Protein AF-A0AAD2CRP2-F1 (afdb_monomer_lite)

Foldseek 3Di:
DDDDDDDPDPDDDPDPPPPDPQDDEDEFQWQLAKAKEFCVLVCVLCVQLQDPPVVVLVLLLVLLLLLLLCLVVLLVLLVVVCVVVVPFFQLQQLLEEEEALEDQCVNVVDPVVLVPDDPVSNVSSVVSSLSLLLSLLLLQVSLSVSLQHQEYEYEAADPCSLVSPVSSVVSSCVSQVVQFDPPPQDQPPLDVVWSKTWGGGNVRYIYMYGYQDDCVQQPDPVDRGRSQSSLVVLLVCLLVVVDDPSSVCRNQNDPDPDSSPSRQYYHYHHSRIRIRRASVCSSVVVVCVVVSYHYDRFAFYFQAACQSPVPCCVVDQLSHHYCPDPPSVQEQAAECSCVVDPDDPGQNTWGWQPPDQQLDDVVCPPDDFHDDPPDQSQQRQSPDPPPDPVLVPDDSRVSNCRSRVSQNPFHWYDYPSTSRGITGATSVRTHIDRHHDDHD

Radius of gyration: 23.15 Å; chains: 1; bounding box: 62×54×62 Å

Sequence (440 aa):
MTSTKNFLQLKPPPDVAGIQTATRPSMTKDWTDFSVEHLSNIWSLFNLTRNEDEGMLEEVILNLYSYMRLAKRRKSLYSAYDKVHKHQGDIVMKRTIAMIAFQPMIAAVDKDAMETLSDEEARKLQERADLLTTYSLAVTIASLYQVGFGRIIVVGYRDEDELGVRGAFELIHNAFPDEAPSTNGSATILQEGIHAFQLALNGTTEVAYTRIYDEKWVFTRHVPVSMVRGSIVGMQKALKGELNATMTLAWLGQNHADITKYWKYVYLSEPDTILNTKPWLLPSIRHQLDQGHSFYPHRINPVPHQADFPTTFKEHPGMFLPKDIHPFSNISTLDPLSHFGRHGSFADACCDGGDVLPGRTKEFGTGRFPCRDGYWWFFCGFDHHEDNETYAQMDRKQLARDEHKRLLEYPMIRFRDGSGMVWASNERGRRCFPSNGPCS

Secondary structure (DSSP, 8-state):
----------PPPS--TT----PPPB--SBSTTEEEEETHHHHHHTTTTT-S-HHHHHHHHHHHHHHHHHHHHHHHHHHHHHHHSTTSSHHHHHTEEEEEE---GGGGS-HHHHHTS-HHHHHHHHHHHHHHHHHHHHHHHHHHHHHT-SEEEEEE-SSTHHHHHHHHHHHHHHH-GGGS-SS-------BTTB--EEEEETTTEEEEEEE---GGGT--SS-S--HHHHHHHHHHHHHTT-S-HHHHHHHH-S--TTHHHH--EEEEE-TTEEEEE-GGGHHHHHHHHHTT--B--EEEEE--BTTT-TTGGGTSTTSSB-TTSTTTT-EEEE-TTGGGSS--S-B-EEEE-TT--GGGSGGGTSSS-PPPTTS-GGGTTTTS-TT-HHHHTS-HHHHHHHHTGGGTTSPEEEETTSSS--EEEETT-PBEEEESS---

Organism: NCBI:txid2856

Structure (mmCIF, N/CA/C/O backbone):
data_AF-A0AAD2CRP2-F1
#
_entry.id   AF-A0AAD2CRP2-F1
#
loop_
_atom_site.group_PDB
_atom_site.id
_atom_site.type_symbol
_atom_site.label_atom_id
_atom_site.label_alt_id
_atom_site.label_comp_id
_atom_site.label_asym_id
_atom_site.label_entity_id
_atom_site.label_seq_id
_atom_site.pdbx_PDB_ins_code
_atom_site.Cartn_x
_atom_site.Cartn_y
_atom_site.Cartn_z
_atom_site.occupancy
_atom_site.B_iso_or_equiv
_atom_site.auth_seq_id
_atom_site.auth_comp_id
_atom_site.auth_asym_id
_atom_site.auth_atom_id
_atom_site.pdbx_PDB_model_num
ATOM 1 N N . MET A 1 1 ? 34.495 -30.996 15.000 1.00 27.97 1 MET A N 1
ATOM 2 C CA . MET A 1 1 ? 33.770 -32.227 15.377 1.00 27.97 1 MET A CA 1
ATOM 3 C C . MET A 1 1 ? 32.842 -31.886 16.532 1.00 27.97 1 MET A C 1
ATOM 5 O O . MET A 1 1 ? 33.337 -31.349 17.509 1.00 27.97 1 MET A O 1
ATOM 9 N N . THR A 1 2 ? 31.530 -32.067 16.308 1.00 25.47 2 THR A N 1
ATOM 10 C CA . THR A 1 2 ? 30.432 -32.372 17.265 1.00 25.47 2 THR A CA 1
ATOM 11 C C . THR A 1 2 ? 30.591 -31.876 18.717 1.00 25.47 2 THR A C 1
ATOM 13 O O . THR A 1 2 ? 31.530 -32.257 19.393 1.00 25.47 2 THR A O 1
ATOM 16 N N . SER A 1 3 ? 29.653 -31.138 19.322 1.00 24.08 3 SER A N 1
ATOM 17 C CA . SER A 1 3 ? 28.280 -31.613 19.515 1.00 24.08 3 SER A CA 1
ATOM 18 C C . SER A 1 3 ? 27.369 -30.564 20.188 1.00 24.08 3 SER A C 1
ATOM 20 O O . SER A 1 3 ? 27.741 -29.955 21.184 1.00 24.08 3 SER A O 1
ATOM 22 N N . THR A 1 4 ? 26.153 -30.449 19.640 1.00 25.59 4 THR A N 1
ATOM 23 C CA . THR A 1 4 ? 24.838 -30.169 20.266 1.00 25.59 4 THR A CA 1
ATOM 24 C C . THR A 1 4 ? 24.600 -28.934 21.149 1.00 25.59 4 THR A C 1
ATOM 26 O O . THR A 1 4 ? 24.877 -28.898 22.343 1.00 25.59 4 THR A O 1
ATOM 29 N N . LYS A 1 5 ? 23.882 -27.989 20.525 1.00 28.08 5 LYS A N 1
ATOM 30 C CA . LYS A 1 5 ? 23.044 -26.936 21.108 1.00 28.08 5 LYS A CA 1
ATOM 31 C C . LYS A 1 5 ? 21.917 -27.546 21.959 1.00 28.08 5 LYS A C 1
ATOM 33 O O . LYS A 1 5 ? 21.096 -28.286 21.424 1.00 28.08 5 LYS A O 1
ATOM 38 N N . ASN A 1 6 ? 21.822 -27.157 23.229 1.00 25.47 6 ASN A N 1
ATOM 39 C CA . ASN A 1 6 ? 20.598 -27.302 24.019 1.00 25.47 6 ASN A CA 1
ATOM 40 C C . ASN A 1 6 ? 19.747 -26.043 23.828 1.00 25.47 6 ASN A C 1
ATOM 42 O O . ASN A 1 6 ? 20.056 -24.979 24.361 1.00 25.47 6 ASN A O 1
ATOM 46 N N . PHE A 1 7 ? 18.690 -26.165 23.027 1.00 28.80 7 PHE A N 1
ATOM 47 C CA . PHE A 1 7 ? 17.638 -25.161 22.931 1.00 28.80 7 PHE A CA 1
ATOM 48 C C . PHE A 1 7 ? 16.761 -25.242 24.183 1.00 28.80 7 PHE A C 1
ATOM 50 O O . PHE A 1 7 ? 16.160 -26.278 24.464 1.00 28.80 7 PHE A O 1
ATOM 57 N N . LEU A 1 8 ? 16.664 -24.134 24.917 1.00 27.03 8 LEU A N 1
ATOM 58 C CA . LEU A 1 8 ? 15.617 -23.924 25.911 1.00 27.03 8 LEU A CA 1
ATOM 59 C C . LEU A 1 8 ? 14.268 -23.870 25.183 1.00 27.03 8 LEU A C 1
ATOM 61 O O . LEU A 1 8 ? 13.890 -22.846 24.618 1.00 27.03 8 LEU A O 1
ATOM 65 N N . GLN A 1 9 ? 13.551 -24.994 25.186 1.00 28.11 9 GLN A N 1
ATOM 66 C CA . GLN A 1 9 ? 12.112 -25.006 24.958 1.00 28.11 9 GLN A CA 1
ATOM 67 C C . GLN A 1 9 ? 11.457 -24.247 26.115 1.00 28.11 9 GLN A C 1
ATOM 69 O O . GLN A 1 9 ? 11.437 -24.722 27.251 1.00 28.11 9 GLN A O 1
ATOM 74 N N . LEU A 1 10 ? 10.928 -23.059 25.829 1.00 28.72 10 LEU A N 1
ATOM 75 C CA . LEU A 1 10 ? 9.980 -22.400 26.717 1.00 28.72 10 LEU A CA 1
ATOM 76 C C . LEU A 1 10 ? 8.738 -23.294 26.789 1.00 28.72 10 LEU A C 1
ATOM 78 O O . LEU A 1 10 ? 7.988 -23.402 25.819 1.00 28.72 10 LEU A O 1
ATOM 82 N N . LYS A 1 11 ? 8.547 -23.979 27.921 1.00 29.41 11 LYS A N 1
ATOM 83 C CA . LYS A 1 11 ? 7.285 -24.663 28.203 1.00 29.41 11 LYS A CA 1
ATOM 84 C C . LYS A 1 11 ? 6.182 -23.601 28.290 1.00 29.41 11 LYS A C 1
ATOM 86 O O . LYS A 1 11 ? 6.356 -22.641 29.045 1.00 29.41 11 LYS A O 1
ATOM 91 N N . PRO A 1 12 ? 5.069 -23.745 27.553 1.00 34.44 12 PRO A N 1
ATOM 92 C CA . PRO A 1 12 ? 3.901 -22.916 27.798 1.00 34.44 12 PRO A CA 1
ATOM 93 C C . PRO A 1 12 ? 3.378 -23.182 29.222 1.00 34.44 12 PRO A C 1
ATOM 95 O O . PRO A 1 12 ? 3.581 -24.283 29.750 1.00 34.44 12 PRO A O 1
ATOM 98 N N . PRO A 1 13 ? 2.745 -22.186 29.864 1.00 34.62 13 PRO A N 1
ATOM 99 C CA . PRO A 1 13 ? 2.169 -22.358 31.191 1.00 34.62 13 PRO A CA 1
ATOM 100 C C . PRO A 1 13 ? 1.115 -23.478 31.169 1.00 34.62 13 PRO A C 1
ATOM 102 O O . PRO A 1 13 ? 0.398 -23.613 30.172 1.00 34.62 13 PRO A O 1
ATOM 105 N N . PRO A 1 14 ? 1.026 -24.294 32.233 1.00 36.53 14 PRO A N 1
ATOM 106 C CA . PRO A 1 14 ? 0.013 -25.327 32.319 1.00 36.53 14 PRO A CA 1
ATOM 107 C C . PRO A 1 14 ? -1.358 -24.683 32.562 1.00 36.53 14 PRO A C 1
ATOM 109 O O . PRO A 1 14 ? -1.481 -23.715 33.309 1.00 36.53 14 PRO A O 1
ATOM 112 N N . ASP A 1 15 ? -2.365 -25.261 31.915 1.00 40.38 15 ASP A N 1
ATOM 113 C CA . ASP A 1 15 ? -3.795 -25.094 32.179 1.00 40.38 15 ASP A CA 1
ATOM 114 C C . ASP A 1 15 ? -4.454 -23.762 31.784 1.00 40.38 15 ASP A C 1
ATOM 116 O O . ASP A 1 15 ? -4.953 -22.993 32.602 1.00 40.38 15 ASP A O 1
ATOM 120 N N . VAL A 1 16 ? -4.618 -23.586 30.468 1.00 42.09 16 VAL A N 1
ATOM 121 C CA . VAL A 1 16 ? -5.858 -23.020 29.906 1.00 42.09 16 VAL A CA 1
ATOM 122 C C . VAL A 1 16 ? -6.463 -24.060 28.962 1.00 42.09 16 VAL A C 1
ATOM 124 O O . VAL A 1 16 ? -6.240 -24.053 27.751 1.00 42.09 16 VAL A O 1
ATOM 127 N N . ALA A 1 17 ? -7.195 -25.013 29.536 1.00 39.88 17 ALA A N 1
ATOM 128 C CA . ALA A 1 17 ? -7.989 -25.979 28.788 1.00 39.88 17 ALA A CA 1
ATOM 129 C C . ALA A 1 17 ? -9.096 -25.234 28.019 1.00 39.88 17 ALA A C 1
ATOM 131 O O . ALA A 1 17 ? -10.108 -24.844 28.595 1.00 39.88 17 ALA A O 1
ATOM 132 N N . GLY A 1 18 ? -8.878 -24.986 26.724 1.00 40.91 18 GLY A N 1
ATOM 133 C CA . GLY A 1 18 ? -9.879 -24.378 25.841 1.00 40.91 18 GLY A CA 1
ATOM 134 C C . GLY A 1 18 ? -9.344 -23.494 24.714 1.00 40.91 18 GLY A C 1
ATOM 135 O O . GLY A 1 18 ? -10.121 -23.122 23.838 1.00 40.91 18 GLY A O 1
ATOM 136 N N . ILE A 1 19 ? -8.046 -23.172 24.675 1.00 42.56 19 ILE A N 1
ATOM 137 C CA . ILE A 1 19 ? -7.482 -22.451 23.526 1.00 42.56 19 ILE A CA 1
ATOM 138 C C . ILE A 1 19 ? -7.372 -23.445 22.367 1.00 42.56 19 ILE A C 1
ATOM 140 O O . ILE A 1 19 ? -6.447 -24.256 22.322 1.00 42.56 19 ILE A O 1
ATOM 144 N N . GLN A 1 20 ? -8.343 -23.401 21.446 1.00 46.31 20 GLN A N 1
ATOM 145 C CA . GLN A 1 20 ? -8.204 -23.976 20.108 1.00 46.31 20 GLN A CA 1
ATOM 146 C C . GLN A 1 20 ? -6.807 -23.624 19.597 1.00 46.31 20 GLN A C 1
ATOM 148 O O . GLN A 1 20 ? -6.437 -22.450 19.560 1.00 46.31 20 GLN A O 1
ATOM 153 N N . THR A 1 21 ? -6.007 -24.643 19.279 1.00 51.44 21 THR A N 1
ATOM 154 C CA . THR A 1 21 ? -4.661 -24.474 18.730 1.00 51.44 21 THR A CA 1
ATOM 155 C C . THR A 1 21 ? -4.714 -23.435 17.620 1.00 51.44 21 THR A C 1
ATOM 157 O O . THR A 1 21 ? -5.424 -23.645 16.635 1.00 51.44 21 THR A O 1
ATOM 160 N N . ALA A 1 22 ? -4.001 -22.321 17.809 1.00 50.31 22 ALA A N 1
ATOM 161 C CA . ALA A 1 22 ? -3.897 -21.260 16.821 1.00 50.31 22 ALA A CA 1
ATOM 162 C C . ALA A 1 22 ? -3.621 -21.876 15.440 1.00 50.31 22 ALA A C 1
ATOM 164 O O . ALA A 1 22 ? -2.746 -22.724 15.256 1.00 50.31 22 ALA A O 1
ATOM 165 N N . THR A 1 23 ? -4.489 -21.513 14.515 1.00 59.53 23 THR A N 1
ATOM 166 C CA . THR A 1 23 ? -4.805 -22.189 13.259 1.00 59.53 23 THR A CA 1
ATOM 167 C C . THR A 1 23 ? -3.724 -22.039 12.196 1.00 59.53 23 THR A C 1
ATOM 169 O O . THR A 1 23 ? -2.934 -21.096 12.222 1.00 59.53 23 THR A O 1
ATOM 172 N N . ARG A 1 24 ? -3.731 -22.948 11.214 1.00 74.06 24 ARG A N 1
ATOM 173 C CA . ARG A 1 24 ? -2.799 -22.944 10.081 1.00 74.06 24 ARG A CA 1
ATOM 174 C C . ARG A 1 24 ? -2.904 -21.627 9.289 1.00 74.06 24 ARG A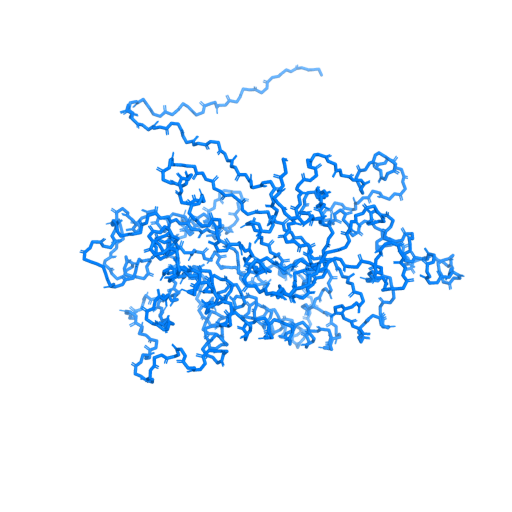 C 1
ATOM 176 O O . ARG A 1 24 ? -4.010 -21.277 8.873 1.00 74.06 24 ARG A O 1
ATOM 183 N N . PRO A 1 25 ? -1.787 -20.922 9.041 1.00 76.56 25 PRO A N 1
ATOM 184 C CA . PRO A 1 25 ? -1.784 -19.768 8.151 1.00 76.56 25 PRO A CA 1
ATOM 185 C C . PRO A 1 25 ? -2.217 -20.210 6.751 1.00 76.56 25 PRO A C 1
ATOM 187 O O . PRO A 1 25 ? -1.784 -21.260 6.273 1.00 76.56 25 PRO A O 1
ATOM 190 N N . SER A 1 26 ? -3.076 -19.421 6.109 1.00 80.56 26 SER A N 1
ATOM 191 C CA . SER A 1 26 ? -3.585 -19.718 4.769 1.00 80.56 26 SER A CA 1
ATOM 192 C C . SER A 1 26 ? -3.388 -18.529 3.831 1.00 80.56 26 SER A C 1
ATOM 194 O O . SER A 1 26 ? -3.547 -17.373 4.224 1.00 80.56 26 SER A O 1
ATOM 196 N N . MET A 1 27 ? -3.046 -18.835 2.581 1.00 83.69 27 MET A N 1
ATOM 197 C CA . MET A 1 27 ? -3.067 -17.908 1.448 1.00 83.69 27 MET A CA 1
ATOM 198 C C . MET A 1 27 ? -4.070 -18.435 0.422 1.00 83.69 27 MET A C 1
ATOM 200 O O . MET A 1 27 ? -4.317 -19.641 0.347 1.00 83.69 27 MET A O 1
ATOM 204 N N . THR A 1 28 ? -4.653 -17.544 -0.370 1.00 88.00 28 THR A N 1
ATOM 205 C CA . THR A 1 28 ? -5.584 -17.910 -1.443 1.00 88.00 28 THR A CA 1
ATOM 206 C C . THR A 1 28 ? -4.829 -18.521 -2.625 1.00 88.00 28 THR A C 1
ATOM 208 O O . THR A 1 28 ? -3.653 -18.233 -2.833 1.00 88.00 28 THR A O 1
ATOM 211 N N . LYS A 1 29 ? -5.482 -19.380 -3.415 1.00 89.69 29 LYS A N 1
ATOM 212 C CA . LYS A 1 29 ? -4.886 -19.893 -4.663 1.00 89.69 29 LYS A CA 1
ATOM 213 C C . LYS A 1 29 ? -4.864 -18.843 -5.770 1.00 89.69 29 LYS A C 1
ATOM 215 O O . LYS A 1 29 ? -3.994 -18.882 -6.628 1.00 89.69 29 LYS A O 1
ATOM 220 N N . ASP A 1 30 ? -5.831 -17.939 -5.774 1.00 90.94 30 ASP A N 1
ATOM 221 C CA . ASP A 1 30 ? -5.848 -16.784 -6.660 1.00 90.94 30 ASP A CA 1
ATOM 222 C C . ASP A 1 30 ? -5.192 -15.608 -5.929 1.00 90.94 30 ASP A C 1
ATOM 224 O O . ASP A 1 30 ? -5.463 -15.388 -4.753 1.00 90.94 30 ASP A O 1
ATOM 228 N N . TRP A 1 31 ? -4.302 -14.856 -6.562 1.00 89.31 31 TRP A N 1
ATOM 229 C CA . TRP A 1 31 ? -3.693 -13.693 -5.914 1.00 89.31 31 TRP A CA 1
ATOM 230 C C . TRP A 1 31 ? -4.610 -12.476 -5.954 1.00 89.31 31 TRP A C 1
ATOM 232 O O . TRP A 1 31 ? -4.573 -11.644 -5.054 1.00 89.31 31 TRP A O 1
ATOM 242 N N . THR A 1 32 ? -5.475 -12.384 -6.963 1.00 89.25 32 THR A N 1
ATOM 243 C CA . THR A 1 32 ? -6.431 -11.272 -7.092 1.00 89.25 32 THR A CA 1
ATOM 244 C C . THR A 1 32 ? -7.510 -11.294 -6.009 1.00 89.25 32 THR A C 1
ATOM 246 O O . THR A 1 32 ? -8.129 -10.273 -5.716 1.00 89.25 32 THR A O 1
ATOM 249 N N . ASP A 1 33 ? -7.700 -12.455 -5.386 1.00 89.44 33 ASP A N 1
ATOM 250 C CA . ASP A 1 33 ? -8.566 -12.667 -4.236 1.00 89.44 33 ASP A CA 1
ATOM 251 C C . ASP A 1 33 ? -8.145 -11.797 -3.042 1.00 89.44 33 ASP A C 1
ATOM 253 O O . ASP A 1 33 ? -8.988 -11.142 -2.422 1.00 89.44 33 ASP A O 1
ATOM 257 N N . PHE A 1 34 ? -6.845 -11.772 -2.726 1.00 91.19 34 PHE A N 1
ATOM 258 C CA . PHE A 1 34 ? -6.292 -11.030 -1.595 1.00 91.19 34 PHE A CA 1
ATOM 259 C C . PHE A 1 34 ? -4.776 -10.829 -1.764 1.00 91.19 34 PHE A C 1
ATOM 261 O O . PHE A 1 34 ? -3.977 -11.731 -1.499 1.00 91.19 34 PHE A O 1
ATOM 268 N N . SER A 1 35 ? -4.369 -9.638 -2.203 1.00 93.19 35 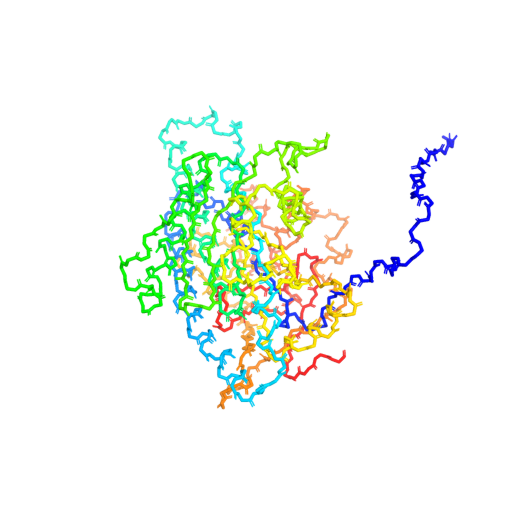SER A N 1
ATOM 269 C CA . SER A 1 35 ? -2.964 -9.279 -2.433 1.00 93.19 35 SER A CA 1
ATOM 270 C C . SER A 1 35 ? -2.665 -7.838 -2.042 1.00 93.19 35 SER A C 1
ATOM 272 O O . SER A 1 35 ? -3.563 -7.002 -1.975 1.00 93.19 35 SER A O 1
ATOM 274 N N . VAL A 1 36 ? -1.393 -7.550 -1.792 1.00 93.81 36 VAL A N 1
ATOM 275 C CA . VAL A 1 36 ? -0.888 -6.208 -1.512 1.00 93.81 36 VAL A CA 1
ATOM 276 C C . VAL A 1 36 ? 0.255 -5.865 -2.456 1.00 93.81 36 VAL A C 1
ATOM 278 O O . VAL A 1 36 ? 1.204 -6.639 -2.589 1.00 93.81 36 VAL A O 1
ATOM 281 N N . GLU A 1 37 ? 0.165 -4.705 -3.100 1.00 92.38 37 GLU A N 1
ATOM 282 C CA . GLU A 1 37 ? 1.287 -4.098 -3.824 1.00 92.38 37 GLU A CA 1
ATOM 283 C C . GLU A 1 37 ? 2.139 -3.303 -2.829 1.00 92.38 37 GLU A C 1
ATOM 285 O O . GLU A 1 37 ? 1.606 -2.427 -2.149 1.00 92.38 37 GLU A O 1
ATOM 290 N N . HIS A 1 38 ? 3.437 -3.609 -2.735 1.00 90.88 38 HIS A N 1
ATOM 291 C CA . HIS A 1 38 ? 4.385 -2.873 -1.886 1.00 90.88 38 HIS A CA 1
ATOM 292 C C . HIS A 1 38 ? 5.100 -1.778 -2.680 1.00 90.88 38 HIS A C 1
ATOM 294 O O . HIS A 1 38 ? 5.911 -2.068 -3.564 1.00 90.88 38 HIS A O 1
ATOM 300 N N . LEU A 1 39 ? 4.822 -0.522 -2.339 1.00 90.69 39 LEU A N 1
ATOM 301 C CA . LEU A 1 39 ? 5.328 0.642 -3.059 1.00 90.69 39 LEU A CA 1
ATOM 302 C C . LEU A 1 39 ? 6.786 0.977 -2.714 1.00 90.69 39 LEU A C 1
ATOM 304 O O . LEU A 1 39 ? 7.516 1.438 -3.590 1.00 90.69 39 LEU A O 1
ATOM 308 N N . SER A 1 40 ? 7.254 0.686 -1.491 1.00 87.50 40 SER A N 1
ATOM 309 C CA . SER A 1 40 ? 8.659 0.910 -1.084 1.00 87.50 40 SER A CA 1
ATOM 310 C C . SER A 1 40 ? 9.690 0.261 -1.992 1.00 87.50 40 SER A C 1
ATOM 312 O O . SER A 1 40 ? 10.787 0.795 -2.154 1.00 87.50 40 SER A O 1
ATOM 314 N N . ASN A 1 41 ? 9.330 -0.837 -2.652 1.00 83.00 41 ASN A N 1
ATOM 315 C CA . ASN A 1 41 ? 10.204 -1.492 -3.616 1.00 83.00 41 ASN A CA 1
ATOM 316 C C . ASN A 1 41 ? 10.496 -0.603 -4.828 1.00 83.00 41 ASN A C 1
ATOM 318 O O . ASN A 1 41 ? 11.616 -0.609 -5.330 1.00 83.00 41 ASN A O 1
ATOM 322 N N . ILE A 1 42 ? 9.519 0.192 -5.262 1.00 82.12 42 ILE A N 1
ATOM 323 C CA . ILE A 1 42 ? 9.672 1.147 -6.365 1.00 82.12 42 ILE A CA 1
ATOM 324 C C . ILE A 1 42 ? 10.467 2.357 -5.914 1.00 82.12 42 ILE A C 1
ATOM 326 O O . ILE A 1 42 ? 11.377 2.789 -6.617 1.00 82.12 42 ILE A O 1
ATOM 330 N N . TRP A 1 43 ? 10.178 2.859 -4.712 1.00 87.69 43 TRP A N 1
ATOM 331 C CA . TRP A 1 43 ? 10.901 3.991 -4.134 1.00 87.69 43 TRP A CA 1
ATOM 332 C C . TRP A 1 43 ? 12.392 3.682 -4.015 1.00 87.69 43 TRP A C 1
ATOM 334 O O . TRP A 1 43 ? 13.226 4.495 -4.408 1.00 87.69 43 TRP A O 1
ATOM 344 N N . SER A 1 44 ? 12.710 2.486 -3.511 1.00 83.56 44 SER A N 1
ATOM 345 C CA . SER A 1 44 ? 14.077 2.000 -3.355 1.00 83.56 44 SER A CA 1
ATOM 346 C C . SER A 1 44 ? 14.757 1.760 -4.695 1.00 83.56 44 SER A C 1
ATOM 348 O O . SER A 1 44 ? 15.916 2.127 -4.843 1.00 83.56 44 SER A O 1
ATOM 350 N N . LEU A 1 45 ? 14.063 1.138 -5.650 1.00 79.19 45 LEU A N 1
ATOM 351 C CA . LEU A 1 45 ? 14.622 0.829 -6.964 1.00 79.19 45 LEU A CA 1
ATOM 352 C C . LEU A 1 45 ? 15.063 2.093 -7.696 1.00 79.19 45 LEU A C 1
ATOM 354 O O . LEU A 1 45 ? 16.170 2.170 -8.210 1.00 79.19 45 LEU A O 1
ATOM 358 N N . PHE A 1 46 ? 14.175 3.075 -7.751 1.00 81.50 46 PHE A N 1
ATOM 359 C CA . PHE A 1 46 ? 14.438 4.317 -8.458 1.00 81.50 46 PHE A CA 1
ATOM 360 C C . PHE A 1 46 ? 15.203 5.333 -7.621 1.00 81.50 46 PHE A C 1
ATOM 362 O O . PHE A 1 46 ? 15.474 6.440 -8.090 1.00 81.50 46 PHE A O 1
ATOM 369 N N . ASN A 1 47 ? 15.523 4.963 -6.378 1.00 84.50 47 ASN A N 1
ATOM 370 C CA . ASN A 1 47 ? 16.171 5.818 -5.406 1.00 84.50 47 ASN A CA 1
ATOM 371 C C . ASN A 1 47 ? 15.478 7.190 -5.321 1.00 84.50 47 ASN A C 1
ATOM 373 O O . ASN A 1 47 ? 16.149 8.212 -5.256 1.00 84.50 47 ASN A O 1
ATOM 377 N N . LEU A 1 48 ? 14.137 7.233 -5.361 1.00 85.56 48 LEU A N 1
ATOM 378 C CA . LEU A 1 48 ? 13.362 8.477 -5.557 1.00 85.56 48 LEU A CA 1
ATOM 379 C C . LEU A 1 48 ? 13.608 9.537 -4.482 1.00 85.56 48 LEU A C 1
ATOM 381 O O . LEU A 1 48 ? 13.341 10.718 -4.682 1.00 85.56 48 LEU A O 1
ATOM 385 N N . THR A 1 49 ? 14.107 9.120 -3.324 1.00 82.88 49 THR A N 1
ATOM 386 C CA . THR A 1 49 ? 14.506 10.037 -2.263 1.00 82.88 49 THR A CA 1
ATOM 387 C C . THR A 1 49 ? 15.755 10.830 -2.672 1.00 82.88 49 THR A C 1
ATOM 389 O O . THR A 1 49 ? 15.791 12.044 -2.480 1.00 82.88 49 THR A O 1
ATOM 392 N N . ARG A 1 50 ? 16.746 10.190 -3.308 1.00 81.88 50 ARG A N 1
ATOM 393 C CA . ARG A 1 50 ? 18.033 10.802 -3.693 1.00 81.88 50 ARG A CA 1
ATOM 394 C C . ARG A 1 50 ? 18.154 11.158 -5.178 1.00 81.88 50 ARG A C 1
ATOM 396 O O . ARG A 1 50 ? 19.001 11.968 -5.521 1.00 81.88 50 ARG A O 1
ATOM 403 N N . ASN A 1 51 ? 17.350 10.563 -6.053 1.00 78.62 51 ASN A N 1
ATOM 404 C CA . ASN A 1 51 ? 17.459 10.728 -7.501 1.00 78.62 51 ASN A CA 1
ATOM 405 C C . ASN A 1 51 ? 17.112 12.161 -7.913 1.00 78.62 51 ASN A C 1
ATOM 407 O O . ASN A 1 51 ? 16.016 12.632 -7.633 1.00 78.62 51 ASN A O 1
ATOM 411 N N . GLU A 1 52 ? 18.025 12.875 -8.561 1.00 81.00 52 GLU A N 1
ATOM 412 C CA . GLU A 1 52 ? 17.809 14.267 -8.965 1.00 81.00 52 GLU A CA 1
ATOM 413 C C . GLU A 1 52 ? 16.710 14.443 -10.028 1.00 81.00 52 GLU A C 1
ATOM 415 O O . GLU A 1 52 ? 16.208 15.556 -10.176 1.00 81.00 52 GLU A O 1
ATOM 420 N N . ASP A 1 53 ? 16.280 13.367 -10.696 1.00 83.94 53 ASP A N 1
ATOM 421 C CA . ASP A 1 53 ? 15.158 13.374 -11.640 1.00 83.94 53 ASP A CA 1
ATOM 422 C C . ASP A 1 53 ? 13.814 13.629 -10.927 1.00 83.94 53 ASP A C 1
ATOM 424 O O . ASP A 1 53 ? 13.148 12.719 -10.424 1.00 83.94 53 ASP A O 1
ATOM 428 N N . GLU A 1 54 ? 13.399 14.900 -10.896 1.00 87.81 54 GLU A N 1
ATOM 429 C CA . GLU A 1 54 ? 12.080 15.311 -10.394 1.00 87.81 54 GLU A CA 1
ATOM 430 C C . GLU A 1 54 ? 10.929 14.743 -11.238 1.00 87.81 54 GLU A C 1
ATOM 432 O O . GLU A 1 54 ? 9.844 14.501 -10.710 1.00 87.81 54 GLU A O 1
ATOM 437 N N . GLY A 1 55 ? 11.148 14.491 -12.533 1.00 87.88 55 GLY A N 1
ATOM 438 C CA . GLY A 1 55 ? 10.108 14.016 -13.442 1.00 87.88 55 GLY A CA 1
ATOM 439 C C . GLY A 1 55 ? 9.600 12.630 -13.056 1.00 87.88 55 GLY A C 1
ATOM 440 O O . GLY A 1 55 ? 8.392 12.386 -13.066 1.00 87.88 55 GLY A O 1
ATOM 441 N N . MET A 1 56 ? 10.502 11.739 -12.635 1.00 86.69 56 MET A N 1
ATOM 442 C CA . MET A 1 56 ? 10.119 10.409 -12.159 1.00 86.69 56 MET A CA 1
ATOM 443 C C . MET A 1 56 ? 9.293 10.473 -10.866 1.00 86.69 56 MET A C 1
ATOM 445 O O . MET A 1 56 ? 8.298 9.757 -10.721 1.00 86.69 56 MET A O 1
ATOM 449 N N . LEU A 1 57 ? 9.682 11.343 -9.929 1.00 90.69 57 LEU A N 1
ATOM 450 C CA . LEU A 1 57 ? 8.948 11.552 -8.680 1.00 90.69 57 LEU A CA 1
ATOM 451 C C . LEU A 1 57 ? 7.544 12.118 -8.946 1.00 90.69 57 LEU A C 1
ATOM 453 O O . LEU A 1 57 ? 6.564 11.629 -8.380 1.00 90.69 57 LEU A O 1
ATOM 457 N N . GLU A 1 58 ? 7.430 13.110 -9.830 1.00 91.31 58 GLU A N 1
ATOM 458 C CA . GLU A 1 58 ? 6.148 13.687 -10.239 1.00 91.31 58 GLU A CA 1
ATOM 459 C C . GLU A 1 58 ? 5.228 12.643 -10.886 1.00 91.31 58 GLU A C 1
ATOM 461 O O . GLU A 1 58 ? 4.058 12.534 -10.511 1.00 91.31 58 GLU A O 1
ATOM 466 N N . GLU A 1 59 ? 5.743 11.830 -11.812 1.00 89.44 59 GLU A N 1
ATOM 467 C CA . GLU A 1 59 ? 4.969 10.782 -12.488 1.00 89.44 59 GLU A CA 1
ATOM 468 C C . GLU A 1 59 ? 4.444 9.732 -11.498 1.00 89.44 59 GLU A C 1
ATOM 470 O O . GLU A 1 59 ? 3.266 9.355 -11.529 1.00 89.44 59 GLU A O 1
ATOM 475 N N . VAL A 1 60 ? 5.287 9.322 -10.550 1.00 90.56 60 VAL A N 1
ATOM 476 C CA . VAL A 1 60 ? 4.893 8.464 -9.430 1.00 90.56 60 VAL A CA 1
ATOM 477 C C . VAL A 1 60 ? 3.739 9.078 -8.636 1.00 90.56 60 VAL A C 1
ATOM 479 O O . VAL A 1 60 ? 2.720 8.420 -8.412 1.00 90.56 60 VAL A O 1
ATOM 482 N N . ILE A 1 61 ? 3.875 10.337 -8.219 1.00 93.69 61 ILE A N 1
ATOM 483 C CA . ILE A 1 61 ? 2.872 11.030 -7.404 1.00 93.69 61 ILE A CA 1
ATOM 484 C C . ILE A 1 61 ? 1.545 11.145 -8.157 1.00 93.69 61 ILE A C 1
ATOM 486 O O . ILE A 1 61 ? 0.480 10.900 -7.582 1.00 93.69 61 ILE A O 1
ATOM 490 N N . LEU A 1 62 ? 1.593 11.452 -9.453 1.00 91.69 62 LEU A N 1
ATOM 491 C CA . LEU A 1 62 ? 0.413 11.531 -10.312 1.00 91.69 62 LEU A CA 1
ATOM 492 C C . LEU A 1 62 ? -0.305 10.181 -10.437 1.00 91.69 62 LEU A C 1
ATOM 494 O O . LEU A 1 62 ? -1.541 10.140 -10.384 1.00 91.69 62 LEU A O 1
ATOM 498 N N . ASN A 1 63 ? 0.440 9.079 -10.548 1.00 90.62 63 ASN A N 1
ATOM 499 C CA . ASN A 1 63 ? -0.124 7.728 -10.575 1.00 90.62 63 ASN A CA 1
ATOM 500 C C . ASN A 1 63 ? -0.815 7.382 -9.245 1.00 90.62 63 ASN A C 1
ATOM 502 O O . ASN A 1 63 ? -1.971 6.943 -9.240 1.00 90.62 63 ASN A O 1
ATOM 506 N N . LEU A 1 64 ? -0.167 7.667 -8.110 1.00 93.50 64 LEU A N 1
ATOM 507 C CA . LEU A 1 64 ? -0.751 7.473 -6.778 1.00 93.50 64 LEU A CA 1
ATOM 508 C C . LEU A 1 64 ? -2.013 8.326 -6.571 1.00 93.50 64 LEU A C 1
ATOM 510 O O . LEU A 1 64 ? -3.037 7.840 -6.084 1.00 93.50 64 LEU A O 1
ATOM 514 N N . TYR A 1 65 ? -1.982 9.592 -6.984 1.00 93.12 65 TYR A N 1
ATOM 515 C CA . TYR A 1 65 ? -3.136 10.482 -6.882 1.00 93.12 65 TYR A CA 1
ATOM 516 C C . TYR A 1 65 ? -4.309 10.009 -7.750 1.00 93.12 65 TYR A C 1
ATOM 518 O O . TYR A 1 65 ? -5.462 9.985 -7.305 1.00 93.12 65 TYR A O 1
ATOM 526 N N . SER A 1 66 ? -4.017 9.556 -8.970 1.00 91.88 66 SER A N 1
ATOM 527 C CA . SER A 1 66 ? -5.010 8.967 -9.872 1.00 91.88 66 SER A CA 1
ATOM 528 C C . SER A 1 66 ? -5.655 7.722 -9.260 1.00 91.88 66 SER A C 1
ATOM 530 O O . SER A 1 66 ? -6.881 7.583 -9.302 1.00 91.88 66 SER A O 1
ATOM 532 N N . TYR A 1 67 ? -4.861 6.865 -8.610 1.00 93.00 67 TYR A N 1
ATOM 533 C CA . TYR A 1 67 ? -5.365 5.708 -7.874 1.00 93.00 67 TYR A CA 1
ATOM 534 C C . TYR A 1 67 ? -6.368 6.103 -6.780 1.00 93.00 67 TYR A C 1
ATOM 536 O O . TYR A 1 67 ? -7.469 5.544 -6.727 1.00 93.00 67 TYR A O 1
ATOM 544 N N . MET A 1 68 ? -6.045 7.102 -5.945 1.00 93.88 68 MET A N 1
ATOM 545 C CA . MET A 1 68 ? -6.952 7.565 -4.883 1.00 93.88 68 MET A CA 1
ATOM 546 C C . MET A 1 68 ? -8.304 8.002 -5.444 1.00 93.88 68 MET A C 1
ATOM 548 O O . MET A 1 68 ? -9.348 7.599 -4.933 1.00 93.88 68 MET A O 1
ATOM 552 N N . ARG A 1 69 ? -8.314 8.757 -6.548 1.00 90.44 69 ARG A N 1
ATOM 553 C CA . ARG A 1 69 ? -9.564 9.200 -7.188 1.00 90.44 69 ARG A CA 1
ATOM 554 C C . ARG A 1 69 ? -10.409 8.030 -7.699 1.00 90.44 69 ARG A C 1
ATOM 556 O O . ARG A 1 69 ? -11.640 8.086 -7.639 1.00 90.44 69 ARG A O 1
ATOM 563 N N . LEU A 1 70 ? -9.774 6.956 -8.171 1.00 89.62 70 LEU A N 1
ATOM 564 C CA . LEU A 1 70 ? -10.466 5.743 -8.619 1.00 89.62 70 LEU A CA 1
ATOM 565 C C . LEU A 1 70 ? -11.034 4.913 -7.458 1.00 89.62 70 LEU A C 1
ATOM 567 O O . LEU A 1 70 ? -12.065 4.257 -7.637 1.00 89.62 70 LEU A O 1
ATOM 571 N N . ALA A 1 71 ? -10.432 4.972 -6.268 1.00 88.38 71 ALA A N 1
ATOM 572 C CA . ALA A 1 71 ? -10.879 4.213 -5.097 1.00 88.38 71 ALA A CA 1
ATOM 573 C C . ALA A 1 71 ? -12.346 4.509 -4.724 1.00 88.38 71 ALA A C 1
ATOM 575 O O . ALA A 1 71 ? -13.106 3.596 -4.389 1.00 88.38 71 ALA A O 1
ATOM 576 N N . LYS A 1 72 ? -12.805 5.760 -4.894 1.00 83.81 72 LYS A N 1
ATOM 577 C CA . LYS A 1 72 ? -14.219 6.142 -4.701 1.00 83.81 72 LYS A CA 1
ATOM 578 C C . LYS A 1 72 ? -15.155 5.363 -5.622 1.00 83.81 72 LYS A C 1
ATOM 580 O O . LYS A 1 72 ? -16.169 4.814 -5.184 1.00 83.81 72 LYS A O 1
ATOM 585 N N . ARG A 1 73 ? -14.807 5.287 -6.909 1.00 84.25 73 ARG A N 1
ATOM 586 C CA . ARG A 1 73 ? -15.582 4.532 -7.899 1.00 84.25 73 ARG A CA 1
ATOM 587 C C . ARG A 1 73 ? -15.646 3.059 -7.506 1.00 84.25 73 ARG A C 1
ATOM 589 O O . ARG A 1 73 ? -16.726 2.474 -7.566 1.00 84.25 73 ARG A O 1
ATOM 596 N N . ARG A 1 74 ? -14.543 2.472 -7.033 1.00 83.44 74 ARG A N 1
ATOM 597 C CA . ARG A 1 74 ? -14.542 1.076 -6.572 1.00 83.44 74 ARG A CA 1
ATOM 598 C C . ARG A 1 74 ? -15.425 0.861 -5.359 1.00 83.44 74 ARG A C 1
ATOM 600 O O . ARG A 1 74 ? -16.232 -0.060 -5.394 1.00 83.44 74 ARG A O 1
ATOM 607 N N . LYS A 1 75 ? -15.380 1.741 -4.355 1.00 84.12 75 LYS A N 1
ATOM 608 C CA . LYS A 1 75 ? -16.278 1.640 -3.193 1.00 84.12 75 LYS A CA 1
ATOM 609 C C . LYS A 1 75 ? -17.748 1.546 -3.613 1.00 84.12 75 LYS A C 1
ATOM 611 O O . LYS A 1 75 ? -18.507 0.756 -3.049 1.00 84.12 75 LYS A O 1
ATOM 616 N N . SER A 1 76 ? -18.152 2.308 -4.634 1.00 83.50 76 SER A N 1
ATOM 617 C CA . SER A 1 76 ? -19.518 2.240 -5.168 1.00 83.50 76 SER A CA 1
ATOM 618 C C . SER A 1 76 ? -19.856 0.872 -5.780 1.00 83.50 76 SER A C 1
ATOM 620 O O . SER A 1 76 ? -20.958 0.371 -5.562 1.00 83.50 76 SER A O 1
ATOM 622 N N . LEU A 1 77 ? -18.902 0.228 -6.464 1.00 82.25 77 LEU A N 1
ATOM 623 C CA . LEU A 1 77 ? -19.059 -1.118 -7.028 1.00 82.25 77 LEU A CA 1
ATOM 624 C C . LEU A 1 77 ? -19.138 -2.185 -5.929 1.00 82.25 77 LEU A C 1
ATOM 626 O O . LEU A 1 77 ? -20.021 -3.039 -5.972 1.00 82.25 77 LEU A O 1
ATOM 630 N N . TYR A 1 78 ? -18.286 -2.087 -4.904 1.00 81.56 78 TYR A N 1
ATOM 631 C CA . TYR A 1 78 ? -18.345 -2.948 -3.717 1.00 81.56 78 TYR A CA 1
ATOM 632 C C . TYR A 1 78 ? -19.698 -2.823 -3.006 1.00 81.56 78 TYR A C 1
ATOM 634 O O . TYR A 1 78 ? -20.350 -3.822 -2.707 1.00 81.56 78 TYR A O 1
ATOM 642 N N . SER A 1 79 ? -20.169 -1.589 -2.815 1.00 81.50 79 SER A N 1
ATOM 643 C CA . SER A 1 79 ? -21.470 -1.316 -2.196 1.00 81.50 79 SER A CA 1
ATOM 644 C C . SER A 1 79 ? -22.633 -1.835 -3.048 1.00 81.50 79 SER A C 1
ATOM 646 O O . SER A 1 79 ? -23.640 -2.299 -2.516 1.00 81.50 79 SER A O 1
ATOM 648 N N . ALA A 1 80 ? -22.526 -1.754 -4.377 1.00 81.81 80 ALA A N 1
ATOM 649 C CA . ALA A 1 80 ? -23.531 -2.289 -5.288 1.00 81.81 80 ALA A CA 1
ATOM 650 C C . ALA A 1 80 ? -23.594 -3.821 -5.221 1.00 81.81 80 ALA A C 1
ATOM 652 O O . ALA A 1 80 ? -24.693 -4.371 -5.157 1.00 81.81 80 ALA A O 1
ATOM 653 N N . TYR A 1 81 ? -22.443 -4.503 -5.170 1.00 77.69 81 TYR A N 1
ATOM 654 C CA . TYR A 1 81 ? -22.395 -5.951 -4.960 1.00 77.69 81 TYR A CA 1
ATOM 655 C C . TYR A 1 81 ? -23.112 -6.348 -3.676 1.00 77.69 81 TYR A C 1
ATOM 657 O O . TYR A 1 81 ? -23.977 -7.222 -3.702 1.00 77.69 81 TYR A O 1
ATOM 665 N N . ASP A 1 82 ? -22.798 -5.677 -2.571 1.00 74.69 82 ASP A N 1
ATOM 666 C CA . ASP A 1 82 ? -23.366 -6.016 -1.273 1.00 74.69 82 ASP A CA 1
ATOM 667 C C . ASP A 1 82 ? -24.889 -5.790 -1.225 1.00 74.69 82 ASP A C 1
ATOM 669 O O . ASP A 1 82 ? -25.642 -6.656 -0.775 1.00 74.69 82 ASP A O 1
ATOM 673 N N . LYS A 1 83 ? -25.379 -4.703 -1.842 1.00 81.19 83 LYS A N 1
ATOM 674 C CA . LYS A 1 83 ? -26.822 -4.453 -2.017 1.00 81.19 83 LYS A CA 1
ATOM 675 C C . LYS A 1 83 ? -27.545 -5.544 -2.806 1.00 81.19 83 LYS A C 1
ATOM 677 O O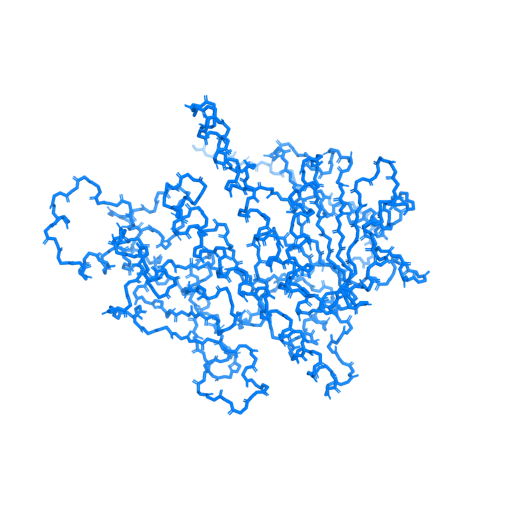 . LYS A 1 83 ? -28.745 -5.726 -2.597 1.00 81.19 83 LYS A O 1
ATOM 682 N N . VAL A 1 84 ? -26.861 -6.226 -3.724 1.00 80.44 84 VAL A N 1
ATOM 683 C CA . VAL A 1 84 ? -27.417 -7.360 -4.481 1.00 80.44 84 VAL A CA 1
ATOM 684 C C . VAL A 1 84 ? -27.348 -8.646 -3.652 1.00 80.44 84 VAL A C 1
ATOM 686 O O . VAL A 1 84 ? -28.299 -9.423 -3.649 1.00 80.44 84 VAL A O 1
ATOM 689 N N . HIS A 1 85 ? -26.283 -8.838 -2.875 1.00 74.38 85 HIS A N 1
ATOM 690 C CA . HIS A 1 85 ? -25.998 -10.066 -2.123 1.00 74.38 85 HIS A CA 1
ATOM 691 C C . HIS A 1 85 ? -26.349 -9.939 -0.631 1.00 74.38 85 HIS A C 1
ATOM 693 O O . HIS A 1 85 ? -25.629 -10.476 0.210 1.00 74.38 85 HIS A O 1
ATOM 699 N N . LYS A 1 86 ? -27.469 -9.247 -0.347 1.00 61.69 86 LYS A N 1
ATOM 700 C CA . LYS A 1 86 ? -27.972 -8.596 0.894 1.00 61.69 86 LYS A CA 1
ATOM 701 C C . LYS A 1 86 ? -27.667 -9.154 2.301 1.00 61.69 86 LYS A C 1
ATOM 703 O O . LYS A 1 86 ? -28.144 -8.561 3.264 1.00 61.69 86 LYS A O 1
ATOM 708 N N . HIS A 1 87 ? -26.912 -10.230 2.502 1.00 55.38 87 HIS A N 1
ATOM 709 C CA . HIS A 1 87 ? -26.766 -10.873 3.811 1.00 55.38 87 HIS A CA 1
ATOM 710 C C . HIS A 1 87 ? -25.374 -11.422 4.174 1.00 55.38 87 HIS A C 1
ATOM 712 O O . HIS A 1 87 ? -25.262 -12.035 5.236 1.00 55.38 87 HIS A O 1
ATOM 718 N N . GLN A 1 88 ? -24.311 -11.242 3.375 1.00 55.34 88 GLN A N 1
ATOM 719 C CA . GLN A 1 88 ? -23.070 -12.011 3.620 1.00 55.34 88 GLN A CA 1
ATOM 720 C C . GLN A 1 88 ? -21.745 -11.222 3.663 1.00 55.34 88 GLN A C 1
ATOM 722 O O . GLN A 1 88 ? -20.906 -11.558 4.505 1.00 55.34 88 GLN A O 1
ATOM 727 N N . GLY A 1 89 ? -21.549 -10.182 2.840 1.00 51.34 89 GLY A N 1
ATOM 728 C CA . GLY A 1 89 ? -20.241 -9.522 2.657 1.00 51.34 89 GLY A CA 1
ATOM 729 C C . GLY A 1 89 ? -19.962 -8.332 3.584 1.00 51.34 89 GLY A C 1
ATOM 730 O O . GLY A 1 89 ? -18.915 -8.300 4.232 1.00 51.34 89 GLY A O 1
ATOM 731 N N . ASP A 1 90 ? -20.911 -7.397 3.705 1.00 55.75 90 ASP A N 1
ATOM 732 C CA . ASP A 1 90 ? -20.733 -6.094 4.376 1.00 55.75 90 ASP A CA 1
ATOM 733 C C . ASP A 1 90 ? -20.227 -6.185 5.823 1.00 55.75 90 ASP A C 1
ATOM 735 O O . ASP A 1 90 ? -19.526 -5.311 6.326 1.00 55.75 90 ASP A O 1
ATOM 739 N N . ILE A 1 91 ? -20.591 -7.257 6.526 1.00 66.06 91 ILE A N 1
ATOM 740 C CA . ILE A 1 91 ? -20.345 -7.379 7.966 1.00 66.06 91 ILE A CA 1
ATOM 741 C C . ILE A 1 91 ? -18.864 -7.610 8.272 1.00 66.06 91 ILE A C 1
ATOM 743 O O . ILE A 1 91 ? -18.435 -7.225 9.357 1.00 66.06 91 ILE A O 1
ATOM 747 N N . VAL A 1 92 ? -18.090 -8.227 7.366 1.00 85.56 92 VAL A N 1
ATOM 748 C CA . VAL A 1 92 ? -16.674 -8.524 7.651 1.00 85.56 92 VAL A CA 1
ATOM 749 C C . VAL A 1 92 ? -15.922 -7.232 7.816 1.00 85.56 92 VAL A C 1
ATOM 751 O O . VAL A 1 92 ? -15.504 -6.902 8.917 1.00 85.56 92 VAL A O 1
ATOM 754 N N . MET A 1 93 ? -15.813 -6.483 6.721 1.00 90.12 93 MET A N 1
ATOM 755 C CA . MET A 1 93 ? -14.933 -5.332 6.653 1.00 90.12 93 MET A CA 1
ATOM 756 C C . MET A 1 93 ? -15.452 -4.209 7.550 1.00 90.12 93 MET A C 1
ATOM 758 O O . MET A 1 93 ? -14.660 -3.622 8.284 1.00 90.12 93 MET A O 1
ATOM 762 N N . LYS A 1 94 ? -16.777 -4.024 7.665 1.00 90.25 94 LYS A N 1
ATOM 763 C CA . LYS A 1 94 ? -17.372 -3.078 8.628 1.00 90.25 94 LYS A CA 1
ATOM 764 C C . LYS A 1 94 ? -17.082 -3.399 10.096 1.00 90.25 94 LYS A C 1
ATOM 766 O O . LYS A 1 94 ? -17.154 -2.496 10.927 1.00 90.25 94 LYS A O 1
ATOM 771 N N . ARG A 1 95 ? -16.780 -4.658 10.435 1.00 92.88 95 ARG A N 1
ATOM 772 C CA . ARG A 1 95 ? -16.367 -5.092 11.784 1.00 92.88 95 ARG A CA 1
ATOM 773 C C . ARG A 1 95 ? -14.878 -5.424 11.873 1.00 92.88 95 ARG A C 1
ATOM 775 O O . ARG A 1 95 ? -14.457 -6.071 12.838 1.00 92.88 95 ARG A O 1
ATOM 782 N N . THR A 1 96 ? -14.093 -4.958 10.907 1.00 95.12 96 THR A N 1
ATOM 783 C CA . THR A 1 96 ? -12.638 -5.062 10.910 1.00 95.12 96 THR A CA 1
ATOM 784 C C . THR A 1 96 ? -12.014 -3.697 11.164 1.00 95.12 96 THR A C 1
ATOM 786 O O . THR A 1 96 ? -12.376 -2.712 10.516 1.00 95.12 96 THR A O 1
ATOM 789 N N . ILE A 1 97 ? -11.031 -3.661 12.065 1.00 97.25 97 ILE A N 1
ATOM 790 C CA . ILE A 1 97 ? -10.094 -2.542 12.167 1.00 97.25 97 ILE A CA 1
ATOM 791 C C . ILE A 1 97 ? -8.880 -2.851 11.292 1.00 97.25 97 ILE A C 1
ATOM 793 O O . ILE A 1 97 ? -8.202 -3.854 11.514 1.00 97.25 97 ILE A O 1
ATOM 797 N N . ALA A 1 98 ? -8.576 -1.988 10.328 1.00 97.75 98 ALA A N 1
ATOM 798 C CA . ALA A 1 98 ? -7.273 -1.973 9.681 1.00 97.75 98 ALA A CA 1
ATOM 799 C C . ALA A 1 98 ? -6.305 -1.108 10.493 1.00 97.75 98 ALA A C 1
ATOM 801 O O . ALA A 1 98 ? -6.590 0.052 10.771 1.00 97.75 98 ALA A O 1
ATOM 802 N N . MET A 1 99 ? -5.159 -1.665 10.860 1.00 98.06 99 MET A N 1
ATOM 803 C CA . MET A 1 99 ? -4.055 -0.958 11.492 1.00 98.06 99 MET A CA 1
ATOM 804 C C . MET A 1 99 ? -2.929 -0.801 10.485 1.00 98.06 99 MET A C 1
ATOM 806 O O . MET A 1 99 ? -2.477 -1.782 9.898 1.00 98.06 99 MET A O 1
ATOM 810 N N . ILE A 1 100 ? -2.456 0.424 10.320 1.00 98.38 100 ILE A N 1
ATOM 811 C CA . ILE A 1 100 ? -1.277 0.754 9.535 1.00 98.38 100 ILE A CA 1
ATOM 812 C C . ILE A 1 100 ? -0.165 1.042 10.537 1.00 98.38 100 ILE A C 1
ATOM 814 O O . ILE A 1 100 ? -0.204 2.062 11.226 1.00 98.38 100 ILE A O 1
ATOM 818 N N . ALA A 1 101 ? 0.798 0.128 10.652 1.00 97.38 101 ALA A N 1
ATOM 819 C CA . ALA A 1 101 ? 1.974 0.325 11.492 1.00 97.38 101 ALA A CA 1
ATOM 820 C C . ALA A 1 101 ? 2.885 1.357 10.815 1.00 97.38 101 ALA A C 1
ATOM 822 O O . ALA A 1 101 ? 3.676 1.014 9.938 1.00 97.38 101 ALA A O 1
ATOM 823 N N . PHE A 1 102 ? 2.719 2.628 11.172 1.00 96.50 102 PHE A N 1
ATOM 824 C CA . PHE A 1 102 ? 3.325 3.736 10.452 1.00 96.50 102 PHE A CA 1
ATOM 825 C C . PHE A 1 102 ? 4.808 3.855 10.776 1.00 96.50 102 PHE A C 1
ATOM 827 O O . PHE A 1 102 ? 5.205 3.995 11.930 1.00 96.50 102 PHE A O 1
ATOM 834 N N . GLN A 1 103 ? 5.624 3.809 9.731 1.00 92.31 103 GLN A N 1
ATOM 835 C CA . GLN A 1 103 ? 7.048 4.074 9.799 1.00 92.31 103 GLN A CA 1
ATOM 836 C C . GLN A 1 103 ? 7.404 4.952 8.593 1.00 92.31 103 GLN A C 1
ATOM 838 O O . GLN A 1 103 ? 7.347 4.457 7.465 1.00 92.31 103 GLN A O 1
ATOM 843 N N . PRO A 1 104 ? 7.718 6.244 8.794 1.00 89.25 104 PRO A N 1
ATOM 844 C CA . PRO A 1 104 ? 8.005 7.146 7.684 1.00 89.25 104 PRO A CA 1
ATOM 845 C C . PRO A 1 104 ? 9.269 6.705 6.940 1.00 89.25 104 PRO A C 1
ATOM 847 O O . PRO A 1 104 ? 10.204 6.195 7.563 1.00 89.25 104 PRO A O 1
ATOM 850 N N . MET A 1 105 ? 9.330 6.925 5.622 1.00 84.19 105 MET A N 1
ATOM 851 C CA . MET A 1 105 ? 10.457 6.476 4.788 1.00 84.19 105 MET A CA 1
ATOM 852 C C . MET A 1 105 ? 11.790 7.057 5.225 1.00 84.19 105 MET A C 1
ATOM 854 O O . MET A 1 105 ? 12.812 6.392 5.086 1.00 84.19 105 MET A O 1
ATOM 858 N N . ILE A 1 106 ? 11.800 8.256 5.807 1.00 74.62 106 ILE A N 1
ATOM 859 C CA . ILE A 1 106 ? 13.050 8.824 6.298 1.00 74.62 106 ILE A CA 1
ATOM 860 C C . ILE A 1 106 ? 13.682 7.995 7.418 1.00 74.62 106 ILE A C 1
ATOM 862 O O . ILE A 1 106 ? 14.895 7.969 7.568 1.00 74.62 106 ILE A O 1
ATOM 866 N N . ALA A 1 107 ? 12.886 7.219 8.157 1.00 59.62 107 ALA A N 1
ATOM 867 C CA . ALA A 1 107 ? 13.419 6.256 9.112 1.00 59.62 107 ALA A CA 1
ATOM 868 C C . ALA A 1 107 ? 14.309 5.183 8.461 1.00 59.62 107 ALA A C 1
ATOM 870 O O . ALA A 1 107 ? 15.079 4.539 9.170 1.00 59.62 107 ALA A O 1
ATOM 871 N N . ALA A 1 108 ? 14.140 4.954 7.157 1.00 60.72 108 ALA A N 1
ATOM 872 C CA . ALA A 1 108 ? 14.921 4.026 6.351 1.00 60.72 108 ALA A CA 1
ATOM 873 C C . ALA A 1 108 ? 16.050 4.720 5.571 1.00 60.72 108 ALA A C 1
ATOM 875 O O . ALA A 1 108 ? 16.902 4.030 5.015 1.00 60.72 108 ALA A O 1
ATOM 876 N N . VAL A 1 109 ? 16.077 6.057 5.527 1.00 71.00 109 VAL A N 1
ATOM 877 C CA . VAL A 1 109 ? 17.225 6.788 4.993 1.00 71.00 109 VAL A CA 1
ATOM 878 C C . VAL A 1 109 ? 18.370 6.610 5.983 1.00 71.00 109 VAL A C 1
ATOM 880 O O . VAL A 1 109 ? 18.238 6.901 7.171 1.00 71.00 109 VAL A O 1
ATOM 883 N N . ASP A 1 110 ? 19.478 6.078 5.479 1.00 71.38 110 ASP A N 1
ATOM 884 C CA . ASP A 1 110 ? 20.698 5.863 6.244 1.00 71.38 110 ASP A CA 1
ATOM 885 C C . ASP A 1 110 ? 21.132 7.171 6.925 1.00 71.38 110 ASP A C 1
ATOM 887 O O . ASP A 1 110 ? 21.432 8.159 6.247 1.00 71.38 110 ASP A O 1
ATOM 891 N N . LYS A 1 111 ? 21.113 7.187 8.264 1.00 77.88 111 LYS A N 1
ATOM 892 C CA . LYS A 1 111 ? 21.487 8.362 9.062 1.00 77.88 111 LYS A CA 1
ATOM 893 C C . LYS A 1 111 ? 22.916 8.789 8.761 1.00 77.88 111 LYS A C 1
ATOM 895 O O . LYS A 1 111 ? 23.165 9.983 8.636 1.00 77.88 111 LYS A O 1
ATOM 900 N N . ASP A 1 112 ? 23.802 7.820 8.552 1.00 77.44 112 ASP A N 1
ATOM 901 C CA . ASP A 1 112 ? 25.206 8.074 8.250 1.00 77.44 112 ASP A CA 1
ATOM 902 C C . ASP A 1 112 ? 25.333 8.775 6.890 1.00 77.44 112 ASP A C 1
ATOM 904 O O . ASP A 1 112 ? 26.154 9.670 6.711 1.00 77.44 112 ASP A O 1
ATOM 908 N N . ALA A 1 113 ? 24.458 8.443 5.933 1.00 78.81 113 ALA A N 1
ATOM 909 C CA . ALA A 1 113 ? 24.420 9.141 4.656 1.00 78.81 113 ALA A CA 1
ATOM 910 C C . ALA A 1 113 ? 23.916 10.584 4.800 1.00 78.81 113 ALA A C 1
ATOM 912 O O . ALA A 1 113 ? 24.460 11.467 4.145 1.00 78.81 113 ALA A O 1
ATOM 913 N N . MET A 1 114 ? 22.924 10.845 5.662 1.00 83.19 114 MET A N 1
ATOM 914 C CA . MET A 1 114 ? 22.454 12.215 5.912 1.00 83.19 114 MET A CA 1
ATOM 915 C C . MET A 1 114 ? 23.537 13.108 6.522 1.00 83.19 114 MET A C 1
ATOM 917 O O . MET A 1 114 ? 23.614 14.275 6.158 1.00 83.19 114 MET A O 1
ATOM 921 N N . GLU A 1 115 ? 24.394 12.569 7.393 1.00 87.94 115 GLU A N 1
ATOM 922 C CA . GLU A 1 115 ? 25.490 13.327 8.020 1.00 87.94 115 GLU A CA 1
ATOM 923 C C . GLU A 1 115 ? 26.560 13.796 7.018 1.00 87.94 115 GLU A C 1
ATOM 925 O O . GLU A 1 115 ? 27.307 14.730 7.304 1.00 87.94 115 GLU A O 1
ATOM 930 N N . THR A 1 116 ? 26.636 13.166 5.840 1.00 90.38 116 THR A N 1
ATOM 931 C CA . THR A 1 116 ? 27.596 13.529 4.782 1.00 90.38 116 THR A CA 1
ATOM 932 C C . THR A 1 116 ? 27.065 14.533 3.761 1.00 90.38 116 THR A C 1
ATOM 934 O O . THR A 1 116 ? 27.846 15.044 2.959 1.00 90.38 116 THR A O 1
ATOM 937 N N . LEU A 1 117 ? 25.759 14.806 3.771 1.00 91.75 117 LEU A N 1
ATOM 938 C CA . LEU A 1 117 ? 25.117 15.723 2.833 1.00 91.75 117 LEU A CA 1
ATOM 939 C C . LEU A 1 117 ? 25.250 17.173 3.304 1.00 91.75 117 LEU A C 1
ATOM 941 O O . LEU A 1 117 ? 25.318 17.451 4.501 1.00 91.75 117 LEU A O 1
ATOM 945 N N . SER A 1 118 ? 25.242 18.113 2.361 1.00 94.06 118 SER A N 1
ATOM 946 C CA . SER A 1 118 ? 25.022 19.518 2.704 1.00 94.06 118 SER A CA 1
ATOM 947 C C . SER A 1 118 ? 23.623 19.719 3.301 1.00 94.06 118 SER A C 1
ATOM 949 O O . SER A 1 118 ? 22.699 18.956 3.010 1.00 94.06 118 SER A O 1
ATOM 951 N N . ASP A 1 119 ? 23.437 20.778 4.095 1.00 92.88 119 ASP A N 1
ATOM 952 C CA . ASP A 1 119 ? 22.137 21.098 4.708 1.00 92.88 119 ASP A CA 1
ATOM 953 C C . ASP A 1 119 ? 21.001 21.174 3.671 1.00 92.88 119 ASP A C 1
ATOM 955 O O . ASP A 1 119 ? 19.877 20.744 3.933 1.00 92.88 119 ASP A O 1
ATOM 959 N N . GLU A 1 120 ? 21.294 21.684 2.470 1.00 94.00 120 GLU A N 1
ATOM 960 C CA . GLU A 1 120 ? 20.316 21.798 1.387 1.00 94.00 120 GLU A CA 1
ATOM 961 C C . GLU A 1 120 ? 19.953 20.436 0.780 1.00 94.00 120 GLU A C 1
ATOM 963 O O . GLU A 1 120 ? 18.775 20.150 0.563 1.00 94.00 120 GLU A O 1
ATOM 968 N N . GLU A 1 121 ? 20.936 19.563 0.552 1.00 91.62 121 GLU A N 1
ATOM 969 C CA . GLU A 1 121 ? 20.697 18.199 0.065 1.00 91.62 121 GLU A CA 1
ATOM 970 C C . GLU A 1 121 ? 19.933 17.364 1.097 1.00 91.62 121 GLU A C 1
ATOM 972 O O . GLU A 1 121 ? 18.993 16.651 0.743 1.00 91.62 121 GLU A O 1
ATOM 977 N N . ALA A 1 122 ? 20.290 17.485 2.379 1.00 90.81 122 ALA A N 1
ATOM 978 C CA . ALA A 1 122 ? 19.596 16.821 3.476 1.00 90.81 122 ALA A CA 1
ATOM 979 C C . ALA A 1 122 ? 18.134 17.286 3.579 1.00 90.81 122 ALA A C 1
ATOM 981 O O . ALA A 1 122 ? 17.232 16.456 3.722 1.00 90.81 122 ALA A O 1
ATOM 982 N N . ARG A 1 123 ? 17.882 18.596 3.441 1.00 91.62 123 ARG A N 1
ATOM 983 C CA . ARG A 1 123 ? 16.530 19.171 3.414 1.00 91.62 123 ARG A CA 1
ATOM 984 C C . ARG A 1 123 ? 15.724 18.665 2.221 1.00 91.62 123 ARG A C 1
ATOM 986 O O . ARG A 1 123 ? 14.598 18.209 2.402 1.00 91.62 123 ARG A O 1
ATOM 993 N N . LYS A 1 124 ? 16.300 18.673 1.017 1.00 91.69 124 LYS A N 1
ATOM 994 C CA . LYS A 1 124 ? 15.639 18.159 -0.192 1.00 91.69 124 LYS A CA 1
ATOM 995 C C . LYS A 1 124 ? 15.305 16.668 -0.067 1.00 91.69 124 LYS A C 1
ATOM 997 O O . LYS A 1 124 ? 14.211 16.235 -0.430 1.00 91.69 124 LYS A O 1
ATOM 1002 N N . LEU A 1 125 ? 16.230 15.881 0.481 1.00 90.62 125 LEU A N 1
ATOM 1003 C CA . LEU A 1 125 ? 16.041 14.456 0.741 1.00 90.62 125 LEU A CA 1
ATOM 1004 C C . LEU A 1 125 ? 14.895 14.204 1.734 1.00 90.62 125 LEU A C 1
ATOM 1006 O O . LEU A 1 125 ? 14.058 13.330 1.497 1.00 90.62 125 LEU A O 1
ATOM 1010 N N . GLN A 1 126 ? 14.842 14.988 2.814 1.00 90.94 126 GLN A N 1
ATOM 1011 C CA . GLN A 1 126 ? 13.759 14.971 3.800 1.00 90.94 126 GLN A CA 1
ATOM 1012 C C . GLN A 1 126 ? 12.410 15.296 3.150 1.00 90.94 126 GLN A C 1
ATOM 1014 O O . GLN A 1 126 ? 11.478 14.503 3.266 1.00 90.94 126 GLN A O 1
ATOM 1019 N N . GLU A 1 127 ? 12.319 16.409 2.415 1.00 92.38 127 GLU A N 1
ATOM 1020 C CA . GLU A 1 127 ? 11.085 16.856 1.754 1.00 92.38 127 GLU A CA 1
ATOM 1021 C C . GLU A 1 127 ? 10.521 15.772 0.822 1.00 92.38 127 GLU A C 1
ATOM 1023 O O . GLU A 1 127 ? 9.323 15.481 0.839 1.00 92.38 127 GLU A O 1
ATOM 1028 N N . ARG A 1 128 ? 11.388 15.101 0.057 1.00 93.06 128 ARG A N 1
ATOM 1029 C CA . ARG A 1 128 ? 10.989 13.997 -0.828 1.00 93.06 128 ARG A CA 1
ATOM 1030 C C . ARG A 1 128 ? 10.554 12.749 -0.071 1.00 93.06 128 ARG A C 1
ATOM 1032 O O . ARG A 1 128 ? 9.567 12.118 -0.450 1.00 93.06 128 ARG A O 1
ATOM 1039 N N . ALA A 1 129 ? 11.270 12.378 0.990 1.00 92.38 129 ALA A N 1
ATOM 1040 C CA . ALA A 1 129 ? 10.900 11.240 1.827 1.00 92.38 129 ALA A CA 1
ATOM 1041 C C . ALA A 1 129 ? 9.539 11.463 2.509 1.00 92.38 129 ALA A C 1
ATOM 1043 O O . ALA A 1 129 ? 8.719 10.539 2.562 1.00 92.38 129 ALA A O 1
ATOM 1044 N N . ASP A 1 130 ? 9.272 12.683 2.972 1.00 93.56 130 ASP A N 1
ATOM 1045 C CA . ASP A 1 130 ? 7.993 13.072 3.566 1.00 93.56 130 ASP A CA 1
ATOM 1046 C C . ASP A 1 130 ? 6.872 13.052 2.531 1.00 93.56 130 ASP A C 1
ATOM 1048 O O . ASP A 1 130 ? 5.801 12.493 2.787 1.00 93.56 130 ASP A O 1
ATOM 1052 N N . LEU A 1 131 ? 7.128 13.569 1.328 1.00 94.75 131 LEU A N 1
ATOM 1053 C CA . LEU A 1 131 ? 6.179 13.553 0.220 1.00 94.75 131 LEU A CA 1
ATOM 1054 C C . LEU A 1 131 ? 5.786 12.119 -0.161 1.00 94.75 131 LEU A C 1
ATOM 1056 O O . LEU A 1 131 ? 4.602 11.774 -0.161 1.00 94.75 131 LEU A O 1
ATOM 1060 N N . LEU A 1 132 ? 6.771 11.250 -0.404 1.00 94.31 132 LEU A N 1
ATOM 1061 C CA . LEU A 1 132 ? 6.539 9.842 -0.728 1.00 94.31 132 LEU A CA 1
ATOM 1062 C C . LEU A 1 132 ? 5.808 9.110 0.405 1.00 94.31 132 LEU A C 1
ATOM 1064 O O . LEU A 1 132 ? 4.899 8.321 0.134 1.00 94.31 132 LEU A O 1
ATOM 1068 N N . THR A 1 133 ? 6.159 9.379 1.668 1.00 95.31 133 THR A N 1
ATOM 1069 C CA . THR A 1 133 ? 5.485 8.807 2.849 1.00 95.31 133 THR A CA 1
ATOM 1070 C C . THR A 1 133 ? 4.021 9.220 2.899 1.00 95.31 133 THR A C 1
ATOM 1072 O O . THR A 1 133 ? 3.143 8.373 3.071 1.00 95.31 133 THR A O 1
ATOM 1075 N N . THR A 1 134 ? 3.754 10.507 2.694 1.00 96.38 134 THR A N 1
ATOM 1076 C CA . THR A 1 134 ? 2.416 11.097 2.735 1.00 96.38 134 THR A CA 1
ATOM 1077 C C . THR A 1 134 ? 1.519 10.491 1.656 1.00 96.38 134 THR A C 1
ATOM 1079 O O . THR A 1 134 ? 0.425 10.007 1.955 1.00 96.38 134 THR A O 1
ATOM 1082 N N . TYR A 1 135 ? 1.992 10.439 0.407 1.00 96.88 135 TYR A N 1
ATOM 1083 C CA . TYR A 1 135 ? 1.225 9.860 -0.698 1.00 96.88 135 TYR A CA 1
ATOM 1084 C C . TYR A 1 135 ? 1.053 8.345 -0.569 1.00 96.88 135 TYR A C 1
ATOM 1086 O O . TYR A 1 135 ? -0.044 7.847 -0.821 1.00 96.88 135 TYR A O 1
ATOM 1094 N N . SER A 1 136 ? 2.089 7.618 -0.133 1.00 96.50 136 SER A N 1
ATOM 1095 C CA . SER A 1 136 ? 2.019 6.169 0.121 1.00 96.50 136 SER A CA 1
ATOM 1096 C C . SER A 1 136 ? 0.964 5.840 1.177 1.00 96.50 136 SER A C 1
ATOM 1098 O O . SER A 1 136 ? 0.112 4.967 0.975 1.00 96.50 136 SER A O 1
ATOM 1100 N N . LEU A 1 137 ? 0.962 6.588 2.284 1.00 97.75 137 LEU A N 1
ATOM 1101 C CA . LEU A 1 137 ? -0.016 6.404 3.346 1.00 97.75 137 LEU A CA 1
ATOM 1102 C C . LEU A 1 137 ? -1.429 6.721 2.850 1.00 97.75 137 LEU A C 1
ATOM 1104 O O . LEU A 1 137 ? -2.362 5.965 3.123 1.00 97.75 137 LEU A O 1
ATOM 1108 N N . ALA A 1 138 ? -1.587 7.800 2.082 1.00 97.00 138 ALA A N 1
ATOM 1109 C CA . ALA A 1 138 ? -2.871 8.181 1.514 1.00 97.00 138 ALA A CA 1
ATOM 1110 C C . ALA A 1 138 ? -3.431 7.079 0.592 1.00 97.00 138 ALA A C 1
ATOM 1112 O O . ALA A 1 138 ? -4.565 6.638 0.786 1.00 97.00 138 ALA A O 1
ATOM 1113 N N . VAL A 1 139 ? -2.643 6.535 -0.345 1.00 96.69 139 VAL A N 1
ATOM 1114 C CA . VAL A 1 139 ? -3.118 5.429 -1.204 1.00 96.69 139 VAL A CA 1
ATOM 1115 C C . VAL A 1 139 ? -3.387 4.143 -0.429 1.00 96.69 139 VAL A C 1
ATOM 1117 O O . VAL A 1 139 ? -4.341 3.434 -0.759 1.00 96.69 139 VAL A O 1
ATOM 1120 N N . THR A 1 140 ? -2.619 3.867 0.627 1.00 97.50 140 THR A N 1
ATOM 1121 C CA . THR A 1 140 ? -2.877 2.745 1.538 1.00 97.50 140 THR A CA 1
ATOM 1122 C C . THR A 1 140 ? -4.255 2.905 2.178 1.00 97.50 140 THR A C 1
ATOM 1124 O O . THR A 1 140 ? -5.098 2.012 2.060 1.00 97.50 140 THR A O 1
ATOM 1127 N N . ILE A 1 141 ? -4.545 4.074 2.763 1.00 97.19 141 ILE A N 1
ATOM 1128 C CA . ILE A 1 141 ? -5.856 4.402 3.347 1.00 97.19 141 ILE A CA 1
ATOM 1129 C C . ILE A 1 141 ? -6.962 4.294 2.290 1.00 97.19 141 ILE A C 1
ATOM 1131 O O . ILE A 1 141 ? -7.990 3.672 2.553 1.00 97.19 141 ILE A O 1
ATOM 1135 N N . ALA A 1 142 ? -6.757 4.831 1.083 1.00 95.56 142 ALA A N 1
ATOM 1136 C CA . ALA A 1 142 ? -7.727 4.747 -0.010 1.00 95.56 142 ALA A CA 1
ATOM 1137 C C . ALA A 1 142 ? -8.028 3.291 -0.406 1.00 95.56 142 ALA A C 1
ATOM 1139 O O . ALA A 1 142 ? -9.188 2.935 -0.634 1.00 95.56 142 ALA A O 1
ATOM 1140 N N . SER A 1 143 ? -7.000 2.435 -0.448 1.00 95.75 143 SER A N 1
ATOM 1141 C CA . SER A 1 143 ? -7.130 1.014 -0.785 1.00 95.75 143 SER A CA 1
ATOM 1142 C C . SER A 1 143 ? -7.904 0.214 0.268 1.00 95.75 143 SER A C 1
ATOM 1144 O O . SER A 1 143 ? -8.635 -0.713 -0.072 1.00 95.75 143 SER A O 1
ATOM 1146 N N . LEU A 1 144 ? -7.816 0.604 1.539 1.00 95.56 144 LEU A N 1
ATOM 1147 C CA . LEU A 1 144 ? -8.604 0.014 2.621 1.00 95.56 144 LEU A CA 1
ATOM 1148 C C . LEU A 1 144 ? -10.030 0.584 2.622 1.00 95.56 144 LEU A C 1
ATOM 1150 O O . LEU A 1 144 ? -11.013 -0.147 2.737 1.00 95.56 144 LEU A O 1
ATOM 1154 N N . TYR A 1 145 ? -10.171 1.890 2.406 1.00 93.69 145 TYR A N 1
ATOM 1155 C CA . TYR A 1 145 ? -11.466 2.560 2.325 1.00 93.69 145 TYR A CA 1
ATOM 1156 C C . TYR A 1 145 ? -12.367 1.954 1.240 1.00 93.69 145 TYR A C 1
ATOM 1158 O O . TYR A 1 145 ? -13.540 1.677 1.498 1.00 93.69 145 TYR A O 1
ATOM 1166 N N . GLN A 1 146 ? -11.828 1.689 0.044 1.00 91.06 146 GLN A N 1
ATOM 1167 C CA . GLN A 1 146 ? -12.608 1.100 -1.054 1.00 91.06 146 GLN A CA 1
ATOM 1168 C C . GLN A 1 146 ? -13.126 -0.313 -0.752 1.00 91.06 146 GLN A C 1
ATOM 1170 O O . GLN A 1 146 ? -14.187 -0.680 -1.252 1.00 91.06 146 GLN A O 1
ATOM 1175 N N . VAL A 1 147 ? -12.404 -1.084 0.071 1.00 90.75 147 VAL A N 1
ATOM 1176 C CA . VAL A 1 147 ? -12.785 -2.445 0.487 1.00 90.75 147 VAL A CA 1
ATOM 1177 C C . VAL A 1 147 ? -13.866 -2.415 1.574 1.00 90.75 147 VAL A C 1
ATOM 1179 O O . VAL A 1 147 ? -14.560 -3.407 1.789 1.00 90.75 147 VAL A O 1
ATOM 1182 N N . GLY A 1 148 ? -14.062 -1.264 2.224 1.00 90.94 148 GLY A N 1
ATOM 1183 C CA . GLY A 1 148 ? -15.129 -1.054 3.199 1.00 90.94 148 GLY A CA 1
ATOM 1184 C C . GLY A 1 148 ? -14.742 -1.418 4.629 1.00 90.94 148 GLY A C 1
ATOM 1185 O O . GLY A 1 148 ? -15.603 -1.849 5.396 1.00 90.94 148 GLY A O 1
ATOM 1186 N N . PHE A 1 149 ? -13.465 -1.265 5.001 1.00 94.00 149 PHE A N 1
ATOM 1187 C CA . PHE A 1 149 ? -13.063 -1.366 6.407 1.00 94.00 149 PHE A CA 1
ATOM 1188 C C . PHE A 1 149 ? -13.867 -0.374 7.259 1.00 94.00 149 PHE A C 1
ATOM 1190 O O . PHE A 1 149 ? -14.044 0.784 6.877 1.00 94.00 149 PHE A O 1
ATOM 1197 N N . GLY A 1 150 ? -14.366 -0.824 8.411 1.00 92.94 150 GLY A N 1
ATOM 1198 C CA . GLY A 1 150 ? -15.158 0.015 9.315 1.00 92.94 150 GLY A CA 1
ATOM 1199 C C . GLY A 1 150 ? -14.305 1.068 10.016 1.00 92.94 150 GLY A C 1
ATOM 1200 O O . GLY A 1 150 ? -14.758 2.188 10.248 1.00 92.94 150 GLY A O 1
ATOM 1201 N N . ARG A 1 151 ? -13.046 0.728 10.306 1.00 95.19 151 ARG A N 1
ATOM 1202 C CA . ARG A 1 151 ? -12.064 1.646 10.879 1.00 95.19 151 ARG A CA 1
ATOM 1203 C C . ARG A 1 151 ? -10.686 1.409 10.279 1.00 95.19 151 ARG A C 1
ATOM 1205 O O . ARG A 1 151 ? -10.268 0.264 10.132 1.00 95.19 151 ARG A O 1
ATOM 1212 N N . ILE A 1 152 ? -9.976 2.488 9.985 1.00 97.38 152 ILE A N 1
ATOM 1213 C CA . ILE A 1 152 ? -8.575 2.505 9.573 1.00 97.38 152 ILE A CA 1
ATOM 1214 C C . ILE A 1 152 ? -7.821 3.348 10.597 1.00 97.38 152 ILE A C 1
ATOM 1216 O O . ILE A 1 152 ? -8.180 4.497 10.834 1.00 97.38 152 ILE A O 1
ATOM 1220 N N . ILE A 1 153 ? -6.792 2.788 11.218 1.00 97.31 153 ILE A N 1
ATOM 1221 C CA . ILE A 1 153 ? -5.984 3.478 12.220 1.00 97.31 153 ILE A CA 1
ATOM 1222 C C . ILE A 1 153 ? -4.546 3.498 11.758 1.00 97.31 153 ILE A C 1
ATOM 1224 O O . ILE A 1 153 ? -3.957 2.449 11.507 1.00 97.31 153 ILE A O 1
ATOM 1228 N N . VAL A 1 154 ? -3.972 4.687 11.707 1.00 98.00 154 VAL A N 1
ATOM 1229 C CA . VAL A 1 154 ? -2.545 4.887 11.525 1.00 98.00 154 VAL A CA 1
ATOM 1230 C C . VAL A 1 154 ? -1.896 4.941 12.900 1.00 98.00 154 VAL A C 1
ATOM 1232 O O . VAL A 1 154 ? -2.260 5.773 13.729 1.00 98.00 154 VAL A O 1
ATOM 1235 N N . VAL A 1 155 ? -0.974 4.019 13.160 1.00 97.75 155 VAL A N 1
ATOM 1236 C CA . VAL A 1 155 ? -0.316 3.874 14.458 1.00 97.75 155 VAL A CA 1
ATOM 1237 C C . VAL A 1 155 ? 1.104 4.415 14.355 1.00 97.75 155 VAL A C 1
ATOM 1239 O O . VAL A 1 155 ? 1.963 3.758 13.768 1.00 97.75 155 VAL A O 1
ATOM 1242 N N . GLY A 1 156 ? 1.336 5.596 14.924 1.00 96.31 156 GLY A N 1
ATOM 1243 C CA . GLY A 1 156 ? 2.654 6.226 15.028 1.00 96.31 156 GLY A CA 1
ATOM 1244 C C . GLY A 1 156 ? 3.321 5.981 16.379 1.00 96.31 156 GLY A C 1
ATOM 1245 O O . GLY A 1 156 ? 2.727 5.435 17.314 1.00 96.31 156 GLY A O 1
ATOM 1246 N N . TYR A 1 157 ? 4.579 6.387 16.486 1.00 94.38 157 TYR A N 1
ATOM 1247 C CA . TYR A 1 157 ? 5.350 6.338 17.729 1.00 94.38 157 TYR A CA 1
ATOM 1248 C C . TYR A 1 157 ? 5.973 7.691 18.064 1.00 94.38 157 TYR A C 1
ATOM 1250 O O . TYR A 1 157 ? 6.021 8.058 19.237 1.00 94.38 157 TYR A O 1
ATOM 1258 N N . ARG A 1 158 ? 6.413 8.437 17.051 1.00 91.69 158 ARG A N 1
ATOM 1259 C CA . ARG A 1 158 ? 7.087 9.722 17.227 1.00 91.69 158 ARG A CA 1
ATOM 1260 C C . ARG A 1 158 ? 6.089 10.871 17.191 1.00 91.69 158 ARG A C 1
ATOM 1262 O O . ARG A 1 158 ? 4.957 10.711 16.736 1.00 91.69 158 ARG A O 1
ATOM 1269 N N . ASP A 1 159 ? 6.528 12.031 17.651 1.00 88.38 159 ASP A N 1
ATOM 1270 C CA . ASP A 1 159 ? 5.702 13.239 17.638 1.00 88.38 159 ASP A CA 1
ATOM 1271 C C . ASP A 1 159 ? 5.561 13.783 16.217 1.00 88.38 159 ASP A C 1
ATOM 1273 O O . ASP A 1 159 ? 4.485 14.223 15.815 1.00 88.38 159 ASP A O 1
ATOM 1277 N N . GLU A 1 160 ? 6.616 13.656 15.415 1.00 90.31 160 GLU A N 1
ATOM 1278 C CA . GLU A 1 160 ? 6.652 14.136 14.035 1.00 90.31 160 GLU A CA 1
ATOM 1279 C C . GLU A 1 160 ? 5.789 13.282 13.095 1.00 90.31 160 GLU A C 1
ATOM 1281 O O . GLU A 1 160 ? 5.345 13.775 12.056 1.00 90.31 160 GLU A O 1
ATOM 1286 N N . ASP A 1 161 ? 5.495 12.027 13.471 1.00 92.94 161 ASP A N 1
ATOM 1287 C CA . ASP A 1 161 ? 4.644 11.126 12.684 1.00 92.94 161 ASP A CA 1
ATOM 1288 C C . ASP A 1 161 ? 3.270 11.769 12.425 1.00 92.94 161 ASP A C 1
ATOM 1290 O O . ASP A 1 161 ? 2.703 11.629 11.341 1.00 92.94 161 ASP A O 1
ATOM 1294 N N . GLU A 1 162 ? 2.754 12.533 13.393 1.00 91.38 162 GLU A N 1
ATOM 1295 C CA . GLU A 1 162 ? 1.462 13.208 13.297 1.00 91.38 162 GLU A CA 1
ATOM 1296 C C . GLU A 1 162 ? 1.367 14.132 12.071 1.00 91.38 162 GLU A C 1
ATOM 1298 O O . GLU A 1 162 ? 0.326 14.162 11.410 1.00 91.38 162 GLU A O 1
ATOM 1303 N N . LEU A 1 163 ? 2.440 14.854 11.734 1.00 90.25 163 LEU A N 1
ATOM 1304 C CA . LEU A 1 163 ? 2.448 15.804 10.618 1.00 90.25 163 LEU A CA 1
ATOM 1305 C C . LEU A 1 163 ? 2.300 15.089 9.270 1.00 90.25 163 LEU A C 1
ATOM 1307 O O . LEU A 1 163 ? 1.444 15.463 8.465 1.00 90.25 163 LEU A O 1
ATOM 1311 N N . GLY A 1 164 ? 3.065 14.015 9.054 1.00 92.38 164 GLY A N 1
ATOM 1312 C CA . GLY A 1 164 ? 2.967 13.207 7.834 1.00 92.38 164 GLY A CA 1
ATOM 1313 C C . GLY A 1 164 ? 1.600 12.529 7.692 1.00 92.38 164 GLY A C 1
ATOM 1314 O O . GLY A 1 164 ? 1.022 12.484 6.603 1.00 92.38 164 GLY A O 1
ATOM 1315 N N . VAL A 1 165 ? 1.025 12.057 8.805 1.00 95.12 165 VAL A N 1
ATOM 1316 C CA . VAL A 1 165 ? -0.313 11.445 8.802 1.00 95.12 165 VAL A CA 1
ATOM 1317 C C . VAL A 1 165 ? -1.406 12.476 8.508 1.00 95.12 165 VAL A C 1
ATOM 1319 O O . VAL A 1 165 ? -2.329 12.176 7.747 1.00 95.12 165 VAL A O 1
ATOM 1322 N N . ARG A 1 166 ? -1.302 13.699 9.046 1.00 92.81 166 ARG A N 1
ATOM 1323 C CA . ARG A 1 166 ? -2.233 14.798 8.734 1.00 92.81 166 ARG A CA 1
ATOM 1324 C C . ARG A 1 166 ? -2.222 15.127 7.242 1.00 92.81 166 ARG A C 1
ATOM 1326 O O . ARG A 1 166 ? -3.294 15.149 6.639 1.00 92.81 166 ARG A O 1
ATOM 1333 N N . GLY A 1 167 ? -1.041 15.259 6.635 1.00 93.88 167 GLY A N 1
ATOM 1334 C CA . GLY A 1 167 ? -0.919 15.475 5.189 1.00 93.88 167 GLY A CA 1
ATOM 1335 C C . GLY A 1 167 ? -1.593 14.368 4.368 1.00 93.88 167 GLY A C 1
ATOM 1336 O O . GLY A 1 167 ? -2.306 14.643 3.402 1.00 93.88 167 GLY A O 1
ATOM 1337 N N . ALA A 1 168 ? -1.459 13.104 4.786 1.00 96.06 168 ALA A N 1
ATOM 1338 C CA . ALA A 1 168 ? -2.102 11.986 4.097 1.00 96.06 168 ALA A CA 1
ATOM 1339 C C . ALA A 1 168 ? -3.635 12.038 4.218 1.00 96.06 168 ALA A C 1
ATOM 1341 O O . ALA A 1 168 ? -4.351 11.728 3.264 1.00 96.06 168 ALA A O 1
ATOM 1342 N N . PHE A 1 169 ? -4.158 12.456 5.375 1.00 93.88 169 PHE A N 1
ATOM 1343 C CA . PHE A 1 169 ? -5.600 12.605 5.587 1.00 93.88 169 PHE A CA 1
ATOM 1344 C C . PHE A 1 169 ? -6.170 13.755 4.754 1.00 93.88 169 PHE A C 1
ATOM 1346 O O . PHE A 1 169 ? -7.263 13.617 4.205 1.00 93.88 169 PHE A O 1
ATOM 1353 N N . GLU A 1 170 ? -5.430 14.854 4.605 1.00 92.12 170 GLU A N 1
ATOM 1354 C CA . GLU A 1 170 ? -5.799 15.972 3.731 1.00 92.12 170 GLU A CA 1
ATOM 1355 C C . GLU A 1 170 ? -5.847 15.550 2.258 1.00 92.12 170 GLU A C 1
ATOM 1357 O O . GLU A 1 170 ? -6.818 15.856 1.564 1.00 92.12 170 GLU A O 1
ATOM 1362 N N . LEU A 1 171 ? -4.866 14.775 1.779 1.00 94.31 171 LEU A N 1
ATOM 1363 C CA . LEU A 1 171 ? -4.900 14.212 0.423 1.00 94.31 171 LEU A CA 1
ATOM 1364 C C . LEU A 1 171 ? -6.141 13.342 0.197 1.00 94.31 171 LEU A C 1
ATOM 1366 O O . LEU A 1 171 ? -6.799 13.459 -0.837 1.00 94.31 171 LEU A O 1
ATOM 1370 N N . ILE A 1 172 ? -6.486 12.501 1.174 1.00 92.38 172 ILE A N 1
ATOM 1371 C CA . ILE A 1 172 ? -7.675 11.645 1.130 1.00 92.38 172 ILE A CA 1
ATOM 1372 C C . ILE A 1 172 ? -8.960 12.472 1.122 1.00 92.38 172 ILE A C 1
ATOM 1374 O O . ILE A 1 172 ? -9.850 12.219 0.311 1.00 92.38 172 ILE A O 1
ATOM 1378 N N . HIS A 1 173 ? -9.043 13.488 1.976 1.00 88.50 173 HIS A N 1
ATOM 1379 C CA . HIS A 1 173 ? -10.163 14.421 2.008 1.00 88.50 173 HIS A CA 1
ATOM 1380 C C . HIS A 1 173 ? -10.351 15.117 0.652 1.00 88.50 173 HIS A C 1
ATOM 1382 O O . HIS A 1 173 ? -11.451 15.126 0.101 1.00 88.50 173 HIS A O 1
ATOM 1388 N N . ASN A 1 174 ? -9.259 15.605 0.061 1.00 90.25 174 ASN A N 1
ATOM 1389 C CA . ASN A 1 174 ? -9.264 16.273 -1.239 1.00 90.25 174 ASN A CA 1
ATOM 1390 C C . ASN A 1 174 ? -9.585 15.322 -2.401 1.00 90.25 174 ASN A C 1
ATOM 1392 O O . ASN A 1 174 ? -10.198 15.734 -3.385 1.00 90.25 174 ASN A O 1
ATOM 1396 N N . ALA A 1 175 ? -9.193 14.049 -2.310 1.00 90.38 175 ALA A N 1
ATOM 1397 C CA . ALA A 1 175 ? -9.552 13.031 -3.296 1.00 90.38 175 ALA A CA 1
ATOM 1398 C C . ALA A 1 175 ? -11.041 12.635 -3.215 1.00 90.38 175 ALA A C 1
ATOM 1400 O O . ALA A 1 175 ? -11.609 12.161 -4.206 1.00 90.38 175 ALA A O 1
ATOM 1401 N N . PHE A 1 176 ? -11.684 12.855 -2.062 1.00 88.38 176 PHE A N 1
ATOM 1402 C CA . PHE A 1 176 ? -13.072 12.491 -1.779 1.00 88.38 176 PHE A CA 1
ATOM 1403 C C . PHE A 1 176 ? -13.920 13.684 -1.287 1.00 88.38 176 PHE A C 1
ATOM 1405 O O . PHE A 1 176 ? -14.554 13.582 -0.235 1.00 88.38 176 PHE A O 1
ATOM 1412 N N . PRO A 1 177 ? -14.017 14.790 -2.051 1.00 82.88 177 PRO A N 1
ATOM 1413 C CA . PRO A 1 177 ? -14.625 16.033 -1.565 1.00 82.88 177 PRO A CA 1
ATOM 1414 C C . PRO A 1 177 ? -16.106 15.872 -1.187 1.00 82.88 177 PRO A C 1
ATOM 1416 O O . PRO A 1 177 ? -16.566 16.481 -0.229 1.00 82.88 177 PRO A O 1
ATOM 1419 N N . ASP A 1 178 ? -16.845 15.002 -1.884 1.00 82.25 178 ASP A N 1
ATOM 1420 C CA . ASP A 1 178 ? -18.267 14.750 -1.587 1.00 82.25 178 ASP A CA 1
ATOM 1421 C C . ASP A 1 178 ? -18.492 13.807 -0.388 1.00 82.25 178 ASP A C 1
ATOM 1423 O O . ASP A 1 178 ? -19.625 13.635 0.050 1.00 82.25 178 ASP A O 1
ATOM 1427 N N . GLU A 1 179 ? -17.440 13.140 0.098 1.00 76.31 179 GLU A N 1
ATOM 1428 C CA . GLU A 1 179 ? -17.505 12.200 1.231 1.00 76.31 179 GLU A CA 1
ATOM 1429 C C . GLU A 1 179 ? -17.081 12.856 2.549 1.00 76.31 179 GLU A C 1
ATOM 1431 O O . GLU A 1 179 ? -17.233 12.263 3.625 1.00 76.31 179 GLU A O 1
ATOM 1436 N N . ALA A 1 180 ? -16.521 14.063 2.451 1.00 64.62 180 ALA A N 1
ATOM 1437 C CA . ALA A 1 180 ? -16.183 14.889 3.582 1.00 64.62 180 ALA A CA 1
ATOM 1438 C C . ALA A 1 180 ? -17.461 15.245 4.356 1.00 64.62 180 ALA A C 1
ATOM 1440 O O . ALA A 1 180 ? -18.431 15.719 3.756 1.00 64.62 180 ALA A O 1
ATOM 1441 N N . PRO A 1 181 ? -17.493 15.064 5.688 1.00 60.50 181 PRO A N 1
ATOM 1442 C CA . PRO A 1 181 ? -18.568 15.630 6.485 1.00 60.50 181 PRO A CA 1
ATOM 1443 C C . PRO A 1 181 ? -18.602 17.135 6.214 1.00 60.50 181 PRO A C 1
ATOM 1445 O O . PRO A 1 181 ? -17.547 17.764 6.148 1.00 60.50 181 PRO A O 1
ATOM 1448 N N . SER A 1 182 ? -19.795 17.706 6.033 1.00 54.44 182 SER A N 1
ATOM 1449 C CA . SER A 1 182 ? -19.979 19.135 5.771 1.00 54.44 182 SER A CA 1
ATOM 1450 C C . SER A 1 182 ? -19.363 19.964 6.907 1.00 54.44 182 SER A C 1
ATOM 1452 O O . SER A 1 182 ? -20.008 20.166 7.933 1.00 54.44 182 SER A O 1
ATOM 1454 N N . THR A 1 183 ? -18.086 20.326 6.749 1.00 45.25 183 THR A N 1
ATOM 1455 C CA . THR A 1 183 ? -17.268 21.370 7.400 1.00 45.25 183 THR A CA 1
ATOM 1456 C C . THR A 1 183 ? -17.294 21.559 8.925 1.00 45.25 183 THR A C 1
ATOM 1458 O O . THR A 1 183 ? -16.497 22.341 9.430 1.00 45.25 183 THR A O 1
ATOM 1461 N N . ASN A 1 184 ? -18.078 20.804 9.692 1.00 46.62 184 ASN A N 1
ATOM 1462 C CA . ASN A 1 184 ? -18.090 20.867 11.159 1.00 46.62 184 ASN A CA 1
ATOM 1463 C C . ASN A 1 184 ? -17.364 19.685 11.820 1.00 46.62 184 ASN A C 1
ATOM 1465 O O . ASN A 1 184 ? -17.161 19.687 13.031 1.00 46.62 184 ASN A O 1
ATOM 1469 N N . GLY A 1 185 ? -16.932 18.690 11.041 1.00 46.28 185 GLY A N 1
ATOM 1470 C CA . GLY A 1 185 ? -16.051 17.614 11.498 1.00 46.28 185 GLY A CA 1
ATOM 1471 C C . GLY A 1 185 ? -14.592 18.059 11.492 1.00 46.28 185 GLY A C 1
ATOM 1472 O O . GLY A 1 185 ? -13.790 17.491 10.759 1.00 46.28 185 GLY A O 1
ATOM 1473 N N . SER A 1 186 ? -14.259 19.110 12.247 1.00 49.97 186 SER A N 1
ATOM 1474 C CA . SER A 1 186 ? -12.861 19.449 12.529 1.00 49.97 186 SER A CA 1
ATOM 1475 C C . SER A 1 186 ? -12.190 18.238 13.177 1.00 49.97 186 SER A C 1
ATOM 1477 O O . SER A 1 186 ? -12.831 17.548 13.978 1.00 49.97 186 SER A O 1
ATOM 1479 N N . ALA A 1 187 ? -10.925 17.977 12.830 1.00 54.25 187 ALA A N 1
ATOM 1480 C CA . ALA A 1 187 ? -10.090 16.984 13.495 1.00 54.25 187 ALA A CA 1
ATOM 1481 C C . ALA A 1 187 ? -10.241 17.160 15.011 1.00 54.25 187 ALA A C 1
ATOM 1483 O O . ALA A 1 187 ? -9.729 18.114 15.597 1.00 54.25 187 ALA A O 1
ATOM 1484 N N . THR A 1 188 ? -11.027 16.287 15.638 1.00 56.25 188 THR A N 1
ATOM 1485 C CA . THR A 1 188 ? -11.327 16.425 17.058 1.00 56.25 188 THR A CA 1
ATOM 1486 C C . THR A 1 188 ? -10.100 15.928 17.793 1.00 56.25 188 THR A C 1
ATOM 1488 O O . THR A 1 188 ? -9.851 14.724 17.843 1.00 56.25 188 THR A O 1
ATOM 1491 N N . ILE A 1 189 ? -9.295 16.860 18.301 1.00 59.69 189 ILE A N 1
ATOM 1492 C CA . ILE A 1 189 ? -8.202 16.539 19.215 1.00 59.69 189 ILE A CA 1
ATOM 1493 C C . ILE A 1 189 ? -8.869 15.954 20.458 1.00 59.69 189 ILE A C 1
ATOM 1495 O O . ILE A 1 189 ? -9.589 16.655 21.167 1.00 59.69 189 ILE A O 1
ATOM 1499 N N . LEU A 1 190 ? -8.697 14.648 20.675 1.00 57.25 190 LEU A N 1
ATOM 1500 C CA . LEU A 1 190 ? -9.433 13.926 21.716 1.00 57.25 190 LEU A CA 1
ATOM 1501 C C . LEU A 1 190 ? -9.063 14.402 23.131 1.00 57.25 190 LEU A C 1
ATOM 1503 O O . LEU A 1 190 ? -9.891 14.294 24.033 1.00 57.25 190 LEU A O 1
ATOM 1507 N N . GLN A 1 191 ? -7.854 14.946 23.325 1.00 56.06 191 GLN A N 1
ATOM 1508 C CA . GLN A 1 191 ? -7.421 15.673 24.525 1.00 56.06 191 GLN A CA 1
ATOM 1509 C C . GLN A 1 191 ? -6.007 16.247 24.323 1.00 56.06 191 GLN A C 1
ATOM 1511 O O . GLN A 1 191 ? -5.201 15.635 23.621 1.00 56.06 191 GLN A O 1
ATOM 1516 N N . GLU A 1 192 ? -5.656 17.357 24.983 1.00 54.16 192 GLU A N 1
ATOM 1517 C CA . GLU A 1 192 ? -4.250 17.786 25.093 1.00 54.16 192 GLU A CA 1
ATOM 1518 C C . GLU A 1 192 ? -3.404 16.660 25.724 1.00 54.16 192 GLU A C 1
ATOM 1520 O O . GLU A 1 192 ? -3.774 16.089 26.751 1.00 54.16 192 GLU A O 1
ATOM 1525 N N . GLY A 1 193 ? -2.292 16.294 25.076 1.00 56.31 193 GLY A N 1
ATOM 1526 C CA . GLY A 1 193 ? -1.411 15.189 25.485 1.00 56.31 193 GLY A CA 1
ATOM 1527 C C . GLY A 1 193 ? -1.755 13.816 24.889 1.00 56.31 193 GLY A C 1
ATOM 1528 O O . GLY A 1 193 ? -0.952 12.888 24.993 1.00 56.31 193 GLY A O 1
ATOM 1529 N N . ILE A 1 194 ? -2.903 13.674 24.216 1.00 62.00 194 ILE A N 1
ATOM 1530 C CA . ILE A 1 194 ? -3.253 12.478 23.442 1.00 62.00 194 ILE A CA 1
ATOM 1531 C C . ILE A 1 194 ? -3.245 12.861 21.965 1.00 62.00 194 ILE A C 1
ATOM 1533 O O . ILE A 1 194 ? -4.215 13.398 21.437 1.00 62.00 194 ILE A O 1
ATOM 1537 N N . HIS A 1 195 ? -2.124 12.568 21.305 1.00 67.12 195 HIS A N 1
ATOM 1538 C CA . HIS A 1 195 ? -1.933 12.717 19.861 1.00 67.12 195 HIS A CA 1
ATOM 1539 C C . HIS A 1 195 ? -2.820 11.731 19.087 1.00 67.12 195 HIS A C 1
ATOM 1541 O O . HIS A 1 195 ? -2.376 10.677 18.632 1.00 67.12 195 HIS A O 1
ATOM 1547 N N . ALA A 1 196 ? -4.109 12.045 19.016 1.00 70.19 196 ALA A N 1
ATOM 1548 C CA . ALA A 1 196 ? -5.105 11.297 18.275 1.00 70.19 196 ALA A CA 1
ATOM 1549 C C . ALA A 1 196 ? -6.077 12.265 17.606 1.00 70.19 196 ALA A C 1
ATOM 1551 O O . ALA A 1 196 ? -6.597 13.190 18.234 1.00 70.19 196 ALA A O 1
ATOM 1552 N N . PHE A 1 197 ? -6.326 12.025 16.324 1.00 76.88 197 PHE A N 1
ATOM 1553 C CA . PHE A 1 197 ? -7.298 12.763 15.530 1.00 76.88 197 PHE A CA 1
ATOM 1554 C C . PHE A 1 197 ? -8.023 11.814 14.585 1.00 76.88 197 PHE A C 1
ATOM 1556 O O . PHE A 1 197 ? -7.547 10.715 14.289 1.00 76.88 197 PHE A O 1
ATOM 1563 N N . GLN A 1 198 ? -9.197 12.243 14.136 1.00 77.06 198 GLN A N 1
ATOM 1564 C CA . GLN A 1 198 ? -10.132 11.418 13.390 1.00 77.06 198 GLN A CA 1
ATOM 1565 C C . GLN A 1 198 ? -10.680 12.178 12.183 1.00 77.06 198 GLN A C 1
ATOM 1567 O O . GLN A 1 198 ? -11.006 13.361 12.275 1.00 77.06 198 GLN A O 1
ATOM 1572 N N . LEU A 1 199 ? -10.828 11.461 11.073 1.00 77.12 199 LEU A N 1
ATOM 1573 C CA . LEU A 1 199 ? -11.533 11.861 9.866 1.00 77.12 199 LEU A CA 1
ATOM 1574 C C . LEU A 1 199 ? -12.631 10.826 9.585 1.00 77.12 199 LEU A C 1
ATOM 1576 O O . LEU A 1 199 ? -12.358 9.643 9.381 1.00 77.12 199 LEU A O 1
ATOM 1580 N N . ALA A 1 200 ? -13.892 11.254 9.574 1.00 72.69 200 ALA A N 1
ATOM 1581 C CA . ALA A 1 200 ? -14.994 10.398 9.144 1.00 72.69 200 ALA A CA 1
ATOM 1582 C C . ALA A 1 200 ? -15.124 10.452 7.616 1.00 72.69 200 ALA A C 1
ATOM 1584 O O . ALA A 1 200 ? -15.234 11.539 7.057 1.00 72.69 200 ALA A O 1
ATOM 1585 N N . LEU A 1 201 ? -15.158 9.299 6.944 1.00 76.81 201 LEU A N 1
ATOM 1586 C CA . LEU A 1 201 ? -15.427 9.209 5.506 1.00 76.81 201 LEU A CA 1
ATOM 1587 C C . LEU A 1 201 ? -16.828 8.623 5.286 1.00 76.81 201 LEU A C 1
ATOM 1589 O O . LEU A 1 201 ? -17.079 7.451 5.594 1.00 76.81 201 LEU A O 1
ATOM 1593 N N . ASN A 1 202 ? -17.755 9.442 4.772 1.00 69.81 202 ASN A N 1
ATOM 1594 C CA . ASN A 1 202 ? -19.144 9.063 4.458 1.00 69.81 202 ASN A CA 1
ATOM 1595 C C . ASN A 1 202 ? -19.867 8.269 5.569 1.00 69.81 202 ASN A C 1
ATOM 1597 O O . ASN A 1 202 ? -20.562 7.286 5.299 1.00 69.81 202 ASN A O 1
ATOM 1601 N N . GLY A 1 203 ? -19.597 8.596 6.840 1.00 65.00 203 GLY A N 1
ATOM 1602 C CA . GLY A 1 203 ? -20.214 7.976 8.023 1.00 65.00 203 GLY A CA 1
ATOM 1603 C C . GLY A 1 203 ? -20.054 6.451 8.177 1.00 65.00 203 GLY A C 1
ATOM 1604 O O . GLY A 1 203 ? -20.647 5.880 9.087 1.00 65.00 203 GLY A O 1
ATOM 1605 N N . THR A 1 204 ? -19.290 5.780 7.307 1.00 79.00 204 THR A N 1
ATOM 1606 C CA . THR A 1 204 ? -19.190 4.306 7.245 1.00 79.00 204 THR A CA 1
ATOM 1607 C C . THR A 1 204 ? -17.802 3.790 7.577 1.00 79.00 204 THR A C 1
ATOM 1609 O O . THR A 1 204 ? -17.686 2.702 8.136 1.00 79.00 204 THR A O 1
ATOM 1612 N N . THR A 1 205 ? -16.772 4.571 7.254 1.00 90.19 205 THR A N 1
ATOM 1613 C CA . THR A 1 205 ? -15.385 4.272 7.596 1.00 90.19 205 THR A CA 1
ATOM 1614 C C . THR A 1 205 ? -14.838 5.407 8.440 1.00 90.19 205 THR A C 1
ATOM 1616 O O . THR A 1 205 ? -14.870 6.571 8.036 1.00 90.19 205 THR A O 1
ATOM 1619 N N . GLU A 1 206 ? -14.319 5.064 9.609 1.00 91.00 206 GLU A N 1
ATOM 1620 C CA . GLU A 1 206 ? -13.571 5.994 10.440 1.00 91.00 206 GLU A CA 1
ATOM 1621 C C . GLU A 1 206 ? -12.076 5.872 10.147 1.00 91.00 206 GLU A C 1
ATOM 1623 O O . GLU A 1 206 ? -11.529 4.774 10.208 1.00 91.00 206 GLU A O 1
ATOM 1628 N N . VAL A 1 207 ? -11.408 6.982 9.847 1.00 92.69 207 VAL A N 1
ATOM 1629 C CA . VAL A 1 207 ? -9.950 7.035 9.721 1.00 92.69 207 VAL A CA 1
ATOM 1630 C C . VAL A 1 207 ? -9.398 7.778 10.930 1.00 92.69 207 VAL A C 1
ATOM 1632 O O . VAL A 1 207 ? -9.887 8.855 11.262 1.00 92.69 207 VAL A O 1
ATOM 1635 N N . ALA A 1 208 ? -8.412 7.213 11.616 1.00 94.25 208 ALA A N 1
ATOM 1636 C CA . ALA A 1 208 ? -7.860 7.792 12.832 1.00 94.25 208 ALA A CA 1
ATOM 1637 C C . ALA A 1 208 ? -6.340 7.658 12.899 1.00 94.25 208 ALA A C 1
ATOM 1639 O O . ALA A 1 208 ? -5.754 6.766 12.289 1.00 94.25 208 ALA A O 1
ATOM 1640 N N . TYR A 1 209 ? -5.713 8.532 13.675 1.00 95.25 209 TYR A N 1
ATOM 1641 C CA . TYR A 1 209 ? -4.326 8.408 14.105 1.00 95.25 209 TYR A CA 1
ATOM 1642 C C . TYR A 1 209 ? -4.276 8.094 15.599 1.00 95.25 209 TYR A C 1
ATOM 1644 O O . TYR A 1 209 ? -5.069 8.628 16.378 1.00 95.25 209 TYR A O 1
ATOM 1652 N N . THR A 1 210 ? -3.339 7.244 16.008 1.00 94.94 210 THR A N 1
ATOM 1653 C CA . THR A 1 210 ? -3.017 7.029 17.419 1.00 94.94 210 THR A CA 1
ATOM 1654 C C . THR A 1 210 ? -1.516 6.862 17.602 1.00 94.94 210 THR A C 1
ATOM 1656 O O . THR A 1 210 ? -0.841 6.271 16.758 1.00 94.94 210 THR A O 1
ATOM 1659 N N . ARG A 1 211 ? -0.991 7.364 18.722 1.00 94.62 211 ARG A N 1
ATOM 1660 C CA . ARG A 1 211 ? 0.415 7.204 19.093 1.00 94.62 211 ARG A CA 1
ATOM 1661 C C . ARG A 1 211 ? 0.587 6.060 20.087 1.00 94.62 211 ARG A C 1
ATOM 1663 O O . ARG A 1 211 ? -0.235 5.854 20.979 1.00 94.62 211 ARG A O 1
ATOM 1670 N N . ILE A 1 212 ? 1.689 5.333 19.973 1.00 94.50 212 ILE A N 1
ATOM 1671 C CA . ILE A 1 212 ? 2.157 4.439 21.031 1.00 94.50 212 ILE A CA 1
ATOM 1672 C C . ILE A 1 212 ? 2.854 5.280 22.104 1.00 94.50 212 ILE A C 1
ATOM 1674 O O . ILE A 1 212 ? 3.758 6.056 21.808 1.00 94.50 212 ILE A O 1
ATOM 1678 N N . TYR A 1 213 ? 2.437 5.116 23.359 1.00 87.88 213 TYR A N 1
ATOM 1679 C CA . TYR A 1 213 ? 2.970 5.891 24.489 1.00 87.88 213 TYR A CA 1
ATOM 1680 C C . TYR A 1 213 ? 3.971 5.112 25.345 1.00 87.88 213 TYR A C 1
ATOM 1682 O O . TYR A 1 213 ? 4.768 5.715 26.055 1.00 87.88 213 TYR A O 1
ATOM 1690 N N . ASP A 1 214 ? 3.924 3.779 25.307 1.00 93.69 214 ASP A N 1
ATOM 1691 C CA . ASP A 1 214 ? 4.832 2.927 26.071 1.00 93.69 214 ASP A CA 1
ATOM 1692 C C . ASP A 1 214 ? 5.893 2.346 25.140 1.00 93.69 214 ASP A C 1
ATOM 1694 O O . ASP A 1 214 ? 5.649 1.432 24.347 1.00 93.69 214 ASP A O 1
ATOM 1698 N N . GLU A 1 215 ? 7.100 2.878 25.280 1.00 93.38 215 GLU A N 1
ATOM 1699 C CA . GLU A 1 215 ? 8.305 2.448 24.582 1.00 93.38 215 GLU A CA 1
ATOM 1700 C C . GLU A 1 215 ? 8.499 0.922 24.641 1.00 93.38 215 GLU A C 1
ATOM 1702 O O . GLU A 1 215 ? 8.871 0.283 23.653 1.00 93.38 215 GLU A O 1
ATOM 1707 N N . LYS A 1 216 ? 8.140 0.272 25.756 1.00 94.88 216 LYS A N 1
ATOM 1708 C CA . LYS A 1 216 ? 8.289 -1.184 25.916 1.00 94.88 216 LYS A CA 1
ATOM 1709 C C . LYS A 1 216 ? 7.464 -1.982 24.909 1.00 94.88 216 LYS A C 1
ATOM 1711 O O . LYS A 1 216 ? 7.689 -3.189 24.775 1.00 94.88 216 LYS A O 1
ATOM 1716 N N . TRP A 1 217 ? 6.507 -1.361 24.218 1.00 95.50 217 TRP A N 1
ATOM 1717 C CA . TRP A 1 217 ? 5.704 -1.995 23.173 1.00 95.50 217 TRP A CA 1
ATOM 1718 C C . TRP A 1 217 ? 6.419 -2.005 21.819 1.00 95.50 217 TRP A C 1
ATOM 1720 O O . TRP A 1 217 ? 6.195 -2.925 21.032 1.00 95.50 217 TRP A O 1
ATOM 1730 N N . VAL A 1 218 ? 7.331 -1.064 21.565 1.00 94.25 218 VAL A N 1
ATOM 1731 C CA . VAL A 1 218 ? 8.074 -0.969 20.296 1.00 94.25 218 VAL A CA 1
ATOM 1732 C C . VAL A 1 218 ? 9.509 -1.473 20.403 1.00 94.25 218 VAL A C 1
ATOM 1734 O O . VAL A 1 218 ? 9.974 -2.126 19.470 1.00 94.25 218 VAL A O 1
ATOM 1737 N N . PHE A 1 219 ? 10.190 -1.261 21.533 1.00 93.19 219 PHE A N 1
ATOM 1738 C CA . PHE A 1 219 ? 11.573 -1.705 21.706 1.00 93.19 219 PHE A CA 1
ATOM 1739 C C . PHE A 1 219 ? 11.641 -3.197 22.024 1.00 93.19 219 PHE A C 1
ATOM 1741 O O . PHE A 1 219 ? 10.909 -3.727 22.867 1.00 93.19 219 PHE A O 1
ATOM 1748 N N . THR A 1 220 ? 12.570 -3.883 21.363 1.00 88.81 220 THR A N 1
ATOM 1749 C CA . THR A 1 220 ? 12.950 -5.260 21.684 1.00 88.81 220 THR A CA 1
ATOM 1750 C C . THR A 1 220 ? 14.467 -5.356 21.780 1.00 88.81 220 THR A C 1
ATOM 1752 O O . THR A 1 220 ? 15.188 -4.472 21.330 1.00 88.81 220 THR A O 1
ATOM 1755 N N . ARG A 1 221 ? 14.981 -6.468 22.311 1.00 88.94 221 ARG A N 1
ATOM 1756 C CA . ARG A 1 221 ? 16.430 -6.712 22.350 1.00 88.94 221 ARG A CA 1
ATOM 1757 C C . ARG A 1 221 ? 17.075 -6.784 20.954 1.00 88.94 221 ARG A C 1
ATOM 1759 O O . ARG A 1 221 ? 18.282 -6.612 20.845 1.00 88.94 221 ARG A O 1
ATOM 1766 N N . HIS A 1 222 ? 16.296 -7.093 19.916 1.00 87.44 222 HIS A N 1
ATOM 1767 C CA . HIS A 1 222 ? 16.808 -7.404 18.576 1.00 87.44 222 HIS A CA 1
ATOM 1768 C C . HIS A 1 222 ? 16.489 -6.339 17.528 1.00 87.44 222 HIS A C 1
ATOM 1770 O O . HIS A 1 222 ? 17.213 -6.218 16.549 1.00 87.44 222 HIS A O 1
ATOM 1776 N N . VAL A 1 223 ? 15.407 -5.590 17.725 1.00 82.81 223 VAL A N 1
ATOM 1777 C CA . VAL A 1 223 ? 14.940 -4.552 16.807 1.00 82.81 223 VAL A CA 1
ATOM 1778 C C . VAL A 1 223 ? 14.775 -3.269 17.613 1.00 82.81 223 VAL A C 1
ATOM 1780 O O . VAL A 1 223 ? 13.985 -3.292 18.567 1.00 82.81 223 VAL A O 1
ATOM 1783 N N . PRO A 1 224 ? 15.485 -2.182 17.245 1.00 84.44 224 PRO A N 1
ATOM 1784 C CA . PRO A 1 224 ? 15.384 -0.902 17.932 1.00 84.44 224 PRO A CA 1
ATOM 1785 C C . PRO A 1 224 ? 13.941 -0.411 17.988 1.00 84.44 224 PRO A C 1
ATOM 1787 O O . PRO A 1 224 ? 13.443 -0.156 19.065 1.00 84.44 224 PRO A O 1
ATOM 1790 N N . VAL A 1 225 ? 13.211 -0.376 16.875 1.00 89.88 225 VAL A N 1
ATOM 1791 C CA . VAL A 1 225 ? 11.805 0.050 16.879 1.00 89.88 225 VAL A CA 1
ATOM 1792 C C . VAL A 1 225 ? 10.989 -0.903 16.017 1.00 89.88 225 VAL A C 1
ATOM 1794 O O . VAL A 1 225 ? 11.230 -1.024 14.821 1.00 89.88 225 VAL A O 1
ATOM 1797 N N . SER A 1 226 ? 10.027 -1.602 16.622 1.00 93.69 226 SER A N 1
ATOM 1798 C CA . SER A 1 226 ? 9.077 -2.467 15.916 1.00 93.69 226 SER A CA 1
ATOM 1799 C C . SER A 1 226 ? 7.666 -1.893 16.009 1.00 93.69 226 SER A C 1
ATOM 1801 O O . SER A 1 226 ? 6.913 -2.189 16.942 1.00 93.69 226 SER A O 1
ATOM 1803 N N . MET A 1 227 ? 7.292 -1.095 15.008 1.00 94.56 227 MET A N 1
ATOM 1804 C CA . MET A 1 227 ? 5.954 -0.497 14.914 1.00 94.56 227 MET A CA 1
ATOM 1805 C C . MET A 1 227 ? 4.852 -1.549 14.812 1.00 94.56 227 MET A C 1
ATOM 1807 O O . MET A 1 227 ? 3.798 -1.407 15.426 1.00 94.56 227 MET A O 1
ATOM 1811 N N . VAL A 1 228 ? 5.125 -2.654 14.117 1.00 94.88 228 VAL A N 1
ATOM 1812 C CA . VAL A 1 228 ? 4.238 -3.823 14.022 1.00 94.88 228 VAL A CA 1
ATOM 1813 C C . VAL A 1 228 ? 3.923 -4.377 15.413 1.00 94.88 228 VAL A C 1
ATOM 1815 O O . VAL A 1 228 ? 2.755 -4.526 15.773 1.00 94.88 228 VAL A O 1
ATOM 1818 N N . ARG A 1 229 ? 4.952 -4.637 16.233 1.00 95.25 229 ARG A N 1
ATOM 1819 C CA . ARG A 1 229 ? 4.759 -5.140 17.599 1.00 95.25 229 ARG A CA 1
ATOM 1820 C C . ARG A 1 229 ? 3.994 -4.133 18.447 1.00 95.25 229 ARG A C 1
ATOM 1822 O O . ARG A 1 229 ? 3.038 -4.519 19.116 1.00 95.25 229 ARG A O 1
ATOM 1829 N N . GLY A 1 230 ? 4.399 -2.867 18.400 1.00 96.50 230 GLY A N 1
ATOM 1830 C CA . GLY A 1 230 ? 3.749 -1.807 19.157 1.00 96.50 230 GLY A CA 1
ATOM 1831 C C . GLY A 1 230 ? 2.264 -1.675 18.825 1.00 96.50 230 GLY A C 1
ATOM 1832 O O . GLY A 1 230 ? 1.437 -1.596 19.732 1.00 96.50 230 GLY A O 1
ATOM 1833 N N . SER A 1 231 ? 1.926 -1.777 17.537 1.00 97.25 231 SER A N 1
ATOM 1834 C CA . SER A 1 231 ? 0.549 -1.753 17.038 1.00 97.25 231 SER A CA 1
ATOM 1835 C C . SER A 1 231 ? -0.278 -2.925 17.566 1.00 97.25 231 SER A C 1
ATOM 1837 O O . SER A 1 231 ? -1.387 -2.736 18.061 1.00 97.25 231 SER A O 1
ATOM 1839 N N . ILE A 1 232 ? 0.282 -4.139 17.524 1.00 96.94 232 ILE A N 1
ATOM 1840 C CA . ILE A 1 232 ? -0.379 -5.347 18.037 1.00 96.94 232 ILE A CA 1
ATOM 1841 C C . ILE A 1 232 ? -0.612 -5.241 19.548 1.00 96.94 232 ILE A C 1
ATOM 1843 O O . ILE A 1 232 ? -1.716 -5.519 20.014 1.00 96.94 232 ILE A O 1
ATOM 1847 N N . VAL A 1 233 ? 0.404 -4.835 20.318 1.00 97.31 233 VAL A N 1
ATOM 1848 C CA . VAL A 1 233 ? 0.291 -4.704 21.779 1.00 97.31 233 VAL A CA 1
ATOM 1849 C C . VAL A 1 233 ? -0.739 -3.635 22.146 1.00 97.31 233 VAL A C 1
ATOM 1851 O O . VAL A 1 233 ? -1.596 -3.894 22.990 1.00 97.31 233 VAL A O 1
ATOM 1854 N N . GLY A 1 234 ? -0.701 -2.470 21.494 1.00 96.81 234 GLY A N 1
ATOM 1855 C CA . GLY A 1 234 ? -1.664 -1.393 21.723 1.00 96.81 234 GLY A CA 1
ATOM 1856 C C . GLY A 1 234 ? -3.103 -1.830 21.454 1.00 96.81 234 GLY A C 1
ATOM 1857 O O . GLY A 1 234 ? -3.962 -1.679 22.322 1.00 96.81 234 GLY A O 1
ATOM 1858 N N . MET A 1 235 ? -3.347 -2.491 20.320 1.00 97.62 235 MET A N 1
ATOM 1859 C CA . MET A 1 235 ? -4.668 -3.025 19.979 1.00 97.62 235 MET A CA 1
ATOM 1860 C C . MET A 1 235 ? -5.145 -4.095 20.963 1.00 97.62 235 MET A C 1
ATOM 1862 O O . MET A 1 235 ? -6.293 -4.070 21.401 1.00 97.62 235 MET A O 1
ATOM 1866 N N . GLN A 1 236 ? -4.270 -5.021 21.368 1.00 96.81 236 GLN A N 1
ATOM 1867 C CA . GLN A 1 236 ? -4.610 -6.032 22.372 1.00 96.81 236 GLN A CA 1
ATOM 1868 C C . GLN A 1 236 ? -5.018 -5.396 23.700 1.00 96.81 236 GLN A C 1
ATOM 1870 O O . GLN A 1 236 ? -5.981 -5.842 24.320 1.00 96.81 236 GLN A O 1
ATOM 1875 N N . LYS A 1 237 ? -4.306 -4.354 24.136 1.00 96.75 237 LYS A N 1
ATOM 1876 C CA . LYS A 1 237 ? -4.637 -3.621 25.360 1.00 96.75 237 LYS A CA 1
ATOM 1877 C C . LYS A 1 237 ? -5.957 -2.870 25.237 1.00 96.75 237 LYS A C 1
ATOM 1879 O O . LYS A 1 237 ? -6.759 -2.923 26.166 1.00 96.75 237 LYS A O 1
ATOM 1884 N N . ALA A 1 238 ? -6.207 -2.233 24.093 1.00 95.69 238 ALA A N 1
ATOM 1885 C CA . ALA A 1 238 ? -7.466 -1.550 23.819 1.00 95.69 238 ALA A CA 1
ATOM 1886 C C . ALA A 1 238 ? -8.656 -2.523 23.877 1.00 95.69 238 ALA A C 1
ATOM 1888 O O . ALA A 1 238 ? -9.615 -2.284 24.606 1.00 95.69 238 ALA A O 1
ATOM 1889 N N . LEU A 1 239 ? -8.565 -3.663 23.183 1.00 95.06 239 LEU A N 1
ATOM 1890 C CA . LEU A 1 239 ? -9.621 -4.684 23.152 1.00 95.06 239 LEU A CA 1
ATOM 1891 C C . LEU A 1 239 ? -9.882 -5.326 24.523 1.00 95.06 239 LEU A C 1
ATOM 1893 O O . LEU A 1 239 ? -11.008 -5.723 24.810 1.00 95.06 239 LEU A O 1
ATOM 1897 N N . LYS A 1 240 ? -8.860 -5.415 25.382 1.00 95.56 240 LYS A N 1
ATOM 1898 C CA . LYS A 1 240 ? -8.988 -5.926 26.756 1.00 95.56 240 LYS A CA 1
ATOM 1899 C C . LYS A 1 240 ? -9.481 -4.882 27.764 1.00 95.56 240 LYS A C 1
ATOM 1901 O O . LYS A 1 240 ? -9.673 -5.230 28.926 1.00 95.56 240 LYS A O 1
ATOM 1906 N N . GLY A 1 241 ? -9.659 -3.623 27.356 1.00 93.62 241 GLY A N 1
ATOM 1907 C CA . GLY A 1 241 ? -9.998 -2.530 28.272 1.00 93.62 241 GLY A CA 1
ATOM 1908 C C . GLY A 1 241 ? -8.874 -2.195 29.260 1.00 93.62 241 GLY A C 1
ATOM 1909 O O . GLY A 1 241 ? -9.139 -1.692 30.346 1.00 93.62 241 GLY A O 1
ATOM 1910 N N . GLU A 1 242 ? -7.620 -2.496 28.909 1.00 95.81 242 GLU A N 1
ATOM 1911 C CA . GLU A 1 242 ? -6.440 -2.180 29.730 1.00 95.81 242 GLU A CA 1
ATOM 1912 C C . GLU A 1 242 ? -5.942 -0.738 29.520 1.00 95.81 242 GLU A C 1
ATOM 1914 O O . GLU A 1 242 ? -5.033 -0.290 30.219 1.00 95.81 242 GLU A O 1
ATOM 1919 N N . LEU A 1 243 ? -6.490 -0.021 28.535 1.00 94.00 243 LEU A N 1
ATOM 1920 C CA . LEU A 1 243 ? -6.192 1.389 28.283 1.00 94.00 243 LEU A CA 1
ATOM 1921 C C . LEU A 1 243 ? -7.224 2.285 28.976 1.00 94.00 243 LEU A C 1
ATOM 1923 O O . LEU A 1 243 ? -8.354 1.875 29.234 1.00 94.00 243 LEU A O 1
ATOM 1927 N N . ASN A 1 244 ? -6.860 3.542 29.242 1.00 92.50 244 ASN A N 1
ATOM 1928 C CA . ASN A 1 244 ? -7.838 4.522 29.719 1.00 92.50 244 ASN A CA 1
ATOM 1929 C C . ASN A 1 244 ? -8.921 4.788 28.651 1.00 92.50 244 ASN A C 1
ATOM 1931 O O . ASN A 1 244 ? -8.776 4.397 27.489 1.00 92.50 244 ASN A O 1
ATOM 1935 N N . ALA A 1 245 ? -10.012 5.452 29.042 1.00 90.44 245 ALA A N 1
ATOM 1936 C CA . ALA A 1 245 ? -11.143 5.696 28.149 1.00 90.44 245 ALA A CA 1
ATOM 1937 C C . ALA A 1 245 ? -10.716 6.424 26.863 1.00 90.44 245 ALA A C 1
ATOM 1939 O O . ALA A 1 245 ? -10.994 5.932 25.776 1.00 90.44 245 ALA A O 1
ATOM 1940 N N . THR A 1 246 ? -9.972 7.529 26.964 1.00 89.62 246 THR A N 1
ATOM 1941 C CA . THR A 1 246 ? -9.567 8.324 25.795 1.00 89.62 246 THR A CA 1
ATOM 1942 C C . THR A 1 246 ? -8.679 7.540 24.824 1.00 89.62 246 THR A C 1
ATOM 1944 O O . THR A 1 246 ? -8.906 7.571 23.616 1.00 89.62 246 THR A O 1
ATOM 1947 N N . MET A 1 247 ? -7.712 6.771 25.330 1.00 90.88 247 MET A N 1
ATOM 1948 C CA . MET A 1 247 ? -6.881 5.886 24.509 1.00 90.88 247 MET A CA 1
ATOM 1949 C C . MET A 1 247 ? -7.717 4.768 23.883 1.00 90.88 247 MET A C 1
ATOM 1951 O O . MET A 1 247 ? -7.588 4.498 22.695 1.00 90.88 247 MET A O 1
ATOM 1955 N N . THR A 1 248 ? -8.623 4.152 24.642 1.00 93.31 248 THR A N 1
ATOM 1956 C CA . THR A 1 248 ? -9.535 3.132 24.107 1.00 93.31 248 THR A CA 1
ATOM 1957 C C . THR A 1 248 ? -10.373 3.691 22.957 1.00 93.31 248 THR A C 1
ATOM 1959 O O . THR A 1 248 ? -10.518 3.018 21.941 1.00 93.31 248 THR A O 1
ATOM 1962 N N . LEU A 1 249 ? -10.856 4.934 23.060 1.00 90.81 249 LEU A N 1
ATOM 1963 C CA . LEU A 1 249 ? -11.582 5.602 21.976 1.00 90.81 249 LEU A CA 1
ATOM 1964 C C . LEU A 1 249 ? -10.683 5.888 20.763 1.00 90.81 249 LEU A C 1
ATOM 1966 O O . LEU A 1 249 ? -11.113 5.671 19.635 1.00 90.81 249 LEU A O 1
ATOM 1970 N N . ALA A 1 250 ? -9.429 6.305 20.958 1.00 91.62 250 ALA A N 1
ATOM 1971 C CA . ALA A 1 250 ? -8.491 6.493 19.846 1.00 91.62 250 ALA A CA 1
ATOM 1972 C C . ALA A 1 250 ? -8.253 5.181 19.068 1.00 91.62 250 ALA A C 1
ATOM 1974 O O . ALA A 1 250 ? -8.242 5.170 17.833 1.00 91.62 250 ALA A O 1
ATOM 1975 N N . TRP A 1 251 ? -8.135 4.063 19.791 1.00 94.69 251 TRP A N 1
ATOM 1976 C CA . TRP A 1 251 ? -7.911 2.735 19.220 1.00 94.69 251 TRP A CA 1
ATOM 1977 C C . TRP A 1 251 ? -9.174 2.068 18.667 1.00 94.69 251 TRP A C 1
ATOM 1979 O O . TRP A 1 251 ? -9.077 1.326 17.700 1.00 94.69 251 TRP A O 1
ATOM 1989 N N . LEU A 1 252 ? -10.356 2.282 19.246 1.00 94.69 252 LEU A N 1
ATOM 1990 C CA . LEU A 1 252 ? -11.554 1.516 18.880 1.00 94.69 252 LEU A CA 1
ATOM 1991 C C . LEU A 1 252 ? -12.700 2.369 18.305 1.00 94.69 252 LEU A C 1
ATOM 1993 O O . LEU A 1 252 ? -13.592 1.805 17.675 1.00 94.69 252 LEU A O 1
ATOM 1997 N N . GLY A 1 253 ? -12.688 3.694 18.460 1.00 90.81 253 GLY A N 1
ATOM 1998 C CA . GLY A 1 253 ? -13.722 4.627 17.975 1.00 90.81 253 GLY A CA 1
ATOM 1999 C C . GLY A 1 253 ? -14.716 5.078 19.039 1.00 90.81 253 GLY A C 1
ATOM 2000 O O . GLY A 1 253 ? -14.478 4.888 20.225 1.00 90.81 253 GLY A O 1
ATOM 2001 N N . GLN A 1 254 ? -15.837 5.686 18.630 1.00 76.50 254 GLN A N 1
ATOM 2002 C CA . GLN A 1 254 ? -16.817 6.275 19.569 1.00 76.50 254 GLN A CA 1
ATOM 2003 C C . GLN A 1 254 ? -18.268 5.778 19.405 1.00 76.50 254 GLN A C 1
ATOM 2005 O O . GLN A 1 254 ? -19.121 6.091 20.229 1.00 76.50 254 GLN A O 1
ATOM 2010 N N . ASN A 1 255 ? -18.572 4.963 18.389 1.00 70.69 255 ASN A N 1
ATOM 2011 C CA . ASN A 1 255 ? -19.955 4.798 17.907 1.00 70.69 255 ASN A CA 1
ATOM 2012 C C . ASN A 1 255 ? -20.618 3.444 18.216 1.00 70.69 255 ASN A C 1
ATOM 2014 O O . ASN A 1 255 ? -21.563 3.044 17.529 1.00 70.69 255 ASN A O 1
ATOM 2018 N N . HIS A 1 256 ? -20.155 2.714 19.235 1.00 80.56 256 HIS A N 1
ATOM 2019 C CA . HIS A 1 256 ? -20.658 1.368 19.525 1.00 80.56 256 HIS A CA 1
ATOM 2020 C C . HIS A 1 256 ? -20.958 1.165 21.013 1.00 80.56 256 HIS A C 1
ATOM 2022 O O . HIS A 1 256 ? -20.112 1.431 21.861 1.00 80.56 256 HIS A O 1
ATOM 2028 N N . ALA A 1 257 ? -22.157 0.648 21.315 1.00 78.50 257 ALA A N 1
ATOM 2029 C CA . ALA A 1 257 ? -22.646 0.447 22.685 1.00 78.50 257 ALA A CA 1
ATOM 2030 C C . ALA A 1 257 ? -21.739 -0.464 23.538 1.00 78.50 257 ALA A C 1
ATOM 2032 O O . ALA A 1 257 ? -21.626 -0.261 24.741 1.00 78.50 257 ALA A O 1
ATOM 2033 N N . ASP A 1 258 ? -21.075 -1.439 22.909 1.00 85.88 258 ASP A N 1
ATOM 2034 C CA . ASP A 1 258 ? -19.975 -2.204 23.502 1.00 85.88 258 ASP A CA 1
ATOM 2035 C C . ASP A 1 258 ? -18.822 -2.267 22.500 1.00 85.88 258 ASP A C 1
ATOM 2037 O O . ASP A 1 258 ? -18.744 -3.150 21.640 1.00 85.88 258 ASP A O 1
ATOM 2041 N N . ILE A 1 259 ? -17.949 -1.268 22.575 1.00 85.19 259 ILE A N 1
ATOM 2042 C CA . ILE A 1 259 ? -16.909 -1.069 21.574 1.00 85.19 259 ILE A CA 1
ATOM 2043 C C . ILE A 1 259 ? -15.840 -2.165 21.579 1.00 85.19 259 ILE A C 1
ATOM 2045 O O . ILE A 1 259 ? -15.300 -2.508 20.529 1.00 85.19 259 ILE A O 1
ATOM 2049 N N . THR A 1 260 ? -15.598 -2.778 22.739 1.00 85.19 260 THR A N 1
ATOM 2050 C CA . THR A 1 260 ? -14.633 -3.876 22.893 1.00 85.19 260 THR A CA 1
ATOM 2051 C C . THR A 1 260 ? -15.109 -5.173 22.243 1.00 85.19 260 THR A C 1
ATOM 2053 O O . THR A 1 260 ? -14.288 -5.989 21.834 1.00 85.19 260 THR A O 1
ATOM 2056 N N . LYS A 1 261 ? -16.430 -5.355 22.096 1.00 88.38 261 LYS A N 1
ATOM 2057 C CA . LYS A 1 261 ? -17.036 -6.536 21.453 1.00 88.38 261 LYS A CA 1
ATOM 2058 C C . LYS A 1 261 ? -17.539 -6.286 20.034 1.00 88.38 261 LYS A C 1
ATOM 2060 O O . LYS A 1 261 ? -17.934 -7.231 19.348 1.00 88.38 261 LYS A O 1
ATOM 2065 N N . TYR A 1 262 ? -17.591 -5.029 19.602 1.00 92.00 262 TYR A N 1
ATOM 2066 C CA . TYR A 1 262 ? -18.078 -4.677 18.273 1.00 92.00 262 TYR A CA 1
ATOM 2067 C C . TYR A 1 262 ? -17.136 -5.186 17.172 1.00 92.00 262 TYR A C 1
ATOM 2069 O O . TYR A 1 262 ? -17.585 -5.836 16.218 1.00 92.00 262 TYR A O 1
ATOM 2077 N N . TRP A 1 263 ? -15.839 -4.912 17.334 1.00 94.62 263 TRP A N 1
ATOM 2078 C CA . TRP A 1 263 ? -14.789 -5.307 16.401 1.00 94.62 263 TRP A CA 1
ATOM 2079 C C . TRP A 1 263 ? -14.503 -6.801 16.513 1.00 94.62 263 TRP A C 1
ATOM 2081 O O . TRP A 1 263 ? -14.238 -7.316 17.596 1.00 94.62 263 TRP A O 1
ATOM 2091 N N . LYS A 1 264 ? -14.572 -7.504 15.381 1.00 93.44 264 LYS A N 1
ATOM 2092 C CA . LYS A 1 264 ? -14.361 -8.957 15.319 1.00 93.44 264 LYS A CA 1
ATOM 2093 C C . LYS A 1 264 ? -12.998 -9.336 14.767 1.00 93.44 264 LYS A C 1
ATOM 2095 O O . LYS A 1 264 ? -12.454 -10.366 15.152 1.00 93.44 264 LYS A O 1
ATOM 2100 N N . TYR A 1 265 ? -12.474 -8.524 13.855 1.00 95.56 265 TYR A N 1
ATOM 2101 C CA . TYR A 1 265 ? -11.252 -8.831 13.126 1.00 95.56 265 TYR A CA 1
ATOM 2102 C C . TYR A 1 265 ? -10.302 -7.637 13.144 1.00 95.56 265 TYR A C 1
ATOM 2104 O O . TYR A 1 265 ? -10.715 -6.483 13.296 1.00 95.56 265 TYR A O 1
ATOM 2112 N N . VAL A 1 266 ? -9.021 -7.928 12.944 1.00 96.38 266 VAL A N 1
ATOM 2113 C CA . VAL A 1 266 ? -7.965 -6.930 12.799 1.00 96.38 266 VAL A CA 1
ATOM 2114 C C . VAL A 1 266 ? -7.162 -7.273 11.551 1.00 96.38 266 VAL A C 1
ATOM 2116 O O . VAL A 1 266 ? -6.774 -8.423 11.359 1.00 96.38 266 VAL A O 1
ATOM 2119 N N . TYR A 1 267 ? -6.917 -6.276 10.711 1.00 97.12 267 TYR A N 1
ATOM 2120 C CA . TYR A 1 267 ? -6.006 -6.358 9.575 1.00 97.12 267 TYR A CA 1
ATOM 2121 C C . TYR A 1 267 ? -4.791 -5.483 9.869 1.00 97.12 267 TYR A C 1
ATOM 2123 O O . TYR A 1 267 ? -4.953 -4.350 10.307 1.00 97.12 267 TYR A O 1
ATOM 2131 N N . LEU A 1 268 ? -3.583 -5.999 9.661 1.00 97.25 268 LEU A N 1
ATOM 2132 C CA . LEU A 1 268 ? -2.340 -5.272 9.908 1.00 97.25 268 LEU A CA 1
ATOM 2133 C C . LEU A 1 268 ? -1.612 -5.045 8.585 1.00 97.25 268 LEU A C 1
ATOM 2135 O O . LEU A 1 268 ? -1.362 -6.002 7.857 1.00 97.25 268 LEU A O 1
ATOM 2139 N N . SER A 1 269 ? -1.269 -3.790 8.312 1.00 96.75 269 SER A N 1
ATOM 2140 C CA . SER A 1 269 ? -0.605 -3.339 7.090 1.00 96.75 269 SER A CA 1
ATOM 2141 C C . SER A 1 269 ? 0.540 -2.375 7.394 1.00 96.75 269 SER A C 1
ATOM 2143 O O . SER A 1 269 ? 0.737 -1.932 8.529 1.00 96.75 269 SER A O 1
ATOM 2145 N N . GLU A 1 270 ? 1.268 -2.037 6.339 1.00 95.81 270 GLU A N 1
ATOM 2146 C CA . GLU A 1 270 ? 2.357 -1.058 6.295 1.00 95.81 270 GLU A CA 1
ATOM 2147 C C . GLU A 1 270 ? 1.876 0.199 5.532 1.00 95.81 270 GLU A C 1
ATOM 2149 O O . GLU A 1 270 ? 0.884 0.114 4.797 1.00 95.81 270 GLU A O 1
ATOM 2154 N N . PRO A 1 271 ? 2.500 1.379 5.712 1.00 96.19 271 PRO A N 1
ATOM 2155 C CA . PRO A 1 271 ? 2.007 2.641 5.146 1.00 96.19 271 PRO A CA 1
ATOM 2156 C C . PRO A 1 271 ? 2.195 2.773 3.632 1.00 96.19 271 PRO A C 1
ATOM 2158 O O . PRO A 1 271 ? 1.811 3.783 3.061 1.00 96.19 271 PRO A O 1
ATOM 2161 N N . ASP A 1 272 ? 2.786 1.786 2.976 1.00 95.00 272 ASP A N 1
ATOM 2162 C CA . ASP A 1 272 ? 3.138 1.770 1.561 1.00 95.00 272 ASP A CA 1
ATOM 2163 C C . ASP A 1 272 ? 2.524 0.564 0.833 1.00 95.00 272 ASP A C 1
ATOM 2165 O O . ASP A 1 272 ? 3.081 0.066 -0.145 1.00 95.00 272 ASP A O 1
ATOM 2169 N N . THR A 1 273 ? 1.375 0.082 1.318 1.00 94.94 273 THR A N 1
ATOM 2170 C CA . THR A 1 273 ? 0.711 -1.116 0.794 1.00 94.94 273 THR A CA 1
ATOM 2171 C C . THR A 1 273 ? -0.633 -0.796 0.158 1.00 94.94 273 THR A C 1
ATOM 2173 O O . THR A 1 273 ? -1.521 -0.228 0.786 1.00 94.94 273 THR A O 1
ATOM 2176 N N . ILE A 1 274 ? -0.834 -1.222 -1.087 1.00 95.19 274 ILE A N 1
ATOM 2177 C CA . ILE A 1 274 ? -2.131 -1.106 -1.761 1.00 95.19 274 ILE A CA 1
ATOM 2178 C C . ILE A 1 274 ? -2.832 -2.459 -1.724 1.00 95.19 274 ILE A C 1
ATOM 2180 O O . ILE A 1 274 ? -2.395 -3.408 -2.375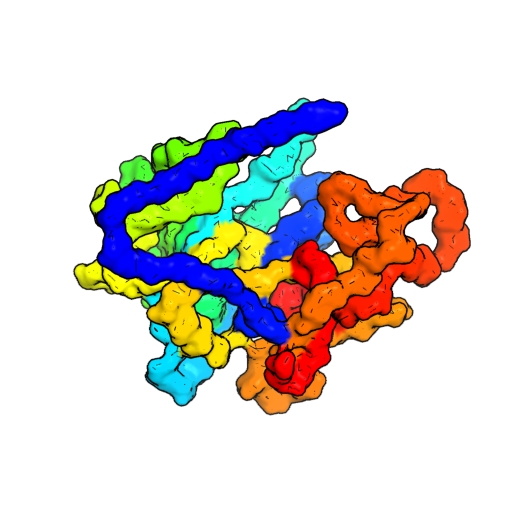 1.00 95.19 274 ILE A O 1
ATOM 2184 N N . LEU A 1 275 ? -3.936 -2.545 -0.979 1.00 94.75 275 LEU A N 1
ATOM 2185 C CA . LEU A 1 275 ? -4.753 -3.752 -0.913 1.00 94.75 275 LEU A CA 1
ATOM 2186 C C . LEU A 1 275 ? -5.609 -3.916 -2.177 1.00 94.75 275 LEU A C 1
ATOM 2188 O O . LEU A 1 275 ? -6.462 -3.079 -2.489 1.00 94.75 275 LEU A O 1
ATOM 2192 N N . ASN A 1 276 ? -5.440 -5.061 -2.835 1.00 91.44 276 ASN A N 1
ATOM 2193 C CA . ASN A 1 276 ? -6.275 -5.543 -3.924 1.00 91.44 276 ASN A CA 1
ATOM 2194 C C . ASN A 1 276 ? -7.015 -6.807 -3.478 1.00 91.44 276 ASN A C 1
ATOM 2196 O O . ASN A 1 276 ? -6.412 -7.787 -3.038 1.00 91.44 276 ASN A O 1
ATOM 2200 N N . THR A 1 277 ? -8.339 -6.790 -3.586 1.00 90.25 277 THR A N 1
ATOM 2201 C CA . THR A 1 277 ? -9.191 -7.927 -3.225 1.00 90.25 277 THR A CA 1
ATOM 2202 C C . THR A 1 277 ? -10.433 -7.968 -4.108 1.00 90.25 277 THR A C 1
ATOM 2204 O O . THR A 1 277 ? -10.771 -6.988 -4.778 1.00 90.25 277 THR A O 1
ATOM 2207 N N . LYS A 1 278 ? -11.111 -9.114 -4.124 1.00 87.62 278 LYS A N 1
ATOM 2208 C CA . LYS A 1 278 ? -12.377 -9.326 -4.825 1.00 87.62 278 LYS A CA 1
ATOM 2209 C C . LYS A 1 278 ? -13.549 -9.207 -3.842 1.00 87.62 278 LYS A C 1
ATOM 2211 O O . LYS A 1 278 ? -13.588 -9.961 -2.867 1.00 87.62 278 LYS A O 1
ATOM 2216 N N . PRO A 1 279 ? -14.559 -8.349 -4.095 1.00 83.44 279 PRO A N 1
ATOM 2217 C CA . PRO A 1 279 ? -15.690 -8.168 -3.177 1.00 83.44 279 PRO A CA 1
ATOM 2218 C C . PRO A 1 279 ? -16.436 -9.469 -2.853 1.00 83.44 279 PRO A C 1
ATOM 2220 O O . PRO A 1 279 ? -16.892 -9.678 -1.730 1.00 83.44 279 PRO A O 1
ATOM 2223 N N . TRP A 1 280 ? -16.559 -10.365 -3.834 1.00 82.56 280 TRP A N 1
ATOM 2224 C CA . TRP A 1 280 ? -17.297 -11.618 -3.681 1.00 82.56 280 TRP A CA 1
ATOM 2225 C C . TRP A 1 280 ? -16.574 -12.676 -2.854 1.00 82.56 280 TRP A C 1
ATOM 2227 O O . TRP A 1 280 ? -17.207 -13.642 -2.435 1.00 82.56 280 TRP A O 1
ATOM 2237 N N . LEU A 1 281 ? -15.280 -12.498 -2.579 1.00 86.25 281 LEU A N 1
ATOM 2238 C CA . LEU A 1 281 ? -14.523 -13.392 -1.711 1.00 86.25 281 LEU A CA 1
ATOM 2239 C C . LEU A 1 281 ? -14.708 -13.058 -0.227 1.00 86.25 281 LEU A C 1
ATOM 2241 O O . LEU A 1 281 ? -14.509 -13.920 0.628 1.00 86.25 281 LEU A O 1
ATOM 2245 N N . LEU A 1 282 ? -15.118 -11.829 0.098 1.00 86.06 282 LEU A N 1
ATOM 2246 C CA . LEU A 1 282 ? -15.256 -11.373 1.482 1.00 86.06 282 LEU A CA 1
ATOM 2247 C C . LEU A 1 282 ? -16.095 -12.326 2.363 1.00 86.06 282 LEU A C 1
ATOM 2249 O O . LEU A 1 282 ? -15.659 -12.604 3.481 1.00 86.06 282 LEU A O 1
ATOM 2253 N N . PRO A 1 283 ? -17.217 -12.919 1.896 1.00 85.62 283 PRO A N 1
ATOM 2254 C CA . PRO A 1 283 ? -17.934 -13.951 2.650 1.00 85.62 283 PRO A CA 1
ATOM 2255 C C . PRO A 1 283 ? -17.107 -15.210 2.951 1.00 85.62 283 PRO A C 1
ATOM 2257 O O . PRO A 1 283 ? -17.212 -15.772 4.039 1.00 85.62 283 PRO A O 1
ATOM 2260 N N . SER A 1 284 ? -16.267 -15.656 2.017 1.00 86.44 284 SER A N 1
ATOM 2261 C CA . SER A 1 284 ? -15.392 -16.818 2.215 1.00 86.44 284 SER A CA 1
ATOM 2262 C C . SER A 1 284 ? -14.264 -16.501 3.194 1.00 86.44 284 SER A C 1
ATOM 2264 O O . SER A 1 284 ? -14.005 -17.295 4.096 1.00 86.44 284 SER A O 1
ATOM 2266 N N . ILE A 1 285 ? -13.650 -15.316 3.081 1.00 87.94 285 ILE A N 1
ATOM 2267 C CA . ILE A 1 285 ? -12.673 -14.825 4.065 1.00 87.94 285 ILE A CA 1
ATOM 2268 C C . ILE A 1 285 ? -13.323 -14.776 5.451 1.00 87.94 285 ILE A C 1
ATOM 2270 O O . ILE A 1 285 ? -12.759 -15.307 6.403 1.00 87.94 285 ILE A O 1
ATOM 2274 N N . ARG A 1 286 ? -14.544 -14.233 5.561 1.00 89.31 286 ARG A N 1
ATOM 2275 C CA . ARG A 1 286 ? -15.315 -14.220 6.812 1.00 89.31 286 ARG A CA 1
ATOM 2276 C C . ARG A 1 286 ? -15.415 -15.587 7.443 1.00 89.31 286 ARG A C 1
ATOM 2278 O O . ARG A 1 286 ? -15.140 -15.733 8.623 1.00 89.31 286 ARG A O 1
ATOM 2285 N N . HIS A 1 287 ? -15.883 -16.556 6.660 1.00 89.44 287 HIS A N 1
ATOM 2286 C CA . HIS A 1 287 ? -16.184 -17.887 7.152 1.00 89.44 287 HIS A CA 1
ATOM 2287 C C . HIS A 1 287 ? -14.945 -18.516 7.784 1.00 89.44 287 HIS A C 1
ATOM 2289 O O . HIS A 1 287 ? -15.027 -19.135 8.839 1.00 89.44 287 HIS A O 1
ATOM 2295 N N . GLN A 1 288 ? -13.792 -18.291 7.162 1.00 89.69 288 GLN A N 1
ATOM 2296 C CA . GLN A 1 288 ? -12.517 -18.792 7.638 1.00 89.69 288 GLN A CA 1
ATOM 2297 C C . GLN A 1 288 ? -12.021 -18.004 8.867 1.00 89.69 288 GLN A C 1
ATOM 2299 O O . GLN A 1 288 ? -11.578 -18.609 9.840 1.00 89.69 288 GLN A O 1
ATOM 2304 N N . LEU A 1 289 ? -12.162 -16.673 8.885 1.00 90.94 289 LEU A N 1
ATOM 2305 C CA . LEU A 1 289 ? -11.860 -15.853 10.069 1.00 90.94 289 LEU A CA 1
ATOM 2306 C C . LEU A 1 289 ? -12.744 -16.232 11.275 1.00 90.94 289 LEU A C 1
ATOM 2308 O O . LEU A 1 289 ? -12.251 -16.317 12.395 1.00 90.94 289 LEU A O 1
ATOM 2312 N N . ASP A 1 290 ? -14.031 -16.518 11.054 1.00 90.88 290 ASP A N 1
ATOM 2313 C CA . ASP A 1 290 ? -14.983 -16.973 12.082 1.00 90.88 290 ASP A CA 1
ATOM 2314 C C . ASP A 1 290 ? -14.616 -18.361 12.649 1.00 90.88 290 ASP A C 1
ATOM 2316 O O . ASP A 1 290 ? -15.005 -18.693 13.767 1.00 90.88 290 ASP A O 1
ATOM 2320 N N . GLN A 1 291 ? -13.832 -19.156 11.913 1.00 90.12 291 GLN A N 1
ATOM 2321 C CA . GLN A 1 291 ? -13.240 -20.420 12.375 1.00 90.12 291 GLN A CA 1
ATOM 2322 C C . GLN A 1 291 ? -11.911 -20.225 13.122 1.00 90.12 291 GLN A C 1
ATOM 2324 O O . GLN A 1 291 ? -11.269 -21.199 13.512 1.00 90.12 291 GLN A O 1
ATOM 2329 N N . GLY A 1 292 ? -11.482 -18.977 13.315 1.00 90.25 292 GLY A N 1
ATOM 2330 C CA . GLY A 1 292 ? -10.223 -18.626 13.960 1.00 90.25 292 GLY A CA 1
ATOM 2331 C C . GLY A 1 292 ? -9.014 -18.631 13.026 1.00 90.25 292 GLY A C 1
ATOM 2332 O O . GLY A 1 292 ? -7.909 -18.412 13.514 1.00 90.25 292 GLY A O 1
ATOM 2333 N N . HIS A 1 293 ? -9.192 -18.861 11.714 1.00 91.06 293 HIS A N 1
ATOM 2334 C CA . HIS A 1 293 ? -8.090 -18.864 10.746 1.00 91.06 293 HIS A CA 1
ATOM 2335 C C . HIS A 1 293 ? -7.473 -17.473 10.569 1.00 91.06 293 HIS A C 1
ATOM 2337 O O . HIS A 1 293 ? -8.139 -16.452 10.709 1.00 91.06 293 HIS A O 1
ATOM 2343 N N . SER A 1 294 ? -6.187 -17.437 10.213 1.00 90.50 294 SER A N 1
ATOM 2344 C CA . SER A 1 294 ? -5.473 -16.210 9.841 1.00 90.50 294 SER A CA 1
ATOM 2345 C C . SER A 1 294 ? -5.175 -16.196 8.343 1.00 90.50 294 SER A C 1
ATOM 2347 O O . SER A 1 294 ? -4.708 -17.198 7.792 1.00 90.50 294 SER A O 1
ATOM 2349 N N . PHE A 1 295 ? -5.417 -15.051 7.703 1.00 90.00 295 PHE A N 1
ATOM 2350 C CA . PHE A 1 295 ? -5.146 -14.823 6.283 1.00 90.00 295 PHE A CA 1
ATOM 2351 C C . PHE A 1 295 ? -3.974 -13.884 6.095 1.00 90.00 295 PHE A C 1
ATOM 2353 O O . PHE A 1 295 ? -3.844 -12.887 6.804 1.00 90.00 295 PHE A O 1
ATOM 2360 N N . TYR A 1 296 ? -3.173 -14.188 5.082 1.00 91.19 296 TYR A N 1
ATOM 2361 C CA . TYR A 1 296 ? -2.071 -13.348 4.650 1.00 91.19 296 TYR A CA 1
ATOM 2362 C C . TYR A 1 296 ? -2.296 -12.982 3.185 1.00 91.19 296 TYR A C 1
ATOM 2364 O O . TYR A 1 296 ? -2.520 -13.889 2.376 1.00 91.19 296 TYR A O 1
ATOM 2372 N N . PRO A 1 297 ? -2.274 -11.686 2.834 1.00 92.50 297 PRO A N 1
ATOM 2373 C CA . PRO A 1 297 ? -2.345 -11.295 1.439 1.00 92.50 297 PRO A CA 1
ATOM 2374 C C . PRO A 1 297 ? -1.080 -11.747 0.713 1.00 92.50 297 PRO A C 1
ATOM 2376 O O . PRO A 1 297 ? 0.014 -11.757 1.285 1.00 92.50 297 PRO A O 1
ATOM 2379 N N . HIS A 1 298 ? -1.217 -12.084 -0.567 1.00 92.94 298 HIS A N 1
ATOM 2380 C CA . HIS A 1 298 ? -0.051 -12.246 -1.431 1.00 92.94 298 HIS A CA 1
ATOM 2381 C C . HIS A 1 298 ? 0.682 -10.915 -1.544 1.00 92.94 298 HIS A C 1
ATOM 2383 O O . HIS A 1 298 ? 0.092 -9.917 -1.943 1.00 92.94 298 HIS A O 1
ATOM 2389 N N . ARG A 1 299 ? 1.972 -10.895 -1.217 1.00 91.38 299 ARG A N 1
ATOM 2390 C CA . ARG A 1 299 ? 2.820 -9.715 -1.404 1.00 91.38 299 ARG A CA 1
ATOM 2391 C C . ARG A 1 299 ? 3.356 -9.707 -2.824 1.00 91.38 299 ARG A C 1
ATOM 2393 O O . ARG A 1 299 ? 4.187 -10.550 -3.163 1.00 91.38 299 ARG A O 1
ATOM 2400 N N . ILE A 1 300 ? 2.861 -8.802 -3.654 1.00 90.50 300 ILE A N 1
ATOM 2401 C CA . ILE A 1 300 ? 3.304 -8.642 -5.039 1.00 90.50 300 ILE A CA 1
ATOM 2402 C C . ILE A 1 300 ? 4.228 -7.442 -5.159 1.00 90.50 300 ILE A C 1
ATOM 2404 O O . ILE A 1 300 ? 4.029 -6.409 -4.515 1.00 90.50 300 ILE A O 1
ATOM 2408 N N . ASN A 1 301 ? 5.252 -7.611 -5.992 1.00 83.88 301 ASN A N 1
ATOM 2409 C CA . ASN A 1 301 ? 6.272 -6.599 -6.186 1.00 83.88 301 ASN A CA 1
ATOM 2410 C C . ASN A 1 301 ? 6.162 -6.061 -7.611 1.00 83.88 301 ASN A C 1
ATOM 2412 O O . ASN A 1 301 ? 6.326 -6.842 -8.557 1.00 83.88 301 ASN A O 1
ATOM 2416 N N . PRO A 1 302 ? 5.883 -4.760 -7.772 1.00 88.81 302 PRO A N 1
ATOM 2417 C CA . PRO A 1 302 ? 5.940 -4.131 -9.078 1.00 88.81 302 PRO A CA 1
ATOM 2418 C C . PRO A 1 302 ? 7.354 -4.224 -9.665 1.00 88.81 302 PRO A C 1
ATOM 2420 O O . PRO A 1 302 ? 8.359 -4.246 -8.950 1.00 88.81 302 PRO A O 1
ATOM 2423 N N . VAL A 1 303 ? 7.406 -4.324 -10.986 1.00 89.19 303 VAL A N 1
ATOM 2424 C CA . VAL A 1 303 ? 8.614 -4.410 -11.794 1.00 89.19 303 VAL A CA 1
ATOM 2425 C C . VAL A 1 303 ? 8.627 -3.185 -12.706 1.00 89.19 303 VAL A C 1
ATOM 2427 O O . VAL A 1 303 ? 7.631 -2.938 -13.386 1.00 89.19 303 VAL A O 1
ATOM 2430 N N . PRO A 1 304 ? 9.728 -2.422 -12.751 1.00 87.88 304 PRO A N 1
ATOM 2431 C CA . PRO A 1 304 ? 9.825 -1.226 -13.576 1.00 87.88 304 PRO A CA 1
ATOM 2432 C C . PRO A 1 304 ? 9.593 -1.579 -15.042 1.00 87.88 304 PRO A C 1
ATOM 2434 O O . PRO A 1 304 ? 10.335 -2.359 -15.638 1.00 87.88 304 PRO A O 1
ATOM 2437 N N . HIS A 1 305 ? 8.551 -1.009 -15.633 1.00 91.69 305 HIS A N 1
ATOM 2438 C CA . HIS A 1 305 ? 8.177 -1.277 -17.011 1.00 91.69 305 HIS A CA 1
ATOM 2439 C C . HIS A 1 305 ? 8.005 0.038 -17.770 1.00 91.69 305 HIS A C 1
ATOM 2441 O O . HIS A 1 305 ? 7.437 1.000 -17.261 1.00 91.69 305 HIS A O 1
ATOM 2447 N N . GLN A 1 306 ? 8.453 0.084 -19.027 1.00 91.06 306 GLN A N 1
ATOM 2448 C CA . GLN A 1 306 ? 8.410 1.294 -19.859 1.00 91.06 306 GLN A CA 1
ATOM 2449 C C . GLN A 1 306 ? 6.995 1.881 -20.015 1.00 91.06 306 GLN A C 1
ATOM 2451 O O . GLN A 1 306 ? 6.823 3.072 -20.253 1.00 91.06 306 GLN A O 1
ATOM 2456 N N . ALA A 1 307 ? 5.969 1.035 -19.947 1.00 90.56 307 ALA A N 1
ATOM 2457 C CA . ALA A 1 307 ? 4.570 1.461 -20.028 1.00 90.56 307 ALA A CA 1
ATOM 2458 C C . ALA A 1 307 ? 4.088 2.246 -18.796 1.00 90.56 307 ALA A C 1
ATOM 2460 O O . ALA A 1 307 ? 3.064 2.918 -18.904 1.00 90.56 307 ALA A O 1
ATOM 2461 N N . ASP A 1 308 ? 4.794 2.142 -17.670 1.00 88.12 308 ASP A N 1
ATOM 2462 C CA . ASP A 1 308 ? 4.452 2.833 -16.424 1.00 88.12 308 ASP A CA 1
ATOM 2463 C C . ASP A 1 308 ? 5.180 4.181 -16.302 1.00 88.12 308 ASP A C 1
ATOM 2465 O O . ASP A 1 308 ? 4.664 5.072 -15.638 1.00 88.12 308 ASP A O 1
ATOM 2469 N N . PHE A 1 309 ? 6.334 4.320 -16.978 1.00 86.75 309 PHE A N 1
ATOM 2470 C CA . PHE A 1 309 ? 7.209 5.504 -16.951 1.00 86.75 309 PHE A CA 1
ATOM 2471 C C . PHE A 1 309 ? 7.781 5.844 -18.348 1.00 86.75 309 PHE A C 1
ATOM 2473 O O . PHE A 1 309 ? 8.990 5.729 -18.596 1.00 86.75 309 PHE A O 1
ATOM 2480 N N . PRO A 1 310 ? 6.935 6.175 -19.344 1.00 83.12 310 PRO A N 1
ATOM 2481 C CA . PRO A 1 310 ? 7.354 6.346 -20.737 1.00 83.12 310 PRO A CA 1
ATOM 2482 C C . PRO A 1 310 ? 8.362 7.477 -20.973 1.00 83.12 310 PRO A C 1
ATOM 2484 O O . PRO A 1 310 ? 9.141 7.391 -21.930 1.00 83.12 310 PRO A O 1
ATOM 2487 N N . THR A 1 311 ? 8.327 8.540 -20.168 1.00 82.56 311 THR A N 1
ATOM 2488 C CA . THR A 1 311 ? 9.252 9.680 -20.263 1.00 82.56 311 THR A CA 1
ATOM 2489 C C . THR A 1 311 ? 10.630 9.300 -19.741 1.00 82.56 311 THR A C 1
ATOM 2491 O O . THR A 1 311 ? 11.606 9.408 -20.485 1.00 82.56 311 THR A O 1
ATOM 2494 N N . THR A 1 312 ? 10.686 8.738 -18.537 1.00 77.88 312 THR A N 1
ATOM 2495 C CA . THR A 1 312 ? 11.932 8.420 -17.831 1.00 77.88 312 THR A CA 1
ATOM 2496 C C . THR A 1 312 ? 12.689 7.230 -18.421 1.00 77.88 312 THR A C 1
ATOM 2498 O O . THR A 1 312 ? 13.916 7.167 -18.372 1.00 77.88 312 THR A O 1
ATOM 2501 N N . PHE A 1 313 ? 11.989 6.313 -19.098 1.00 76.94 313 PHE A N 1
ATOM 2502 C CA . PHE A 1 313 ? 12.617 5.207 -19.830 1.00 76.94 313 PHE A CA 1
ATOM 2503 C C . PHE A 1 313 ? 13.735 5.650 -20.787 1.00 76.94 313 PHE A C 1
ATOM 2505 O O . PHE A 1 313 ? 14.700 4.918 -21.008 1.00 76.94 313 PHE A O 1
ATOM 2512 N N . LYS A 1 314 ? 13.592 6.827 -21.408 1.00 75.25 314 LYS A N 1
ATOM 2513 C CA . LYS A 1 314 ? 14.571 7.321 -22.385 1.00 75.25 314 LYS A CA 1
ATOM 2514 C C . LYS A 1 314 ? 15.906 7.685 -21.742 1.00 75.25 314 LYS A C 1
ATOM 2516 O O . LYS A 1 314 ? 16.928 7.572 -22.415 1.00 75.25 314 LYS A O 1
ATOM 2521 N N . GLU A 1 315 ? 15.867 8.128 -20.493 1.00 71.50 315 GLU A N 1
ATOM 2522 C CA . GLU A 1 315 ? 17.018 8.628 -19.740 1.00 71.50 315 GLU A CA 1
ATOM 2523 C C . GLU A 1 315 ? 17.780 7.485 -19.072 1.00 71.50 315 GLU A C 1
ATOM 2525 O O . GLU A 1 315 ? 19.003 7.536 -18.969 1.00 71.50 315 GLU A O 1
ATOM 2530 N N . HIS A 1 316 ? 17.079 6.398 -18.740 1.00 73.06 316 HIS A N 1
ATOM 2531 C CA . HIS A 1 316 ? 17.666 5.232 -18.087 1.00 73.06 316 HIS A CA 1
ATOM 2532 C C . HIS A 1 316 ? 17.340 3.912 -18.810 1.00 73.06 316 HIS A C 1
ATOM 2534 O O . HIS A 1 316 ? 16.610 3.061 -18.284 1.00 73.06 316 HIS A O 1
ATOM 2540 N N . PRO A 1 317 ? 17.858 3.715 -20.038 1.00 66.00 317 PRO A N 1
ATOM 2541 C CA . PRO A 1 317 ? 17.703 2.447 -20.742 1.00 66.00 317 PRO A CA 1
ATOM 2542 C C . PRO A 1 317 ? 18.341 1.306 -19.927 1.00 66.00 317 PRO A C 1
ATOM 2544 O O . PRO A 1 317 ? 19.454 1.457 -19.440 1.00 66.00 317 PRO A O 1
ATOM 2547 N N . GLY A 1 318 ? 17.631 0.183 -19.774 1.00 72.25 318 GLY A N 1
ATOM 2548 C CA . GLY A 1 318 ? 18.069 -0.988 -18.986 1.00 72.25 318 GLY A CA 1
ATOM 2549 C C . GLY A 1 318 ? 17.490 -1.063 -17.565 1.00 72.25 318 GLY A C 1
ATOM 2550 O O . GLY A 1 318 ? 17.323 -2.143 -17.007 1.00 72.25 318 GLY A O 1
ATOM 2551 N N . MET A 1 319 ? 17.031 0.065 -17.005 1.00 77.81 319 MET A N 1
ATOM 2552 C CA . MET A 1 319 ? 16.311 0.072 -15.718 1.00 77.81 319 MET A CA 1
ATOM 2553 C C . MET A 1 319 ? 14.842 -0.353 -15.821 1.00 77.81 319 MET A C 1
ATOM 2555 O O . MET A 1 319 ? 14.169 -0.518 -14.804 1.00 77.81 319 MET A O 1
ATOM 2559 N N . PHE A 1 320 ? 14.314 -0.528 -17.029 1.00 86.31 320 PHE A N 1
ATOM 2560 C CA . PHE A 1 320 ? 12.914 -0.868 -17.235 1.00 86.31 320 PHE A CA 1
ATOM 2561 C C . PHE A 1 320 ? 12.769 -1.984 -18.252 1.00 86.31 320 PHE A C 1
ATOM 2563 O O . PHE A 1 320 ? 13.418 -1.977 -19.300 1.00 86.31 320 PHE A O 1
ATOM 2570 N N . LEU A 1 321 ? 11.776 -2.834 -18.014 1.00 89.31 321 LEU A N 1
ATOM 2571 C CA . LEU A 1 321 ? 11.290 -3.782 -18.997 1.00 89.31 321 LEU A CA 1
ATOM 2572 C C . LEU A 1 321 ? 10.783 -3.038 -20.250 1.00 89.31 321 LEU A C 1
ATOM 2574 O O . LEU A 1 321 ? 9.849 -2.228 -20.153 1.00 89.31 321 LEU A O 1
ATOM 2578 N N . PRO A 1 322 ? 11.367 -3.295 -21.432 1.00 89.06 322 PRO A N 1
ATOM 2579 C CA . PRO A 1 322 ? 10.993 -2.606 -22.660 1.00 89.06 322 PRO A CA 1
ATOM 2580 C C . PRO A 1 322 ? 9.705 -3.175 -23.257 1.00 89.06 322 PRO A C 1
ATOM 2582 O O . PRO A 1 322 ? 9.536 -4.386 -23.414 1.00 89.06 322 PRO A O 1
ATOM 2585 N N . LYS A 1 323 ? 8.805 -2.281 -23.675 1.00 92.06 323 LYS A N 1
ATOM 2586 C CA . LYS A 1 323 ? 7.471 -2.653 -24.177 1.00 92.06 323 LYS A CA 1
ATOM 2587 C C . LYS A 1 323 ? 7.488 -3.342 -25.545 1.00 92.06 323 LYS A C 1
ATOM 2589 O O . LYS A 1 323 ? 6.452 -3.810 -26.005 1.00 92.06 323 LYS A O 1
ATOM 2594 N N . ASP A 1 324 ? 8.624 -3.349 -26.236 1.00 90.62 324 ASP A N 1
ATOM 2595 C CA . ASP A 1 324 ? 8.789 -3.876 -27.593 1.00 90.62 324 ASP A CA 1
ATOM 2596 C C . ASP A 1 324 ? 9.567 -5.206 -27.643 1.00 90.62 324 ASP A C 1
ATOM 2598 O O . ASP A 1 324 ? 9.946 -5.666 -28.725 1.00 90.62 324 ASP A O 1
ATOM 2602 N N . ILE A 1 325 ? 9.780 -5.848 -26.487 1.00 90.25 325 ILE A N 1
ATOM 2603 C CA . ILE A 1 325 ? 10.442 -7.153 -26.362 1.00 90.25 325 ILE A CA 1
ATOM 2604 C C . ILE A 1 325 ? 9.479 -8.174 -25.759 1.00 90.25 325 ILE A C 1
ATOM 2606 O O . ILE A 1 325 ? 8.915 -7.953 -24.698 1.00 90.25 325 ILE A O 1
ATOM 2610 N N . HIS A 1 326 ? 9.328 -9.338 -26.392 1.00 90.75 326 HIS A N 1
ATOM 2611 C CA . HIS A 1 326 ? 8.573 -10.455 -25.811 1.00 90.75 326 HIS A CA 1
ATOM 2612 C C . HIS A 1 326 ? 9.383 -11.173 -24.702 1.00 90.75 326 HIS A C 1
ATOM 2614 O O . HIS A 1 326 ? 10.556 -11.492 -24.956 1.00 90.75 326 HIS A O 1
ATOM 2620 N N . PRO A 1 327 ? 8.777 -11.502 -23.535 1.00 90.50 327 PRO A N 1
ATOM 2621 C CA . PRO A 1 327 ? 7.339 -11.414 -23.219 1.00 90.50 327 PRO A CA 1
ATOM 2622 C C . PRO A 1 327 ? 6.872 -10.079 -22.621 1.00 90.50 327 PRO A C 1
ATOM 2624 O O . PRO A 1 327 ? 5.676 -9.921 -22.398 1.00 90.50 327 PRO A O 1
ATOM 2627 N N . PHE A 1 328 ? 7.770 -9.130 -22.359 1.00 92.62 328 PHE A N 1
ATOM 2628 C CA . PHE A 1 328 ? 7.446 -7.863 -21.692 1.00 92.62 328 PHE A CA 1
ATOM 2629 C C . PHE A 1 328 ? 6.386 -7.038 -22.432 1.00 92.62 328 PHE A C 1
ATOM 2631 O O . PHE A 1 328 ? 5.541 -6.403 -21.813 1.00 92.62 328 PHE A O 1
ATOM 2638 N N . SER A 1 329 ? 6.350 -7.144 -23.760 1.00 93.38 329 SER A N 1
ATOM 2639 C CA . SER A 1 329 ? 5.326 -6.532 -24.606 1.00 93.38 329 SER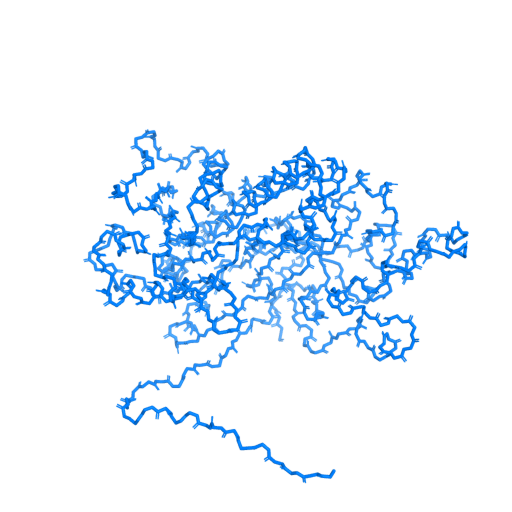 A CA 1
ATOM 2640 C C . SER A 1 329 ? 3.903 -7.054 -24.367 1.00 93.38 329 SER A C 1
ATOM 2642 O O . SER A 1 329 ? 2.943 -6.385 -24.750 1.00 93.38 329 SER A O 1
ATOM 2644 N N . ASN A 1 330 ? 3.739 -8.232 -23.756 1.00 93.56 330 ASN A N 1
ATOM 2645 C CA . ASN A 1 330 ? 2.445 -8.867 -23.525 1.00 93.56 330 ASN A CA 1
ATOM 2646 C C . ASN A 1 330 ? 2.030 -8.766 -22.050 1.00 93.56 330 ASN A C 1
ATOM 2648 O O . ASN A 1 330 ? 2.147 -9.723 -21.282 1.00 93.56 330 ASN A O 1
ATOM 2652 N N . ILE A 1 331 ? 1.542 -7.587 -21.660 1.00 94.12 331 ILE A N 1
ATOM 2653 C CA . ILE A 1 331 ? 1.037 -7.337 -20.308 1.00 94.12 331 ILE A CA 1
ATOM 2654 C C . ILE A 1 331 ? -0.426 -7.769 -20.228 1.00 94.12 331 ILE A C 1
ATOM 2656 O O . ILE A 1 331 ? -1.304 -7.187 -20.867 1.00 94.12 331 ILE A O 1
ATOM 2660 N N . SER A 1 332 ? -0.699 -8.764 -19.392 1.00 93.38 332 SER A N 1
ATOM 2661 C CA . SER A 1 332 ? -2.058 -9.178 -19.061 1.00 93.38 332 SER A CA 1
ATOM 2662 C C . SER A 1 332 ? -2.676 -8.194 -18.073 1.00 93.38 332 SER A C 1
ATOM 2664 O O . SER A 1 332 ? -2.199 -8.034 -16.950 1.00 93.38 332 SER A O 1
ATOM 2666 N N . THR A 1 333 ? -3.765 -7.547 -18.473 1.00 91.94 333 THR A N 1
ATOM 2667 C CA . THR A 1 333 ? -4.554 -6.719 -17.560 1.00 91.94 333 THR A CA 1
ATOM 2668 C C . THR A 1 333 ? -5.537 -7.598 -16.798 1.00 91.94 333 THR A C 1
ATOM 2670 O O . THR A 1 333 ? -6.420 -8.204 -17.408 1.00 91.94 333 THR A O 1
ATOM 2673 N N . LEU A 1 334 ? -5.398 -7.637 -15.474 1.00 90.19 334 LEU A N 1
ATOM 2674 C CA . LEU A 1 334 ? -6.345 -8.277 -14.571 1.00 90.19 334 LEU A CA 1
ATOM 2675 C C . LEU A 1 334 ? -7.419 -7.285 -14.162 1.00 90.19 334 LEU A C 1
ATOM 2677 O O . LEU A 1 334 ? -7.119 -6.205 -13.648 1.00 90.19 334 LEU A O 1
ATOM 2681 N N . ASP A 1 335 ? -8.672 -7.668 -14.355 1.00 87.25 335 ASP A N 1
ATOM 2682 C CA . ASP A 1 335 ? -9.810 -6.903 -13.867 1.00 87.25 335 ASP A CA 1
ATOM 2683 C C . ASP A 1 335 ? -10.510 -7.706 -12.762 1.00 87.25 335 ASP A C 1
ATOM 2685 O O . ASP A 1 335 ? -11.401 -8.515 -13.051 1.00 87.25 335 ASP A O 1
ATOM 2689 N N . PRO A 1 336 ? -10.128 -7.494 -11.484 1.00 75.38 336 PRO A N 1
ATOM 2690 C CA . PRO A 1 336 ? -10.729 -8.196 -10.355 1.00 75.38 336 PRO A CA 1
ATOM 2691 C C . PRO A 1 336 ? -12.182 -7.768 -10.115 1.00 75.38 336 PRO A C 1
ATOM 2693 O O . PRO A 1 336 ? -12.802 -8.250 -9.178 1.00 75.38 336 PRO A O 1
ATOM 2696 N N . LEU A 1 337 ? -12.738 -6.858 -10.921 1.00 76.62 337 LEU A N 1
ATOM 2697 C CA . LEU A 1 337 ? -14.139 -6.449 -10.887 1.00 76.62 337 LEU A CA 1
ATOM 2698 C C . LEU A 1 337 ? -14.872 -6.788 -12.198 1.00 76.62 337 LEU A C 1
ATOM 2700 O O . LEU A 1 337 ? -16.038 -6.423 -12.352 1.00 76.62 337 LEU A O 1
ATOM 2704 N N . SER A 1 338 ? -14.242 -7.512 -13.126 1.00 75.12 338 SER A N 1
ATOM 2705 C CA . SER A 1 338 ? -14.813 -7.849 -14.441 1.00 75.12 338 SER A CA 1
ATOM 2706 C C . SER A 1 338 ? -16.167 -8.555 -14.359 1.00 75.12 338 SER A C 1
ATOM 2708 O O . SER A 1 338 ? -17.049 -8.260 -15.162 1.00 75.12 338 SER A O 1
ATOM 2710 N N . HIS A 1 339 ? -16.400 -9.395 -13.344 1.00 67.38 339 HIS A N 1
ATOM 2711 C CA . HIS A 1 339 ? -17.694 -10.055 -13.122 1.00 67.38 339 HIS A CA 1
ATOM 2712 C C . HIS A 1 339 ? -18.881 -9.089 -12.940 1.00 67.38 339 HIS A C 1
ATOM 2714 O O . HIS A 1 339 ? -20.033 -9.501 -13.081 1.00 67.38 339 HIS A O 1
ATOM 2720 N N . PHE A 1 340 ? -18.630 -7.805 -12.664 1.00 64.75 340 PHE A N 1
ATOM 2721 C CA . PHE A 1 340 ? -19.658 -6.771 -12.529 1.00 64.75 340 PHE A CA 1
ATOM 2722 C C . PHE A 1 340 ? -20.028 -6.069 -13.838 1.00 64.75 340 PHE A C 1
ATOM 2724 O O . PHE A 1 340 ? -21.024 -5.343 -13.879 1.00 64.75 340 PHE A O 1
ATOM 2731 N N . GLY A 1 341 ? -19.244 -6.248 -14.902 1.00 56.03 341 GLY A N 1
ATOM 2732 C CA . GLY A 1 341 ? -19.421 -5.552 -16.172 1.00 56.03 341 GLY A CA 1
ATOM 2733 C C . GLY A 1 341 ? -19.540 -6.510 -17.353 1.00 56.03 341 GLY A C 1
ATOM 2734 O O . GLY A 1 341 ? -18.853 -7.518 -17.433 1.00 56.03 341 GLY A O 1
ATOM 2735 N N . ARG A 1 342 ? -20.362 -6.163 -18.351 1.00 50.69 342 ARG A N 1
ATOM 2736 C CA . ARG A 1 342 ? -20.377 -6.837 -19.668 1.00 50.69 342 ARG A CA 1
ATOM 2737 C C . ARG A 1 342 ? -19.156 -6.448 -20.521 1.00 50.69 342 ARG A C 1
ATOM 2739 O O . ARG A 1 342 ? -19.311 -6.073 -21.681 1.00 50.69 342 ARG A O 1
ATOM 2746 N N . HIS A 1 343 ? -17.953 -6.451 -19.954 1.00 50.09 343 HIS A N 1
ATOM 2747 C CA . HIS A 1 343 ? -16.780 -5.895 -20.621 1.00 50.09 343 HIS A CA 1
ATOM 2748 C C . HIS A 1 343 ? -15.610 -6.876 -20.684 1.00 50.09 343 HIS A C 1
ATOM 2750 O O . HIS A 1 343 ? -14.838 -6.982 -19.743 1.00 50.09 343 HIS A O 1
ATOM 2756 N N . GLY A 1 344 ? -15.430 -7.455 -21.874 1.00 54.25 344 GLY A N 1
ATOM 2757 C CA . GLY A 1 344 ? -14.131 -7.882 -22.396 1.00 54.25 344 GLY A CA 1
ATOM 2758 C C . GLY A 1 344 ? -13.586 -9.223 -21.902 1.00 54.25 344 GLY A C 1
ATOM 2759 O O . GLY A 1 344 ? -13.957 -9.741 -20.859 1.00 54.25 344 GLY A O 1
ATOM 2760 N N . SER A 1 345 ? -12.671 -9.771 -22.698 1.00 59.19 345 SER A N 1
ATOM 2761 C CA . SER A 1 345 ? -11.902 -10.997 -22.467 1.00 59.19 345 SER A CA 1
ATOM 2762 C C . SER A 1 345 ? -10.711 -10.765 -21.521 1.00 59.19 345 SER A C 1
ATOM 2764 O O . SER A 1 345 ? -9.584 -11.127 -21.860 1.00 59.19 345 SER A O 1
ATOM 2766 N N . PHE A 1 346 ? -10.918 -10.068 -20.401 1.00 70.00 346 PHE A N 1
ATOM 2767 C CA . PHE A 1 346 ? -9.854 -9.865 -19.414 1.00 70.00 346 PHE A CA 1
ATOM 2768 C C . PHE A 1 346 ? -9.746 -11.085 -18.504 1.00 70.00 346 PHE A C 1
ATOM 2770 O O . PHE A 1 346 ? -10.770 -11.634 -18.100 1.00 70.00 346 PHE A O 1
ATOM 2777 N N . ALA A 1 347 ? -8.512 -11.456 -18.157 1.00 74.69 347 ALA A N 1
ATOM 2778 C CA . ALA A 1 347 ? -8.276 -12.392 -17.070 1.00 74.69 347 ALA A CA 1
ATOM 2779 C C . ALA A 1 347 ? -8.796 -11.778 -15.766 1.00 74.69 347 ALA A C 1
ATOM 2781 O O . ALA A 1 347 ? -8.547 -10.611 -15.453 1.00 74.69 347 ALA A O 1
ATOM 2782 N N . ASP A 1 348 ? -9.558 -12.564 -15.024 1.00 82.62 348 ASP A N 1
ATOM 2783 C CA . ASP A 1 348 ? -10.152 -12.180 -13.749 1.00 82.62 348 ASP A CA 1
ATOM 2784 C C . ASP A 1 348 ? -9.377 -12.784 -12.575 1.00 82.62 348 ASP A C 1
ATOM 2786 O O . ASP A 1 348 ? -9.595 -12.362 -11.443 1.00 82.62 348 ASP A O 1
ATOM 2790 N N . ALA A 1 349 ? -8.457 -13.720 -12.826 1.00 88.31 349 ALA A N 1
ATOM 2791 C CA . ALA A 1 349 ? -7.710 -14.451 -11.815 1.00 88.31 349 ALA A CA 1
ATOM 2792 C C . ALA A 1 349 ? -6.206 -14.501 -12.103 1.00 88.31 349 ALA A C 1
ATOM 2794 O O . ALA A 1 349 ? -5.743 -14.460 -13.246 1.00 88.31 349 ALA A O 1
ATOM 2795 N N . CYS A 1 350 ? -5.443 -14.643 -11.026 1.00 92.31 350 CYS A N 1
ATOM 2796 C CA . CYS A 1 350 ? -4.012 -14.868 -11.026 1.00 92.31 350 CYS A CA 1
ATOM 2797 C C . CYS A 1 350 ? -3.727 -16.138 -10.229 1.00 92.31 350 CYS A C 1
ATOM 2799 O O . CYS A 1 350 ? -3.647 -16.107 -9.002 1.00 92.31 350 CYS A O 1
ATOM 2801 N N . CYS A 1 351 ? -3.594 -17.266 -10.917 1.00 93.31 351 CYS A N 1
ATOM 2802 C CA . CYS A 1 351 ? -3.468 -18.549 -10.247 1.00 93.31 351 CYS A CA 1
ATOM 2803 C C . CYS A 1 351 ? -2.042 -18.808 -9.792 1.00 93.31 351 CYS A C 1
ATOM 2805 O O . CYS A 1 351 ? -1.090 -18.742 -10.570 1.00 93.31 351 CYS A O 1
ATOM 2807 N N . ASP A 1 352 ? -1.922 -19.112 -8.508 1.00 90.56 352 ASP A N 1
ATOM 2808 C CA . ASP A 1 352 ? -0.675 -19.390 -7.835 1.00 90.56 352 ASP A CA 1
ATOM 2809 C C . ASP A 1 352 ? 0.010 -20.620 -8.439 1.00 90.56 352 ASP A C 1
ATOM 2811 O O . ASP A 1 352 ? -0.482 -21.745 -8.349 1.00 90.56 352 ASP A O 1
ATOM 2815 N N . GLY A 1 353 ? 1.180 -20.404 -9.034 1.00 87.00 353 GLY A N 1
ATOM 2816 C CA . GLY A 1 353 ? 1.984 -21.431 -9.682 1.00 87.00 353 GLY A CA 1
ATOM 2817 C C . GLY A 1 353 ? 2.710 -22.381 -8.731 1.00 87.00 353 GLY A C 1
ATOM 2818 O O . GLY A 1 353 ? 3.592 -23.112 -9.179 1.00 87.00 353 GLY A O 1
ATOM 2819 N N . GLY A 1 354 ? 2.403 -22.383 -7.430 1.00 86.31 354 GLY A N 1
ATOM 2820 C CA . GLY A 1 354 ? 3.063 -23.294 -6.492 1.00 86.31 354 GLY A CA 1
ATOM 2821 C C . GLY A 1 354 ? 4.527 -22.905 -6.266 1.00 86.31 354 GLY A C 1
ATOM 2822 O O . GLY A 1 354 ? 4.849 -21.723 -6.151 1.00 86.31 354 GLY A O 1
ATOM 2823 N N . ASP A 1 355 ? 5.414 -23.894 -6.221 1.00 82.31 355 ASP A N 1
ATOM 2824 C CA . ASP A 1 355 ? 6.861 -23.708 -6.027 1.00 82.31 355 ASP A CA 1
ATOM 2825 C C . ASP A 1 355 ? 7.624 -23.461 -7.344 1.00 82.31 355 ASP A C 1
ATOM 2827 O O . ASP A 1 355 ? 8.841 -23.634 -7.425 1.00 82.31 355 ASP A O 1
ATOM 2831 N N . VAL A 1 356 ? 6.918 -23.057 -8.404 1.00 81.44 356 VAL A N 1
ATOM 2832 C CA . VAL A 1 356 ? 7.522 -22.737 -9.702 1.00 81.44 356 VAL A CA 1
ATOM 2833 C C . VAL A 1 356 ? 8.142 -21.335 -9.650 1.00 81.44 356 VAL A C 1
ATOM 2835 O O . VAL A 1 356 ? 7.438 -20.323 -9.642 1.00 81.44 356 VAL A O 1
ATOM 2838 N N . LEU A 1 357 ? 9.480 -21.298 -9.613 1.00 85.06 357 LEU A N 1
ATOM 2839 C CA . LEU A 1 357 ? 10.321 -20.097 -9.503 1.00 85.06 357 LEU A CA 1
ATOM 2840 C C . LEU A 1 357 ? 11.305 -20.003 -10.693 1.00 85.06 357 LEU A C 1
ATOM 2842 O O . LEU A 1 357 ? 12.512 -20.171 -10.492 1.00 85.06 357 LEU A O 1
ATOM 2846 N N . PRO A 1 358 ? 10.840 -19.793 -11.939 1.00 78.25 358 PRO A N 1
ATOM 2847 C CA . PRO A 1 358 ? 11.684 -19.958 -13.126 1.00 78.25 358 PRO A CA 1
ATOM 2848 C C . PRO A 1 358 ? 12.911 -19.033 -13.142 1.00 78.25 358 PRO A C 1
ATOM 2850 O O . PRO A 1 358 ? 14.001 -19.446 -13.525 1.00 78.25 358 PRO A O 1
ATOM 2853 N N . GLY A 1 359 ? 12.800 -17.822 -12.590 1.00 77.12 359 GLY A N 1
ATOM 2854 C CA . GLY A 1 359 ? 13.928 -16.887 -12.474 1.00 77.12 359 GLY A CA 1
ATOM 2855 C C . GLY A 1 359 ? 14.925 -17.203 -11.350 1.00 77.12 359 GLY A C 1
ATOM 2856 O O . GLY A 1 359 ? 15.894 -16.461 -11.156 1.00 77.12 359 GLY A O 1
ATOM 2857 N N . ARG A 1 360 ? 14.694 -18.281 -10.586 1.00 75.69 360 ARG A N 1
ATOM 2858 C CA . ARG A 1 360 ? 15.536 -18.757 -9.473 1.00 75.69 360 ARG A CA 1
ATOM 2859 C C . ARG A 1 360 ? 16.065 -20.185 -9.687 1.00 75.69 360 ARG A C 1
ATOM 2861 O O . ARG A 1 360 ? 16.499 -20.823 -8.729 1.00 75.69 360 ARG A O 1
ATOM 2868 N N . THR A 1 361 ? 16.038 -20.706 -10.915 1.00 71.12 361 THR A N 1
ATOM 2869 C CA . THR A 1 361 ? 16.620 -22.022 -11.228 1.00 71.12 361 THR A CA 1
ATOM 2870 C C . THR A 1 361 ? 18.142 -22.029 -11.023 1.00 71.12 361 THR A C 1
ATOM 2872 O O . THR A 1 361 ? 18.798 -20.984 -10.975 1.00 71.12 361 THR A O 1
ATOM 2875 N N . LYS A 1 362 ? 18.733 -23.230 -10.903 1.00 63.97 362 LYS A N 1
ATOM 2876 C CA . LYS A 1 362 ? 20.187 -23.411 -10.711 1.00 63.97 362 LYS A CA 1
ATOM 2877 C C . LYS A 1 362 ? 21.022 -22.779 -11.829 1.00 63.97 362 LYS A C 1
ATOM 2879 O O . LYS A 1 362 ? 22.130 -22.332 -11.556 1.00 63.97 362 LYS A O 1
ATOM 2884 N N . GLU A 1 363 ? 20.480 -22.690 -13.042 1.00 64.19 363 GLU A N 1
ATOM 2885 C CA . GLU A 1 363 ? 21.122 -22.028 -14.187 1.00 64.19 363 GLU A CA 1
ATOM 2886 C C . GLU A 1 363 ? 21.423 -20.551 -13.904 1.00 64.19 363 GLU A C 1
ATOM 2888 O O . GLU A 1 363 ? 22.457 -20.027 -14.318 1.00 64.19 363 GLU A O 1
ATOM 2893 N N . PHE A 1 364 ? 20.586 -19.901 -13.095 1.00 62.53 364 PHE A N 1
ATOM 2894 C CA . PHE A 1 364 ? 20.801 -18.536 -12.630 1.00 62.53 364 PHE A CA 1
ATOM 2895 C C . PHE A 1 364 ? 21.520 -18.449 -11.268 1.00 62.53 364 PHE A C 1
ATOM 2897 O O . PHE A 1 364 ? 21.688 -17.348 -10.738 1.00 62.53 364 PHE A O 1
ATOM 2904 N N . GLY A 1 365 ? 21.905 -19.582 -10.667 1.00 52.09 365 GLY A N 1
ATOM 2905 C CA . GLY A 1 365 ? 22.210 -19.694 -9.237 1.00 52.09 365 GLY A CA 1
ATOM 2906 C C . GLY A 1 365 ? 23.639 -20.070 -8.834 1.00 52.09 365 GLY A C 1
ATOM 2907 O O . GLY A 1 365 ? 23.913 -20.033 -7.640 1.00 52.09 365 GLY A O 1
ATOM 2908 N N . THR A 1 366 ? 24.564 -20.432 -9.737 1.00 44.09 366 THR A N 1
ATOM 2909 C CA . THR A 1 366 ? 25.870 -20.978 -9.284 1.00 44.09 366 THR A CA 1
ATOM 2910 C C . THR A 1 366 ? 27.136 -20.508 -10.011 1.00 44.09 366 THR A C 1
ATOM 2912 O O . THR A 1 366 ? 28.134 -21.219 -9.935 1.00 44.09 366 THR A O 1
ATOM 2915 N N . GLY A 1 367 ? 27.199 -19.346 -10.681 1.00 46.44 367 GLY A N 1
ATOM 2916 C CA . GLY A 1 367 ? 28.538 -18.965 -11.180 1.00 46.44 367 GLY A CA 1
ATOM 2917 C C . GLY A 1 367 ? 28.822 -17.630 -11.854 1.00 46.44 367 GLY A C 1
ATOM 2918 O O . GLY A 1 367 ? 29.997 -17.292 -11.937 1.00 46.44 367 GLY A O 1
ATOM 2919 N N . ARG A 1 368 ? 27.841 -16.857 -12.340 1.00 44.31 368 ARG A N 1
ATOM 2920 C CA . ARG A 1 368 ? 28.159 -15.571 -13.011 1.00 44.31 368 ARG A CA 1
ATOM 2921 C C . ARG A 1 368 ? 27.339 -14.354 -12.594 1.00 44.31 368 ARG A C 1
ATOM 2923 O O . ARG A 1 368 ? 27.782 -13.248 -12.849 1.00 44.31 368 ARG A O 1
ATOM 2930 N N . PHE A 1 369 ? 26.188 -14.546 -11.952 1.00 51.97 369 PHE A N 1
ATOM 2931 C CA . PHE A 1 369 ? 25.285 -13.453 -11.571 1.00 51.97 369 PHE A CA 1
ATOM 2932 C C . PHE A 1 369 ? 24.613 -13.733 -10.214 1.00 51.97 369 PHE A C 1
ATOM 2934 O O . PHE A 1 369 ? 23.378 -13.817 -10.160 1.00 51.97 369 PHE A O 1
ATOM 2941 N N . PRO A 1 370 ? 25.380 -14.006 -9.133 1.00 58.03 370 PRO A N 1
ATOM 2942 C CA . PRO A 1 370 ? 24.784 -14.100 -7.807 1.00 58.03 370 PRO A CA 1
ATOM 2943 C C . PRO A 1 370 ? 24.094 -12.768 -7.502 1.00 58.03 370 PRO A C 1
ATOM 2945 O O . PRO A 1 370 ? 24.684 -11.706 -7.682 1.00 58.03 370 PRO A O 1
ATOM 2948 N N . CYS A 1 371 ? 22.831 -12.827 -7.081 1.00 62.09 371 CYS A N 1
ATOM 2949 C CA . CYS A 1 371 ? 22.178 -11.662 -6.500 1.00 62.09 371 CYS A CA 1
ATOM 2950 C C . CYS A 1 371 ? 23.058 -11.161 -5.358 1.00 62.09 371 CYS A C 1
ATOM 2952 O O . CYS A 1 371 ? 23.392 -11.950 -4.472 1.00 62.09 371 CYS A O 1
ATOM 2954 N N . ARG A 1 372 ? 23.449 -9.887 -5.383 1.00 63.03 372 ARG A N 1
ATOM 2955 C CA . ARG A 1 372 ? 24.118 -9.284 -4.235 1.00 63.03 372 ARG A CA 1
ATOM 2956 C C . ARG A 1 372 ? 23.182 -9.393 -3.029 1.00 63.03 372 ARG A C 1
ATOM 2958 O O . ARG A 1 372 ? 21.971 -9.207 -3.168 1.00 63.03 372 ARG A O 1
ATOM 2965 N N . ASP A 1 373 ? 23.731 -9.742 -1.869 1.00 58.34 373 ASP A N 1
ATOM 2966 C CA . ASP A 1 373 ? 22.943 -9.822 -0.640 1.00 58.34 373 ASP A CA 1
ATOM 2967 C C . ASP A 1 373 ? 22.202 -8.494 -0.420 1.00 58.34 373 ASP A C 1
ATOM 2969 O O . ASP A 1 373 ? 22.785 -7.418 -0.549 1.00 58.34 373 ASP A O 1
ATOM 2973 N N . GLY A 1 374 ? 20.898 -8.575 -0.145 1.00 61.59 374 GLY A N 1
ATOM 2974 C CA . GLY A 1 374 ? 20.024 -7.408 0.016 1.00 61.59 374 GLY A CA 1
ATOM 2975 C C . GLY A 1 374 ? 19.302 -6.941 -1.253 1.00 61.59 374 GLY A C 1
ATOM 2976 O O . GLY A 1 374 ? 18.384 -6.135 -1.138 1.00 61.59 374 GLY A O 1
ATOM 2977 N N . TYR A 1 375 ? 19.630 -7.467 -2.438 1.00 68.00 375 TYR A N 1
ATOM 2978 C CA . TYR A 1 375 ? 18.909 -7.130 -3.670 1.00 68.00 375 TYR A CA 1
ATOM 2979 C C . TYR A 1 375 ? 17.713 -8.050 -3.892 1.00 68.00 375 TYR A C 1
ATOM 2981 O O . TYR A 1 375 ? 17.749 -9.258 -3.628 1.00 68.00 375 TYR A O 1
ATOM 2989 N N . TRP A 1 376 ? 16.644 -7.485 -4.446 1.00 73.38 376 TRP A N 1
ATOM 2990 C CA . TRP A 1 376 ? 15.496 -8.276 -4.859 1.00 73.38 376 TRP A CA 1
ATOM 2991 C C . TRP A 1 376 ? 15.872 -9.198 -6.014 1.00 73.38 376 TRP A C 1
ATOM 2993 O O . TRP A 1 376 ? 16.571 -8.818 -6.948 1.00 73.38 376 TRP A O 1
ATOM 3003 N N . TRP A 1 377 ? 15.362 -10.426 -5.972 1.00 76.12 377 TRP A N 1
ATOM 3004 C CA . TRP A 1 377 ? 15.758 -11.486 -6.902 1.00 76.12 377 TRP A CA 1
ATOM 3005 C C . TRP A 1 377 ? 15.529 -11.142 -8.388 1.00 76.12 377 TRP A C 1
ATOM 3007 O O . TRP A 1 377 ? 16.233 -11.663 -9.253 1.00 76.12 377 TRP A O 1
ATOM 3017 N N . PHE A 1 378 ? 14.542 -10.292 -8.689 1.00 75.75 378 PHE A N 1
ATOM 3018 C CA . PHE A 1 378 ? 14.237 -9.854 -10.051 1.00 75.75 378 PHE A CA 1
ATOM 3019 C C . PHE A 1 378 ? 15.104 -8.676 -10.511 1.00 75.75 378 PHE A C 1
ATOM 3021 O O . PHE A 1 378 ? 15.180 -8.442 -11.712 1.00 75.75 378 PHE A O 1
ATOM 3028 N N . PHE A 1 379 ? 15.805 -7.999 -9.592 1.00 74.38 379 PHE A N 1
ATOM 3029 C CA . PHE A 1 379 ? 16.831 -6.993 -9.901 1.00 74.38 379 PHE A CA 1
ATOM 3030 C C . PHE A 1 379 ? 18.204 -7.597 -10.190 1.00 74.38 379 PHE A C 1
ATOM 3032 O O . PHE A 1 379 ? 19.152 -6.898 -10.542 1.00 74.38 379 PHE A O 1
ATOM 3039 N N . CYS A 1 380 ? 18.341 -8.914 -10.069 1.00 70.50 380 CYS A N 1
ATOM 3040 C CA . CYS A 1 380 ? 19.612 -9.577 -10.295 1.00 70.50 380 CYS A CA 1
ATOM 3041 C C . CYS A 1 380 ? 19.940 -9.616 -11.790 1.00 70.50 380 CYS A C 1
ATOM 3043 O O . CYS A 1 380 ? 19.497 -10.520 -12.503 1.00 70.50 380 CYS A O 1
ATOM 3045 N N . GLY A 1 381 ? 20.733 -8.639 -12.226 1.00 62.09 381 GLY A N 1
ATOM 3046 C CA . GLY A 1 381 ? 21.087 -8.392 -13.622 1.00 62.09 381 GLY A CA 1
ATOM 3047 C C . GLY A 1 381 ? 21.226 -6.908 -13.964 1.00 62.09 381 GLY A C 1
ATOM 3048 O O . GLY A 1 381 ? 21.909 -6.613 -14.929 1.00 62.09 381 GLY A O 1
ATOM 3049 N N . PHE A 1 382 ? 20.653 -6.003 -13.158 1.00 66.19 382 PHE A N 1
ATOM 3050 C CA . PHE A 1 382 ? 20.658 -4.554 -13.413 1.00 66.19 382 PHE A CA 1
ATOM 3051 C C . PHE A 1 382 ? 22.035 -3.893 -13.168 1.00 66.19 382 PHE A C 1
ATOM 3053 O O . PHE A 1 382 ? 22.404 -2.958 -13.864 1.00 66.19 382 PHE A O 1
ATOM 3060 N N . ASP A 1 383 ? 22.827 -4.405 -12.218 1.00 56.44 383 ASP A N 1
ATOM 3061 C CA . ASP A 1 383 ? 24.033 -3.737 -11.680 1.00 56.44 383 ASP A CA 1
ATOM 3062 C C . ASP A 1 383 ? 25.354 -4.022 -12.440 1.00 56.44 383 ASP A C 1
ATOM 3064 O O . ASP A 1 383 ? 26.438 -3.776 -11.914 1.00 56.44 383 ASP A O 1
ATOM 3068 N N . HIS A 1 384 ? 25.335 -4.597 -13.648 1.00 56.72 384 HIS A N 1
ATOM 3069 C CA . HIS A 1 384 ? 26.559 -5.158 -14.257 1.00 56.72 384 HIS A CA 1
ATOM 3070 C C . HIS A 1 384 ? 27.228 -4.346 -15.371 1.00 56.72 384 HIS A C 1
ATOM 3072 O O . HIS A 1 384 ? 28.103 -4.887 -16.058 1.00 56.72 384 HIS A O 1
ATOM 3078 N N . HIS A 1 385 ? 26.867 -3.077 -15.564 1.00 56.06 385 HIS A N 1
ATOM 3079 C CA . HIS A 1 385 ? 27.140 -2.431 -16.854 1.00 56.06 385 HIS A CA 1
ATOM 3080 C C . HIS A 1 385 ? 27.917 -1.116 -16.814 1.00 56.06 385 HIS A C 1
ATOM 3082 O O . HIS A 1 385 ? 28.354 -0.684 -17.877 1.00 56.06 385 HIS A O 1
ATOM 3088 N N . GLU A 1 386 ? 28.180 -0.525 -15.645 1.00 53.62 386 GLU A N 1
ATOM 3089 C CA . GLU A 1 386 ? 28.925 0.746 -15.596 1.00 53.62 386 GLU A CA 1
ATOM 3090 C C . GLU A 1 386 ? 30.401 0.604 -16.024 1.00 53.62 386 GLU A C 1
ATOM 3092 O O . GLU A 1 386 ? 30.954 1.536 -16.600 1.00 53.62 386 GLU A O 1
ATOM 3097 N N . ASP A 1 387 ? 31.007 -0.583 -15.890 1.00 56.03 387 ASP A N 1
ATOM 3098 C CA . ASP A 1 387 ? 32.456 -0.765 -16.104 1.00 56.03 387 ASP A CA 1
ATOM 3099 C C . ASP A 1 387 ? 32.853 -1.586 -17.346 1.00 56.03 387 ASP A C 1
ATOM 3101 O O . ASP A 1 387 ? 34.022 -1.948 -17.503 1.00 56.03 387 ASP A O 1
ATOM 3105 N N . ASN A 1 388 ? 31.923 -1.955 -18.235 1.00 61.31 388 ASN A N 1
ATOM 3106 C CA . ASN A 1 388 ? 32.231 -2.935 -19.283 1.00 61.31 388 ASN A CA 1
ATOM 3107 C C . ASN A 1 388 ? 31.900 -2.426 -20.696 1.00 61.31 388 ASN A C 1
ATOM 3109 O O . ASN A 1 388 ? 30.755 -2.482 -21.146 1.00 61.31 388 ASN A O 1
ATOM 3113 N N . GLU A 1 389 ? 32.950 -1.995 -21.416 1.00 65.75 389 GLU A N 1
ATOM 3114 C CA . GLU A 1 389 ? 32.933 -1.491 -22.806 1.00 65.75 389 GLU A CA 1
ATOM 3115 C C . GLU A 1 389 ? 32.144 -2.384 -23.778 1.00 65.75 389 GLU A C 1
ATOM 3117 O O . GLU A 1 389 ? 31.579 -1.905 -24.762 1.00 65.75 389 GLU A O 1
ATOM 3122 N N . THR A 1 390 ? 32.052 -3.683 -23.479 1.00 66.00 390 THR A N 1
ATOM 3123 C CA . THR A 1 390 ? 31.284 -4.656 -24.264 1.00 66.00 390 THR A CA 1
ATOM 3124 C C . THR A 1 390 ? 29.797 -4.291 -24.352 1.00 66.00 390 THR A C 1
ATOM 3126 O O . THR A 1 390 ? 29.179 -4.517 -25.389 1.00 66.00 390 THR A O 1
ATOM 3129 N N . TYR A 1 391 ? 29.208 -3.704 -23.304 1.00 66.69 391 TYR A N 1
ATOM 3130 C CA . TYR A 1 391 ? 27.781 -3.360 -23.278 1.00 66.69 391 TYR A CA 1
ATOM 3131 C C . TYR A 1 391 ? 27.451 -2.071 -24.027 1.00 66.69 391 TYR A C 1
ATOM 3133 O O . TYR A 1 391 ? 26.371 -1.976 -24.605 1.00 66.69 391 TYR A O 1
ATOM 3141 N N . ALA A 1 392 ? 28.394 -1.129 -24.120 1.00 68.00 392 ALA A N 1
ATOM 3142 C CA . ALA A 1 392 ? 28.220 0.093 -24.909 1.00 68.00 392 ALA A CA 1
ATOM 3143 C C . ALA A 1 392 ? 28.013 -0.196 -26.410 1.00 68.00 392 ALA A C 1
ATOM 3145 O O . ALA A 1 392 ? 27.460 0.629 -27.136 1.00 68.00 392 ALA A O 1
ATOM 3146 N N . GLN A 1 393 ? 28.447 -1.373 -26.873 1.00 76.94 393 GLN A N 1
ATOM 3147 C CA . GLN A 1 393 ? 28.326 -1.820 -28.261 1.00 76.94 393 GLN A CA 1
ATOM 3148 C C . GLN A 1 393 ? 27.159 -2.792 -28.494 1.00 76.94 393 GLN A C 1
ATOM 3150 O O . GLN A 1 393 ? 26.873 -3.122 -29.647 1.00 76.94 393 GLN A O 1
ATOM 3155 N N . MET A 1 394 ? 26.489 -3.276 -27.440 1.00 77.06 394 MET A N 1
ATOM 3156 C CA . MET A 1 394 ? 25.370 -4.205 -27.600 1.00 77.06 394 MET A CA 1
ATOM 3157 C C . MET A 1 394 ? 24.127 -3.492 -28.129 1.00 77.06 394 MET A C 1
ATOM 3159 O O . MET A 1 394 ? 23.816 -2.358 -27.764 1.00 77.06 394 MET A O 1
ATOM 3163 N N . ASP A 1 395 ? 23.369 -4.200 -28.966 1.00 84.12 395 ASP A N 1
ATOM 3164 C CA . ASP A 1 395 ? 22.023 -3.767 -29.321 1.00 84.12 395 ASP A CA 1
ATOM 3165 C C . ASP A 1 395 ? 21.163 -3.639 -28.052 1.00 84.12 395 ASP A C 1
ATOM 3167 O O . ASP A 1 395 ? 21.154 -4.532 -27.200 1.00 84.12 395 ASP A O 1
ATOM 3171 N N . ARG A 1 396 ? 20.403 -2.542 -27.941 1.00 76.69 396 ARG A N 1
ATOM 3172 C CA . ARG A 1 396 ? 19.590 -2.242 -26.749 1.00 76.69 396 ARG A CA 1
ATOM 3173 C C . ARG A 1 396 ? 18.609 -3.361 -26.405 1.00 76.69 396 ARG A C 1
ATOM 3175 O O . ARG A 1 396 ? 18.316 -3.566 -25.230 1.00 76.69 396 ARG A O 1
ATOM 3182 N N . LYS A 1 397 ? 18.090 -4.089 -27.402 1.00 79.25 397 LYS A N 1
ATOM 3183 C CA . LYS A 1 397 ? 17.162 -5.194 -27.140 1.00 79.25 397 LYS A CA 1
ATOM 3184 C C . LYS A 1 397 ? 17.877 -6.406 -26.575 1.00 79.25 397 LYS A C 1
ATOM 3186 O O . LYS A 1 397 ? 17.309 -7.099 -25.735 1.00 79.25 397 LYS A O 1
ATOM 3191 N N . GLN A 1 398 ? 19.095 -6.668 -27.037 1.00 81.94 398 GLN A N 1
ATOM 3192 C CA . GLN A 1 398 ? 19.913 -7.745 -26.499 1.00 81.94 398 GLN A CA 1
ATOM 3193 C C . GLN A 1 398 ? 20.321 -7.445 -25.055 1.00 81.94 398 GLN A C 1
ATOM 3195 O O . GLN A 1 398 ? 20.120 -8.298 -24.195 1.00 81.94 398 GLN A O 1
ATOM 3200 N N . LEU A 1 399 ? 20.762 -6.213 -24.780 1.00 79.00 399 LEU A N 1
ATOM 3201 C CA . LEU A 1 399 ? 21.079 -5.751 -23.428 1.00 79.00 399 LEU A CA 1
ATOM 3202 C C . LEU A 1 399 ? 19.900 -5.973 -22.469 1.00 79.00 399 LEU A C 1
ATOM 3204 O O . LEU A 1 399 ? 20.031 -6.704 -21.492 1.00 79.00 399 LEU A O 1
ATOM 3208 N N . ALA A 1 400 ? 18.714 -5.459 -22.811 1.00 79.38 400 ALA A N 1
ATOM 3209 C CA . ALA A 1 400 ? 17.534 -5.600 -21.960 1.00 79.38 400 ALA A CA 1
ATOM 3210 C C . ALA A 1 400 ? 17.094 -7.066 -21.768 1.00 79.38 400 ALA A C 1
ATOM 3212 O O . ALA A 1 400 ? 16.581 -7.436 -20.712 1.00 79.38 400 ALA A O 1
ATOM 3213 N N . ARG A 1 401 ? 17.281 -7.939 -22.772 1.00 82.94 401 ARG A N 1
ATOM 3214 C CA . ARG A 1 401 ? 17.027 -9.383 -22.610 1.00 82.94 401 ARG A CA 1
ATOM 3215 C C . ARG A 1 401 ? 18.004 -10.022 -21.630 1.00 82.94 401 ARG A C 1
ATOM 3217 O O . ARG A 1 401 ? 17.580 -10.880 -20.859 1.00 82.94 401 ARG A O 1
ATOM 3224 N N . ASP A 1 402 ? 19.269 -9.626 -21.668 1.00 80.06 402 ASP A N 1
ATOM 3225 C CA . ASP A 1 402 ? 20.312 -10.186 -20.813 1.00 80.06 402 ASP A CA 1
ATOM 3226 C C . ASP A 1 402 ? 20.191 -9.689 -19.364 1.00 80.06 402 ASP A C 1
ATOM 3228 O O . ASP A 1 402 ? 20.297 -10.499 -18.434 1.00 80.06 402 ASP A O 1
ATOM 3232 N N . GLU A 1 403 ? 19.874 -8.406 -19.170 1.00 79.44 403 GLU A N 1
ATOM 3233 C CA . GLU A 1 403 ? 19.607 -7.776 -17.866 1.00 79.44 403 GLU A CA 1
ATOM 3234 C C . GLU A 1 403 ? 18.355 -8.360 -17.200 1.00 79.44 403 GLU A C 1
ATOM 3236 O O . GLU A 1 403 ? 18.361 -8.707 -16.017 1.00 79.44 403 GLU A O 1
ATOM 3241 N N . HIS A 1 404 ? 17.283 -8.557 -17.973 1.00 84.56 404 HIS A N 1
ATOM 3242 C CA . HIS A 1 404 ? 15.999 -9.043 -17.464 1.00 84.56 404 HIS A CA 1
ATOM 3243 C C . HIS A 1 404 ? 15.758 -10.532 -17.721 1.00 84.56 404 HIS A C 1
ATOM 3245 O O . HIS A 1 404 ? 14.620 -11.005 -17.642 1.00 84.56 404 HIS A O 1
ATOM 3251 N N . LYS A 1 405 ? 16.808 -11.313 -17.998 1.00 84.56 405 LYS A N 1
ATOM 3252 C CA . LYS A 1 405 ? 16.685 -12.735 -18.367 1.00 84.56 405 LYS A CA 1
ATOM 3253 C C . LYS A 1 405 ? 15.873 -13.572 -17.377 1.00 84.56 405 LYS A C 1
ATOM 3255 O O . LYS A 1 405 ? 15.142 -14.470 -17.782 1.00 84.56 405 LYS A O 1
ATOM 3260 N N . ARG A 1 406 ? 15.942 -13.243 -16.080 1.00 85.50 406 ARG A N 1
ATOM 3261 C CA . ARG A 1 406 ? 15.194 -13.926 -15.007 1.00 85.50 406 ARG A CA 1
ATOM 3262 C C . ARG A 1 406 ? 13.683 -13.732 -15.117 1.00 85.50 406 ARG A C 1
ATOM 3264 O O . ARG A 1 406 ? 12.936 -14.532 -14.566 1.00 85.50 406 ARG A O 1
ATOM 3271 N N . LEU A 1 407 ? 13.237 -12.680 -15.800 1.00 89.75 407 LEU A N 1
ATOM 3272 C CA . LEU A 1 407 ? 11.832 -12.321 -15.964 1.00 89.75 407 LEU A CA 1
ATOM 3273 C C . LEU A 1 407 ? 11.229 -12.829 -17.281 1.00 89.75 407 LEU A C 1
ATOM 3275 O O . LEU A 1 407 ? 10.013 -12.774 -17.440 1.00 89.75 407 LEU A O 1
ATOM 3279 N N . LEU A 1 408 ? 12.039 -13.379 -18.196 1.00 89.62 408 LEU A N 1
ATOM 3280 C CA . LEU A 1 408 ? 11.593 -13.838 -19.523 1.00 89.62 408 LEU A CA 1
ATOM 3281 C C . LEU A 1 408 ? 10.582 -14.994 -19.488 1.00 89.62 408 LEU A C 1
ATOM 3283 O O . LEU A 1 408 ? 9.911 -15.252 -20.483 1.00 89.62 408 LEU A O 1
ATOM 3287 N N . GLU A 1 409 ? 10.470 -15.699 -18.365 1.00 89.44 409 GLU A N 1
ATOM 3288 C CA . GLU A 1 409 ? 9.516 -16.799 -18.192 1.00 89.44 409 GLU A CA 1
ATOM 3289 C C . GLU A 1 409 ? 8.265 -16.407 -17.402 1.00 89.44 409 GLU A C 1
ATOM 3291 O O . GLU A 1 409 ? 7.329 -17.203 -17.291 1.00 89.44 409 GLU A O 1
ATOM 3296 N N . TYR A 1 410 ? 8.224 -15.200 -16.841 1.00 91.44 410 TYR A N 1
ATOM 3297 C CA . TYR A 1 410 ? 7.075 -14.732 -16.080 1.00 91.44 410 TYR A CA 1
ATOM 3298 C C . TYR A 1 410 ? 6.096 -13.999 -17.004 1.00 91.44 410 TYR A C 1
ATOM 3300 O O . TYR A 1 410 ? 6.522 -13.218 -17.856 1.00 91.44 410 TYR A O 1
ATOM 3308 N N . PRO A 1 411 ? 4.777 -14.220 -16.865 1.00 91.81 411 PRO A N 1
ATOM 3309 C CA . PRO A 1 411 ? 3.803 -13.361 -17.515 1.00 91.81 411 PRO A CA 1
ATOM 3310 C C . PRO A 1 411 ? 3.852 -11.982 -16.860 1.00 91.81 411 PRO A C 1
ATOM 3312 O O . PRO A 1 411 ? 3.903 -11.879 -15.635 1.00 91.81 411 PRO A O 1
ATOM 3315 N N . MET A 1 412 ? 3.837 -10.932 -17.679 1.00 93.69 412 MET A N 1
ATOM 3316 C CA . MET A 1 412 ? 3.695 -9.569 -17.181 1.00 93.69 412 MET A CA 1
ATOM 3317 C C . MET A 1 412 ? 2.229 -9.290 -16.910 1.00 93.69 412 MET A C 1
ATOM 3319 O O . MET A 1 412 ? 1.358 -9.642 -17.709 1.00 93.69 412 MET A O 1
ATOM 3323 N N . ILE A 1 413 ? 1.954 -8.673 -15.772 1.00 93.81 413 ILE A N 1
ATOM 3324 C CA . ILE A 1 413 ? 0.604 -8.500 -15.262 1.00 93.81 413 ILE A CA 1
ATOM 3325 C C . ILE A 1 413 ? 0.452 -7.086 -14.729 1.00 93.81 413 ILE A C 1
ATOM 3327 O O . ILE A 1 413 ? 1.374 -6.548 -14.129 1.00 93.81 413 ILE A O 1
ATOM 3331 N N . ARG A 1 414 ? -0.724 -6.491 -14.908 1.00 93.19 414 ARG A N 1
ATOM 3332 C CA . ARG A 1 414 ? -1.122 -5.281 -14.182 1.00 93.19 414 ARG A CA 1
ATOM 3333 C C . ARG A 1 414 ? -2.578 -5.378 -13.766 1.00 93.19 414 ARG A C 1
ATOM 3335 O O . ARG A 1 414 ? -3.374 -6.014 -14.454 1.00 93.19 414 ARG A O 1
ATOM 3342 N N . PHE A 1 415 ? -2.963 -4.709 -12.692 1.00 90.75 415 PHE A N 1
ATOM 3343 C CA . PHE A 1 415 ? -4.381 -4.540 -12.381 1.00 90.75 415 PHE A CA 1
ATOM 3344 C C . PHE A 1 415 ? -4.956 -3.373 -13.180 1.00 90.75 415 PHE A C 1
ATOM 3346 O O . PHE A 1 415 ? -4.372 -2.291 -13.187 1.00 90.75 415 PHE A O 1
ATOM 3353 N N . ARG A 1 416 ? -6.124 -3.568 -13.804 1.00 86.94 416 ARG A N 1
ATOM 3354 C CA . ARG A 1 416 ? -6.835 -2.547 -14.597 1.00 86.94 416 ARG A CA 1
ATOM 3355 C C . ARG A 1 416 ? -7.001 -1.234 -13.844 1.00 86.94 416 ARG A C 1
ATOM 3357 O O . ARG A 1 416 ? -6.813 -0.169 -14.416 1.00 86.94 416 ARG A O 1
ATOM 3364 N N . ASP A 1 417 ? -7.333 -1.358 -12.567 1.00 82.00 417 ASP A N 1
ATOM 3365 C CA . ASP A 1 417 ? -7.487 -0.238 -11.662 1.00 82.00 417 ASP A CA 1
ATOM 3366 C C . ASP A 1 417 ? -6.456 -0.305 -10.507 1.00 82.00 417 ASP A C 1
ATOM 3368 O O . ASP A 1 417 ? -6.647 0.338 -9.493 1.00 82.00 417 ASP A O 1
ATOM 3372 N N . GLY A 1 418 ? -5.369 -1.080 -10.561 1.00 84.69 418 GLY A N 1
ATOM 3373 C CA . GLY A 1 418 ? -4.377 -1.065 -9.460 1.00 84.69 418 GLY A CA 1
ATOM 3374 C C . GLY A 1 418 ? -3.566 0.226 -9.420 1.00 84.69 418 GLY A C 1
ATOM 3375 O O . GLY A 1 418 ? -3.955 1.232 -10.011 1.00 84.69 418 GLY A O 1
ATOM 3376 N N . SER A 1 419 ? -2.381 0.179 -8.810 1.00 84.62 419 SER A N 1
ATOM 3377 C CA . SER A 1 419 ? -1.401 1.284 -8.878 1.00 84.62 419 SER A CA 1
ATOM 3378 C C . SER A 1 419 ? -1.035 1.714 -10.310 1.00 84.62 419 SER A C 1
ATOM 3380 O O . SER A 1 419 ? -0.406 2.747 -10.517 1.00 84.62 419 SER A O 1
ATOM 3382 N N . GLY A 1 420 ? -1.411 0.899 -11.298 1.00 84.81 420 GLY A N 1
ATOM 3383 C CA . GLY A 1 420 ? -0.994 0.993 -12.684 1.00 84.81 420 GLY A CA 1
ATOM 3384 C C . GLY A 1 420 ? 0.235 0.135 -12.946 1.00 84.81 420 GLY A C 1
ATOM 3385 O O . GLY A 1 420 ? 0.415 -0.299 -14.075 1.00 84.81 420 GLY A O 1
ATOM 3386 N N . MET A 1 421 ? 1.027 -0.204 -11.934 1.00 90.94 4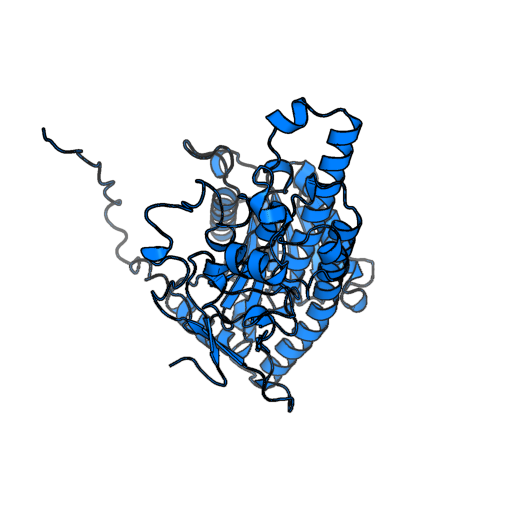21 MET A N 1
ATOM 3387 C CA . MET A 1 421 ? 2.332 -0.810 -12.161 1.00 90.94 421 MET A CA 1
ATOM 3388 C C . MET A 1 421 ? 2.253 -2.252 -12.652 1.00 90.94 421 MET A C 1
ATOM 3390 O O . MET A 1 421 ? 1.381 -3.039 -12.261 1.00 90.94 421 MET A O 1
ATOM 3394 N N . VAL A 1 422 ? 3.190 -2.591 -13.533 1.00 93.06 422 VAL A N 1
ATOM 3395 C CA . VAL A 1 422 ? 3.415 -3.961 -13.982 1.00 93.06 422 VAL A CA 1
ATOM 3396 C C . VAL A 1 422 ? 4.091 -4.756 -12.873 1.00 93.06 422 VAL A C 1
ATOM 3398 O O . VAL A 1 422 ? 4.913 -4.241 -12.129 1.00 93.06 422 VAL A O 1
ATOM 3401 N N . TRP A 1 423 ? 3.774 -6.038 -12.771 1.00 92.56 423 TRP A N 1
ATOM 3402 C CA . TRP A 1 423 ? 4.461 -7.001 -11.924 1.00 92.56 423 TRP A CA 1
ATOM 3403 C C . TRP A 1 423 ? 4.506 -8.366 -12.611 1.00 92.56 423 TRP A C 1
ATOM 3405 O O . TRP A 1 423 ? 3.810 -8.622 -13.595 1.00 92.56 423 TRP A O 1
ATOM 3415 N N . ALA A 1 424 ? 5.356 -9.249 -12.095 1.00 90.69 424 ALA A N 1
ATOM 3416 C CA . ALA A 1 424 ? 5.618 -10.562 -12.688 1.00 90.69 424 ALA A CA 1
ATOM 3417 C C . ALA A 1 424 ? 5.424 -11.720 -11.694 1.00 90.69 424 ALA A C 1
ATOM 3419 O O . ALA A 1 424 ? 5.146 -12.859 -12.077 1.00 90.69 424 ALA A O 1
ATOM 3420 N N . SER A 1 425 ? 5.595 -11.439 -10.400 1.00 89.88 425 SER A N 1
ATOM 3421 C CA . SER A 1 425 ? 5.605 -12.437 -9.336 1.00 89.88 425 SER A CA 1
ATOM 3422 C C . SER A 1 425 ? 5.241 -11.828 -7.982 1.00 89.88 425 SER A C 1
ATOM 3424 O O . SER A 1 425 ? 5.080 -10.618 -7.829 1.00 89.88 425 SER A O 1
ATOM 3426 N N . ASN A 1 426 ? 5.224 -12.686 -6.965 1.00 87.88 426 ASN A N 1
ATOM 3427 C CA . ASN A 1 426 ? 5.209 -12.271 -5.573 1.00 87.88 426 ASN A CA 1
ATOM 3428 C C . ASN A 1 426 ? 6.637 -12.035 -5.055 1.00 87.88 426 ASN A C 1
ATOM 3430 O O . ASN A 1 426 ? 7.619 -12.297 -5.759 1.00 87.88 426 ASN A O 1
ATOM 3434 N N . GLU A 1 427 ? 6.763 -11.608 -3.801 1.00 84.38 427 GLU A N 1
ATOM 3435 C CA . GLU A 1 427 ? 8.046 -11.349 -3.130 1.00 84.38 427 GLU A CA 1
ATOM 3436 C C . GLU A 1 427 ? 9.022 -12.545 -3.163 1.00 84.38 427 GLU A C 1
ATOM 3438 O O . GLU A 1 427 ? 10.245 -12.380 -3.170 1.00 84.38 427 GLU A O 1
ATOM 3443 N N . ARG A 1 428 ? 8.494 -13.776 -3.234 1.00 83.62 428 ARG A N 1
ATOM 3444 C CA . ARG A 1 428 ? 9.286 -15.016 -3.258 1.00 83.62 428 ARG A CA 1
ATOM 3445 C C . ARG A 1 428 ? 9.650 -15.474 -4.669 1.00 83.62 428 ARG A C 1
ATOM 3447 O O . ARG A 1 428 ? 10.380 -16.452 -4.805 1.00 83.62 428 ARG A O 1
ATOM 3454 N N . GLY A 1 429 ? 9.172 -14.779 -5.700 1.00 85.81 429 GLY A N 1
ATOM 3455 C CA . GLY A 1 429 ? 9.367 -15.145 -7.101 1.00 85.81 429 GLY A CA 1
ATOM 3456 C C . GLY A 1 429 ? 8.438 -16.252 -7.596 1.00 85.81 429 GLY A C 1
ATOM 3457 O O . GLY A 1 429 ? 8.730 -16.844 -8.636 1.00 85.81 429 GLY A O 1
ATOM 3458 N N . ARG A 1 430 ? 7.352 -16.565 -6.870 1.00 88.31 430 ARG A N 1
ATOM 3459 C CA . ARG A 1 430 ? 6.329 -17.527 -7.322 1.00 88.31 430 ARG A CA 1
ATOM 3460 C C . ARG A 1 430 ? 5.675 -16.984 -8.575 1.00 88.31 430 ARG A C 1
ATOM 3462 O O . ARG A 1 430 ? 5.472 -15.781 -8.694 1.00 88.31 430 ARG A O 1
ATOM 3469 N N . ARG A 1 431 ? 5.397 -17.851 -9.537 1.00 89.56 431 ARG A N 1
ATOM 3470 C CA . ARG A 1 431 ? 4.736 -17.438 -10.769 1.00 89.56 431 ARG A CA 1
ATOM 3471 C C . ARG A 1 431 ? 3.235 -17.290 -10.540 1.00 89.56 431 ARG A C 1
ATOM 3473 O O . ARG A 1 431 ? 2.623 -18.115 -9.870 1.00 89.56 431 ARG A O 1
ATOM 3480 N N . CYS A 1 432 ? 2.660 -16.265 -11.148 1.00 90.75 432 CYS A N 1
ATOM 3481 C CA . CYS A 1 432 ? 1.228 -16.148 -11.350 1.00 90.75 432 CYS A CA 1
ATOM 3482 C C . CYS A 1 432 ? 0.861 -16.625 -12.759 1.00 90.75 432 CYS A C 1
ATOM 3484 O O . CYS A 1 432 ? 1.569 -16.296 -13.709 1.00 90.75 432 CYS A O 1
ATOM 3486 N N . PHE A 1 433 ? -0.246 -17.346 -12.917 1.00 92.06 433 PHE A N 1
ATOM 3487 C CA . PHE A 1 433 ? -0.834 -17.646 -14.221 1.00 92.06 433 PHE A CA 1
ATOM 3488 C C . PHE A 1 433 ? -2.140 -16.862 -14.399 1.00 92.06 433 PHE A C 1
ATOM 3490 O O . PHE A 1 433 ? -3.125 -17.193 -13.736 1.00 92.06 433 PHE A O 1
ATOM 3497 N N . PRO A 1 434 ? -2.172 -15.836 -15.272 1.00 92.19 434 PRO A N 1
ATOM 3498 C CA . PRO A 1 434 ? -3.415 -15.173 -15.640 1.00 92.19 434 PRO A CA 1
ATOM 3499 C C . PRO A 1 434 ? -4.419 -16.195 -16.174 1.00 92.19 434 PRO A C 1
ATOM 3501 O O . PRO A 1 434 ? -4.090 -16.981 -17.065 1.00 92.19 434 PRO A O 1
ATOM 3504 N N . SER A 1 435 ? -5.627 -16.193 -15.624 1.00 90.00 435 SER A N 1
ATOM 3505 C CA . SER A 1 435 ? -6.690 -17.126 -15.990 1.00 90.00 435 SER A CA 1
ATOM 3506 C C . SER A 1 435 ? -8.025 -16.400 -16.115 1.00 90.00 435 SER A C 1
ATOM 3508 O O . SER A 1 435 ? -8.243 -15.369 -15.480 1.00 90.00 435 SER A O 1
ATOM 3510 N N . ASN A 1 436 ? -8.907 -16.967 -16.940 1.00 87.38 436 ASN A N 1
ATOM 3511 C CA . ASN A 1 436 ? -10.323 -16.626 -16.969 1.00 87.38 436 ASN A CA 1
ATOM 3512 C C . ASN A 1 436 ? -11.066 -17.664 -16.118 1.00 87.38 436 ASN A C 1
ATOM 3514 O O . ASN A 1 436 ? -11.092 -18.846 -16.467 1.00 87.38 436 ASN A O 1
ATOM 3518 N N . GLY A 1 437 ? -11.681 -17.232 -15.029 1.00 81.38 437 GLY A N 1
ATOM 3519 C CA . GLY A 1 437 ? -12.361 -18.075 -14.063 1.00 81.38 437 GLY A CA 1
ATOM 3520 C C . GLY A 1 437 ? -11.484 -18.516 -12.882 1.00 81.38 437 GLY A C 1
ATOM 3521 O O . GLY A 1 437 ? -10.317 -18.141 -12.761 1.00 81.38 437 GLY A O 1
ATOM 3522 N N . PRO A 1 438 ? -12.062 -19.321 -11.973 1.00 82.25 438 PRO A N 1
ATOM 3523 C CA . PRO A 1 438 ? -11.452 -19.655 -10.692 1.00 82.25 438 PRO A CA 1
ATOM 3524 C C . PRO A 1 438 ? -10.191 -20.514 -10.837 1.00 82.25 438 PRO A C 1
ATOM 3526 O O . PRO A 1 438 ? -10.091 -21.368 -11.718 1.00 82.25 438 PRO A O 1
ATOM 3529 N N . CYS A 1 439 ? -9.259 -20.340 -9.902 1.00 89.31 439 CYS A N 1
ATOM 3530 C CA . CYS A 1 439 ? -8.053 -21.156 -9.814 1.00 89.31 439 CYS A CA 1
ATOM 3531 C C . CYS A 1 439 ? -8.356 -22.550 -9.252 1.00 89.31 439 CYS A C 1
ATOM 3533 O O . CYS A 1 439 ? -8.891 -22.673 -8.147 1.00 89.31 439 CYS A O 1
ATOM 3535 N N . SER A 1 440 ? -8.006 -23.591 -10.015 1.00 79.44 440 SER A N 1
ATOM 3536 C CA . SER A 1 440 ? -8.275 -25.001 -9.689 1.00 79.44 440 SER A CA 1
ATOM 3537 C C . SER A 1 440 ? -7.392 -25.576 -8.585 1.00 79.44 440 SER A C 1
ATOM 3539 O O . SER A 1 440 ? -6.178 -25.275 -8.518 1.00 79.44 440 SER A O 1
#

pLDDT: mean 81.43, std 16.41, range [24.08, 98.38]